Protein AF-A0A933J5B5-F1 (afdb_monomer)

Foldseek 3Di:
DDDPPQDDDLLVVLLVLLVVLLVLLVVLVVCVVVVVPVSSLVSLVVSLVVVVVCCVPPLVVVLCVCCPVVVPCDDDLNVLSVVLVVLVVVLSVLSVVVNCVVPHPPDDPVRDDPCNVVSSVVSSVSSVVSSVSSVVSCCVVGPPQPPPPPDDLLVLLLVLLQLLLVLLVQLLVCLVVFHLLSVLVSLLQNLCQAQFQPRPSQDPLLPPVDRDHPHSRCHSLNSLVVLLVVCCPDPLNVVSVVLSVLLNVLSVLLNVLSSQSSPDPGSVRNNVSSVSSNVSSCCQNPNCGSYSVVSCVSVVVPCPLPPPPVPCPPPDPQEAEWECPPLATVVQEDEGEAFHKYKYFYQDQDWWWWAWLVRPDIQPTAHHGGIDMDTHRDADKTKTATPVQAHPPDGGHIGIYGYDD

Nearest PDB structures (foldseek):
  2qdw-assembly1_A  TM=8.766E-01  e=5.105E-06  Paracoccus denitrificans
  2ids-assembly1_A  TM=8.690E-01  e=6.792E-06  Paracoccus denitrificans
  2idu-assembly1_A  TM=8.730E-01  e=9.477E-06  Paracoccus denitrificans
  6pty-assembly2_B  TM=7.190E-01  e=5.781E-05  Thermus thermophilus
  3qjs-assembly1_B  TM=7.065E-01  e=1.238E-04  Thermus thermophilus HB8

Solvent-accessible surface area (backbone atoms only — not comparable to full-atom values): 21564 Å² total; per-residue (Å²): 131,82,56,87,80,74,45,62,66,67,63,48,50,50,53,51,51,51,54,55,43,52,53,47,50,54,53,21,51,50,26,50,75,70,67,39,49,71,58,15,54,52,44,49,48,51,46,53,55,53,46,52,49,44,40,66,69,48,49,47,51,53,46,39,53,47,38,62,75,54,65,37,73,67,58,72,67,38,46,50,51,52,52,45,52,54,54,48,50,54,50,48,55,53,48,52,50,52,44,46,59,76,76,45,82,82,68,55,77,94,78,56,74,86,60,57,71,56,55,56,50,53,45,55,53,50,51,52,52,46,52,52,50,50,52,48,51,48,34,66,74,63,65,47,70,77,72,75,73,90,66,54,57,62,54,50,28,44,52,38,26,41,51,34,23,54,32,23,48,51,19,40,52,26,49,75,73,72,33,55,69,57,22,20,51,27,26,29,28,37,32,22,23,36,45,3,69,87,29,94,78,38,59,54,68,65,66,87,81,59,70,51,62,85,45,92,48,63,16,30,56,50,30,45,49,49,44,38,63,75,36,49,89,45,99,52,13,69,60,39,42,54,36,47,51,48,32,49,51,44,52,52,50,35,39,54,29,26,54,52,44,44,70,52,93,51,65,89,80,30,57,70,37,42,52,47,26,29,54,43,24,36,32,34,32,71,24,79,60,60,12,51,54,28,46,28,52,70,67,64,61,36,68,60,78,65,80,59,65,65,78,71,67,74,90,50,90,55,64,47,73,32,36,33,42,92,74,32,43,44,63,38,64,47,79,43,49,47,63,26,30,39,38,37,34,27,71,28,85,60,66,42,40,53,29,31,65,89,63,86,47,65,65,55,84,32,46,51,74,34,72,49,76,51,69,41,76,60,60,47,76,50,48,29,17,14,84,82,59,28,39,71,93,66,34,76,17,26,34,35,44,36,29,39,120

Radius of gyration: 27.11 Å; Cα contacts (8 Å, |Δi|>4): 601; chains: 1; bounding box: 73×62×70 Å

Mean predicted aligned error: 16.67 Å

Structure (mmCIF, N/CA/C/O backbone):
data_AF-A0A933J5B5-F1
#
_entry.id   AF-A0A933J5B5-F1
#
loop_
_atom_site.group_PDB
_atom_site.id
_atom_site.type_symbol
_atom_site.label_atom_id
_atom_site.label_alt_id
_atom_site.label_comp_id
_atom_site.label_asym_id
_atom_site.label_entity_id
_atom_site.label_seq_id
_atom_site.pdbx_PDB_ins_code
_atom_site.Cartn_x
_atom_site.Cartn_y
_atom_site.Cartn_z
_atom_site.occupancy
_atom_site.B_iso_or_equiv
_atom_site.auth_seq_id
_atom_site.auth_comp_id
_atom_site.auth_asym_id
_atom_site.auth_atom_id
_atom_site.pdbx_PDB_model_num
ATOM 1 N N . MET A 1 1 ? -11.183 18.363 2.266 1.00 31.78 1 MET A N 1
ATOM 2 C CA . MET A 1 1 ? -11.253 18.858 3.666 1.00 31.78 1 MET A CA 1
ATOM 3 C C . MET A 1 1 ? -9.924 18.532 4.327 1.00 31.78 1 MET A C 1
ATOM 5 O O . MET A 1 1 ? -9.457 17.421 4.129 1.00 31.78 1 MET A O 1
ATOM 9 N N . GLN A 1 2 ? -9.298 19.488 5.018 1.00 29.97 2 GLN A N 1
ATOM 10 C CA . GLN A 1 2 ? -7.993 19.301 5.672 1.00 29.97 2 GLN A CA 1
ATOM 11 C C . GLN A 1 2 ? -8.019 18.150 6.691 1.00 29.97 2 GLN A C 1
ATOM 13 O O . GLN A 1 2 ? -9.029 17.945 7.367 1.00 29.97 2 GLN A O 1
ATOM 18 N N . ALA A 1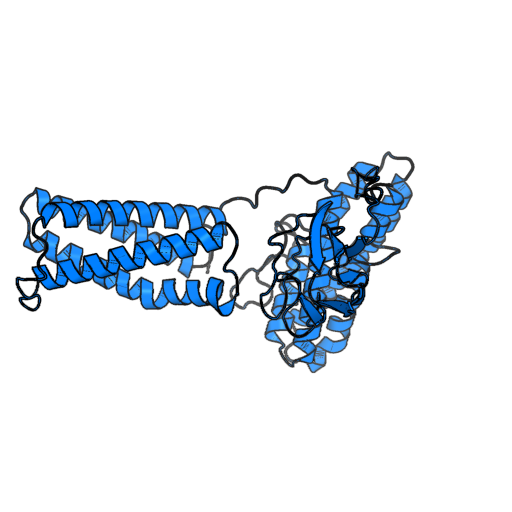 3 ? -6.901 17.427 6.787 1.00 38.59 3 ALA A N 1
ATOM 19 C CA . ALA A 1 3 ? -6.664 16.393 7.787 1.00 38.59 3 ALA A CA 1
ATOM 20 C C . ALA A 1 3 ? -6.707 16.997 9.198 1.00 38.59 3 ALA A C 1
ATOM 22 O O . ALA A 1 3 ? -6.021 17.984 9.462 1.00 38.59 3 ALA A O 1
ATOM 23 N N . LEU A 1 4 ? -7.513 16.431 10.101 1.00 43.47 4 LEU A N 1
ATOM 24 C CA . LEU A 1 4 ? -7.677 16.961 11.460 1.00 43.47 4 LEU A CA 1
ATOM 25 C C . LEU A 1 4 ? -6.603 16.389 12.404 1.00 43.47 4 LEU A C 1
ATOM 27 O O . LEU A 1 4 ? -6.188 17.069 13.339 1.00 43.47 4 LEU A O 1
ATOM 31 N N . LEU A 1 5 ? -6.133 15.161 12.139 1.00 47.06 5 LEU A N 1
ATOM 32 C CA . LEU A 1 5 ? -5.120 14.427 12.913 1.00 47.06 5 LEU A CA 1
ATOM 33 C C . LEU A 1 5 ? -4.168 13.601 12.021 1.00 47.06 5 LEU A C 1
ATOM 35 O O . LEU A 1 5 ? -3.678 12.551 12.438 1.00 47.06 5 LEU A O 1
ATOM 39 N N . GLY A 1 6 ? -3.913 14.064 10.794 1.00 42.84 6 GLY A N 1
ATOM 40 C CA . GLY A 1 6 ? -2.991 13.419 9.850 1.00 42.84 6 GLY A CA 1
ATOM 41 C C . GLY A 1 6 ? -3.627 12.439 8.852 1.00 42.84 6 GLY A C 1
ATOM 42 O O . GLY A 1 6 ? -2.884 11.827 8.094 1.00 42.84 6 GLY A O 1
ATOM 43 N N . THR A 1 7 ? -4.964 12.292 8.800 1.00 43.47 7 THR A N 1
ATOM 44 C CA . THR A 1 7 ? -5.663 11.494 7.764 1.00 43.47 7 THR A CA 1
ATOM 45 C C . THR A 1 7 ? -7.001 12.097 7.307 1.00 43.47 7 THR A C 1
ATOM 47 O O . THR A 1 7 ? -7.341 13.228 7.649 1.00 43.47 7 THR A O 1
ATOM 50 N N . ARG A 1 8 ? -7.760 11.348 6.483 1.00 52.97 8 ARG A N 1
ATOM 51 C CA . ARG A 1 8 ? -9.117 11.683 6.016 1.00 52.97 8 ARG A CA 1
ATOM 52 C C . ARG A 1 8 ? -10.121 11.763 7.178 1.00 52.97 8 ARG A C 1
ATOM 54 O O . ARG A 1 8 ? -10.005 11.082 8.193 1.00 52.97 8 ARG A O 1
ATOM 61 N N . THR A 1 9 ? -11.187 12.534 6.965 1.00 62.94 9 THR A N 1
ATOM 62 C CA . THR A 1 9 ? -12.182 12.931 7.977 1.00 62.94 9 THR A CA 1
ATOM 63 C C . THR A 1 9 ? -12.863 11.776 8.721 1.00 62.94 9 THR A C 1
ATOM 65 O O . THR A 1 9 ? -13.092 11.904 9.914 1.00 62.94 9 THR A O 1
ATOM 68 N N . THR A 1 10 ? -13.192 10.641 8.099 1.00 64.81 10 THR A N 1
ATOM 69 C CA . THR A 1 10 ? -13.976 9.577 8.766 1.00 64.81 10 THR A CA 1
ATOM 70 C C . THR A 1 10 ? -13.183 8.757 9.785 1.00 64.81 10 THR A C 1
ATOM 72 O O . THR A 1 10 ? -13.741 8.399 10.823 1.00 64.81 10 THR A O 1
ATOM 75 N N . GLY A 1 11 ? -11.898 8.488 9.529 1.00 67.06 11 GLY A N 1
ATOM 76 C CA . GLY A 1 11 ? -11.011 7.804 10.478 1.00 67.06 11 GLY A CA 1
ATOM 77 C C . GLY A 1 11 ? -10.756 8.661 11.717 1.00 67.06 11 GLY A C 1
ATOM 78 O O . GLY A 1 11 ? -10.990 8.208 12.839 1.00 67.06 11 GLY A O 1
ATOM 79 N N . ASP A 1 12 ? -10.394 9.927 11.496 1.00 73.19 12 ASP A N 1
ATOM 80 C CA . ASP A 1 12 ? -10.191 10.931 12.545 1.00 73.19 12 ASP A CA 1
ATOM 81 C C . ASP A 1 12 ? -11.469 11.136 13.376 1.00 73.19 12 ASP A C 1
ATOM 83 O O . ASP A 1 12 ? -11.434 11.099 14.606 1.00 73.19 12 ASP A O 1
ATOM 87 N N . LEU A 1 13 ? -12.626 11.297 12.719 1.00 79.50 13 LEU A N 1
ATOM 88 C CA . LEU A 1 13 ? -13.914 11.483 13.394 1.00 79.50 13 LEU A CA 1
ATOM 89 C C . LEU A 1 13 ? -14.323 10.252 14.203 1.00 79.50 13 LEU A C 1
ATOM 91 O O . LEU A 1 13 ? -14.812 10.403 15.324 1.00 79.50 13 LEU A O 1
ATOM 95 N N . ASN A 1 14 ? -14.108 9.043 13.676 1.00 83.81 14 ASN A N 1
ATOM 96 C CA . ASN A 1 14 ? -14.377 7.818 14.423 1.00 83.81 14 ASN A CA 1
ATOM 97 C C . ASN A 1 14 ? -13.466 7.718 15.650 1.00 83.81 14 ASN A C 1
ATOM 99 O O . ASN A 1 14 ? -13.946 7.426 16.741 1.00 83.81 14 ASN A O 1
ATOM 103 N N . LEU A 1 15 ? -12.174 8.020 15.503 1.00 85.94 15 LEU A N 1
ATOM 104 C CA . LEU A 1 15 ? -11.228 8.001 16.615 1.00 85.94 15 LEU A CA 1
ATOM 105 C C . LEU A 1 15 ? -11.628 8.989 17.716 1.00 85.94 15 LEU A C 1
ATOM 107 O O . LEU A 1 15 ? -11.697 8.620 18.889 1.00 85.94 15 LEU A O 1
ATOM 111 N N . ILE A 1 16 ? -11.951 10.227 17.336 1.00 88.38 16 ILE A N 1
ATOM 112 C CA . ILE A 1 16 ? -12.416 11.262 18.263 1.00 88.38 16 ILE A CA 1
ATOM 113 C C . ILE A 1 16 ? -13.701 10.809 18.959 1.00 88.38 16 ILE A C 1
ATOM 115 O O . ILE A 1 16 ? -13.799 10.902 20.184 1.00 88.38 16 ILE A O 1
ATOM 119 N N . ALA A 1 17 ? -14.668 10.275 18.210 1.00 91.12 17 ALA A N 1
ATOM 120 C CA . ALA A 1 17 ? -15.910 9.768 18.777 1.00 91.12 17 ALA A CA 1
ATOM 121 C C . ALA A 1 17 ? -15.652 8.645 19.795 1.00 91.12 17 ALA A C 1
ATOM 123 O O . ALA A 1 17 ? -16.222 8.673 20.885 1.00 91.12 17 ALA A O 1
ATOM 124 N N . GLN A 1 18 ? -14.748 7.707 19.497 1.00 92.88 18 GLN A N 1
ATOM 125 C CA . GLN A 1 18 ? -14.375 6.626 20.414 1.00 92.88 18 GLN A CA 1
ATOM 126 C C . GLN A 1 18 ? -13.715 7.145 21.698 1.00 92.88 18 GLN A C 1
ATOM 128 O O . GLN A 1 18 ? -14.065 6.702 22.794 1.00 92.88 18 GLN A O 1
ATOM 133 N N . VAL A 1 19 ? -12.821 8.133 21.600 1.00 93.31 19 VAL A N 1
ATOM 134 C CA . VAL A 1 19 ? -12.199 8.765 22.776 1.00 93.31 19 VAL A CA 1
ATOM 135 C C . VAL A 1 19 ? -13.243 9.494 23.629 1.00 93.31 19 VAL A C 1
ATOM 137 O O . VAL A 1 19 ? -13.285 9.305 24.848 1.00 93.31 19 VAL A O 1
ATOM 140 N N . LEU A 1 20 ? -14.130 10.281 23.013 1.00 95.69 20 LEU A N 1
ATOM 141 C CA . LEU A 1 20 ? -15.202 10.992 23.721 1.00 95.69 20 LEU A CA 1
ATOM 142 C C . LEU A 1 20 ? -16.175 10.025 24.406 1.00 95.69 20 LEU A C 1
ATOM 144 O O . LEU A 1 20 ? -16.570 10.239 25.556 1.00 95.69 20 LEU A O 1
ATOM 148 N N . MET A 1 21 ? -16.532 8.931 23.734 1.00 96.25 21 MET A N 1
ATOM 149 C CA . MET A 1 21 ? -17.369 7.883 24.309 1.00 96.25 21 MET A CA 1
ATOM 150 C C . MET A 1 21 ? -16.682 7.178 25.479 1.00 96.25 21 MET A C 1
ATOM 152 O O . MET A 1 21 ? -17.331 6.956 26.502 1.00 96.25 21 MET A O 1
ATOM 156 N N . LEU A 1 22 ? -15.378 6.891 25.397 1.00 96.56 22 LEU A N 1
ATOM 157 C CA . LEU A 1 22 ? -14.632 6.316 26.518 1.00 96.56 22 LEU A CA 1
ATOM 158 C C . LEU A 1 22 ? -14.665 7.238 27.745 1.00 96.56 22 LEU A C 1
ATOM 160 O O . LEU A 1 22 ? -14.930 6.778 28.859 1.00 96.56 22 LEU A O 1
ATOM 164 N N . VAL A 1 23 ? -14.473 8.545 27.550 1.00 97.31 23 VAL A N 1
ATOM 165 C CA . VAL A 1 23 ? -14.616 9.541 28.625 1.00 97.31 23 VAL A CA 1
ATOM 166 C C . VAL A 1 23 ? -16.031 9.502 29.213 1.00 97.31 23 VAL A C 1
ATOM 168 O O . VAL A 1 23 ? -16.195 9.448 30.435 1.00 97.31 23 VAL A O 1
ATOM 171 N N . ALA A 1 24 ? -17.066 9.448 28.372 1.00 97.81 24 ALA A N 1
ATOM 172 C CA . ALA A 1 24 ? -18.454 9.348 28.818 1.00 97.81 24 ALA A CA 1
ATOM 173 C C . ALA A 1 24 ? -18.748 8.051 29.604 1.00 97.81 24 ALA A C 1
ATOM 175 O O . ALA A 1 24 ? -19.486 8.093 30.597 1.00 97.81 24 ALA A O 1
ATOM 176 N N . LEU A 1 25 ? -18.140 6.914 29.235 1.00 96.81 25 LEU A N 1
ATOM 177 C CA . LEU A 1 25 ? -18.238 5.661 29.997 1.00 96.81 25 LEU A CA 1
ATOM 178 C C . LEU A 1 25 ? -17.672 5.826 31.411 1.00 96.81 25 LEU A C 1
ATOM 180 O O . LEU A 1 25 ? -18.333 5.437 32.380 1.00 96.81 25 LEU A O 1
ATOM 184 N N . TRP A 1 26 ? -16.502 6.457 31.546 1.00 97.88 26 TRP A N 1
ATOM 185 C CA . TRP A 1 26 ? -15.870 6.730 32.840 1.00 97.88 26 TRP A CA 1
ATOM 186 C C . TRP A 1 26 ? -16.653 7.744 33.689 1.00 97.88 26 TRP A C 1
ATOM 188 O O . TRP A 1 26 ? -16.818 7.532 34.894 1.00 97.88 26 TRP A O 1
ATOM 198 N N . ILE A 1 27 ? -17.246 8.777 33.080 1.00 98.06 27 ILE A N 1
ATOM 199 C CA . ILE A 1 27 ? -18.193 9.680 33.764 1.00 98.06 27 ILE A CA 1
ATOM 200 C C . ILE A 1 27 ? -19.411 8.895 34.271 1.00 98.06 27 ILE A C 1
ATOM 202 O O . ILE A 1 27 ? -19.850 9.054 35.414 1.00 98.06 27 ILE A O 1
ATOM 206 N N . GLY A 1 28 ? -19.953 7.991 33.456 1.00 96.69 28 GLY A N 1
ATOM 207 C CA . GLY A 1 28 ? -21.043 7.129 33.889 1.00 96.69 28 GLY A CA 1
ATOM 208 C C . GLY A 1 28 ? -20.637 6.199 35.035 1.00 96.69 28 GLY A C 1
ATOM 209 O O . GLY A 1 28 ? -21.420 6.015 35.970 1.00 96.69 28 GLY A O 1
ATOM 210 N N . PHE A 1 29 ? -19.422 5.647 35.031 1.00 96.12 29 PHE A N 1
ATOM 211 C CA . PHE A 1 29 ? -18.889 4.884 36.165 1.00 96.12 29 PHE A CA 1
ATOM 212 C C . PHE A 1 29 ? -18.815 5.733 37.444 1.00 96.12 29 PHE A C 1
ATOM 214 O O . PHE A 1 29 ? -19.225 5.275 38.516 1.00 96.12 29 PHE A O 1
ATOM 221 N N . TYR A 1 30 ? -18.394 6.995 37.335 1.00 97.44 30 TYR A N 1
ATOM 222 C CA . TYR A 1 30 ? -18.420 7.946 38.446 1.00 97.44 30 TYR A CA 1
ATOM 223 C C . TYR A 1 30 ? -19.844 8.177 38.989 1.00 97.44 30 TYR A C 1
ATOM 225 O O . TYR A 1 30 ? -20.055 8.136 40.207 1.00 97.44 30 TYR A O 1
ATOM 233 N N . PHE A 1 31 ? -20.857 8.314 38.125 1.00 98.00 31 PHE A N 1
ATOM 234 C CA . PHE A 1 31 ? -22.258 8.387 38.567 1.00 98.00 31 PHE A CA 1
ATOM 235 C C . PHE A 1 31 ? -22.706 7.135 39.329 1.00 98.00 31 PHE A C 1
ATOM 237 O O . PHE A 1 31 ? -23.400 7.249 40.340 1.00 98.00 31 PHE A O 1
ATOM 244 N N . ALA A 1 32 ? -22.277 5.938 38.915 1.00 95.31 32 ALA A N 1
ATOM 245 C CA . ALA A 1 32 ? -22.573 4.715 39.662 1.00 95.31 32 ALA A CA 1
ATOM 246 C C . ALA A 1 32 ? -21.915 4.716 41.053 1.00 95.31 32 ALA A C 1
ATOM 248 O O . ALA A 1 32 ? -22.543 4.317 42.037 1.00 95.31 32 ALA A O 1
ATOM 249 N N . ARG A 1 33 ? -20.667 5.194 41.162 1.00 96.00 33 ARG A N 1
ATOM 250 C CA . ARG A 1 33 ? -19.934 5.290 42.439 1.00 96.00 33 ARG A CA 1
ATOM 251 C C . ARG A 1 33 ? -20.550 6.304 43.399 1.00 96.00 33 ARG A C 1
ATOM 253 O O . ARG A 1 33 ? -20.590 6.039 44.597 1.00 96.00 33 ARG A O 1
ATOM 260 N N . THR A 1 34 ? -21.090 7.400 42.874 1.00 97.12 34 THR A N 1
ATOM 261 C CA . THR A 1 34 ? -21.793 8.440 43.647 1.00 97.12 34 THR A CA 1
ATOM 262 C C . THR A 1 34 ? -23.287 8.154 43.839 1.00 97.12 34 THR A C 1
ATOM 264 O O . THR A 1 34 ? -24.030 9.027 44.275 1.00 97.12 34 THR A O 1
ATOM 267 N N . LYS A 1 35 ? -23.745 6.926 43.544 1.00 95.56 35 LYS A N 1
ATOM 268 C CA . LYS A 1 35 ? -25.143 6.469 43.686 1.00 95.56 35 LYS A CA 1
ATOM 269 C C . LYS A 1 35 ? -26.164 7.230 42.819 1.00 95.56 35 LYS A C 1
ATOM 271 O O . LYS A 1 35 ? -27.367 7.074 43.009 1.00 95.56 35 LYS A O 1
ATOM 276 N N . GLN A 1 36 ? -25.722 7.972 41.805 1.00 97.62 36 GLN A N 1
ATOM 277 C CA . GLN A 1 36 ? -26.577 8.639 40.815 1.00 97.62 36 GLN A CA 1
ATOM 278 C C . GLN A 1 36 ? -27.002 7.660 39.704 1.00 97.62 36 GLN A C 1
ATOM 280 O O . GLN A 1 36 ? -26.698 7.839 38.522 1.00 97.62 36 GLN A O 1
ATOM 285 N N . ILE A 1 37 ? -27.710 6.592 40.086 1.00 94.12 37 ILE A N 1
ATOM 286 C CA . ILE A 1 37 ? -28.036 5.458 39.203 1.00 94.12 37 ILE A CA 1
ATOM 287 C C . ILE A 1 37 ? -28.830 5.854 37.944 1.00 94.12 37 ILE A C 1
ATOM 289 O O . ILE A 1 37 ? -28.488 5.352 36.870 1.00 94.12 37 ILE A O 1
ATOM 293 N N . PRO A 1 38 ? -29.825 6.766 37.992 1.00 96.12 38 PRO A N 1
ATOM 294 C CA . PRO A 1 38 ? -30.528 7.186 36.779 1.00 96.12 38 PRO A CA 1
ATOM 295 C C . PRO A 1 38 ? -29.603 7.838 35.743 1.00 96.12 38 PRO A C 1
ATOM 297 O O . PRO A 1 38 ? -29.706 7.526 34.556 1.00 96.12 38 PRO A O 1
ATOM 300 N N . LYS A 1 39 ? -28.656 8.681 36.187 1.00 97.25 39 LYS A N 1
ATOM 301 C CA . LYS A 1 39 ? -27.676 9.335 35.305 1.00 97.25 39 LYS A CA 1
ATOM 302 C C . LYS A 1 39 ? -26.698 8.330 34.710 1.00 97.25 39 LYS A C 1
ATOM 304 O O . LYS A 1 39 ? -26.492 8.345 33.501 1.00 97.25 39 LYS A O 1
ATOM 309 N N . HIS A 1 40 ? -26.164 7.420 35.531 1.00 95.50 40 HIS A N 1
ATOM 310 C CA . HIS A 1 40 ? -25.341 6.305 35.053 1.00 95.50 40 HIS A CA 1
ATOM 311 C C . HIS A 1 40 ? -26.072 5.525 33.957 1.00 95.50 40 HIS A C 1
ATOM 313 O O . HIS A 1 40 ? -25.571 5.406 32.845 1.00 95.50 40 HIS A O 1
ATOM 319 N N . ARG A 1 41 ? -27.293 5.058 34.242 1.00 94.75 41 ARG A N 1
ATOM 320 C CA . ARG A 1 41 ? -28.077 4.246 33.307 1.00 94.75 41 ARG A CA 1
ATOM 321 C C . ARG A 1 41 ? -28.324 4.972 31.985 1.00 94.75 41 ARG A C 1
ATOM 323 O O . ARG A 1 41 ? -28.181 4.353 30.935 1.00 94.75 41 ARG A O 1
ATOM 330 N N . ASN A 1 42 ? -28.693 6.253 32.023 1.00 96.31 42 ASN A N 1
ATOM 331 C CA . ASN A 1 42 ? -28.907 7.050 30.814 1.00 96.31 42 ASN A CA 1
ATOM 332 C C . ASN A 1 42 ? -27.618 7.204 30.008 1.00 96.31 42 ASN A C 1
ATOM 334 O O . ASN A 1 42 ? -27.615 6.823 28.845 1.00 96.31 42 ASN A O 1
ATOM 338 N N . MET A 1 43 ? -26.524 7.627 30.646 1.00 96.50 43 MET A N 1
ATOM 339 C CA . MET A 1 43 ? -25.226 7.795 29.989 1.00 96.50 43 MET A CA 1
ATOM 340 C C . MET A 1 43 ? -24.742 6.500 29.324 1.00 96.50 43 MET A C 1
ATOM 342 O O . MET A 1 43 ? -24.408 6.503 28.146 1.00 96.50 43 MET A O 1
ATOM 346 N N . GLN A 1 44 ? -24.762 5.373 30.048 1.00 95.88 44 GLN A N 1
ATOM 347 C CA . GLN A 1 44 ? -24.320 4.086 29.497 1.00 95.88 44 GLN A CA 1
ATOM 348 C C . GLN A 1 44 ? -25.205 3.622 28.337 1.00 95.88 44 GLN A C 1
ATOM 350 O O . GLN A 1 44 ? -24.697 3.093 27.358 1.00 95.88 44 GLN A O 1
ATOM 355 N N . THR A 1 45 ? -26.524 3.845 28.425 1.00 96.44 45 THR A N 1
ATOM 356 C CA . THR A 1 45 ? -27.436 3.504 27.321 1.00 96.44 45 THR A CA 1
ATOM 357 C C . THR A 1 45 ? -27.095 4.319 26.077 1.00 96.44 45 THR A C 1
ATOM 359 O O . THR A 1 45 ? -26.974 3.752 24.999 1.00 96.44 45 THR A O 1
ATOM 362 N N . THR A 1 46 ? -26.905 5.631 26.229 1.00 96.44 46 THR A N 1
ATOM 363 C CA . THR A 1 46 ? -26.568 6.520 25.114 1.00 96.44 46 THR A CA 1
ATOM 364 C C . THR A 1 46 ? -25.251 6.125 24.456 1.00 96.44 46 THR A C 1
ATOM 366 O O . THR A 1 46 ? -25.207 6.029 23.237 1.00 96.44 46 THR A O 1
ATOM 369 N N . VAL A 1 47 ? -24.199 5.862 25.240 1.00 97.31 47 VAL A N 1
ATOM 370 C CA . VAL A 1 47 ? -22.876 5.542 24.683 1.00 97.31 47 VAL A CA 1
ATOM 371 C C . VAL A 1 47 ? -22.880 4.223 23.914 1.00 97.31 47 VAL A C 1
ATOM 373 O O . VAL A 1 47 ? -22.387 4.186 22.795 1.00 97.31 47 VAL A O 1
ATOM 376 N N . VAL A 1 48 ? -23.468 3.159 24.467 1.00 96.69 48 VAL A N 1
ATOM 377 C CA . VAL A 1 48 ? -23.517 1.859 23.774 1.00 96.69 48 VAL A CA 1
ATOM 378 C C . VAL A 1 48 ? -24.331 1.969 22.480 1.00 96.69 48 VAL A C 1
ATOM 380 O O . VAL A 1 48 ? -23.882 1.522 21.436 1.00 96.69 48 VAL A O 1
ATOM 383 N N . LEU A 1 49 ? -25.484 2.651 22.495 1.00 95.56 49 LEU A N 1
ATOM 384 C CA . LEU A 1 49 ? -26.279 2.835 21.274 1.00 95.56 49 LEU A CA 1
ATOM 385 C C . LEU A 1 49 ? -25.575 3.712 20.225 1.00 95.56 49 LEU A C 1
ATOM 387 O O . LEU A 1 49 ? -25.666 3.426 19.033 1.00 95.56 49 LEU A O 1
ATOM 391 N N . ALA A 1 50 ? -24.862 4.757 20.652 1.00 95.44 50 ALA A N 1
ATOM 392 C CA . ALA A 1 50 ? -24.041 5.566 19.754 1.00 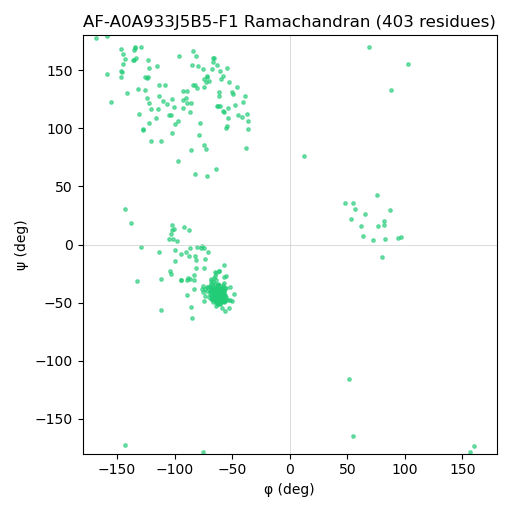95.44 50 ALA A CA 1
ATOM 393 C C . ALA A 1 50 ? -22.902 4.737 19.142 1.00 95.44 50 ALA A C 1
ATOM 395 O O . ALA A 1 50 ? -22.621 4.855 17.950 1.00 95.44 50 ALA A O 1
ATOM 396 N N . ASN A 1 51 ? -22.289 3.851 19.926 1.00 95.44 51 ASN A N 1
ATOM 397 C CA . ASN A 1 51 ? -21.263 2.957 19.419 1.00 95.44 51 ASN A CA 1
ATOM 398 C C . ASN A 1 51 ? -21.815 1.931 18.431 1.00 95.44 51 ASN A C 1
ATOM 400 O O . ASN A 1 51 ? -21.188 1.701 17.404 1.00 95.44 51 ASN A O 1
ATOM 404 N N . LEU A 1 52 ? -23.003 1.374 18.676 1.00 94.50 52 LEU A N 1
ATOM 405 C CA . LEU A 1 52 ? -23.658 0.468 17.734 1.00 94.50 52 LEU A CA 1
ATOM 406 C C . LEU A 1 52 ? -23.861 1.125 16.358 1.00 94.50 52 LEU A C 1
ATOM 408 O O . LEU A 1 52 ? -23.635 0.488 15.330 1.00 94.50 52 LEU A O 1
ATOM 412 N N . PHE A 1 53 ? -24.227 2.411 16.335 1.00 92.75 53 PHE A N 1
ATOM 413 C CA . PHE A 1 53 ? -24.309 3.193 15.101 1.00 92.75 53 PHE A CA 1
ATOM 414 C C . PHE A 1 53 ? -22.941 3.312 14.409 1.00 92.75 53 PHE A C 1
ATOM 416 O O . PHE A 1 53 ? -22.824 3.021 13.218 1.00 92.75 53 PHE A O 1
ATOM 423 N N . LEU A 1 54 ? -21.889 3.685 15.143 1.00 90.75 54 LEU A N 1
ATOM 424 C CA . LEU A 1 54 ? -20.540 3.793 14.573 1.00 90.75 54 LEU A CA 1
ATOM 425 C C . LEU A 1 54 ? -20.009 2.446 14.073 1.00 90.75 54 LEU A C 1
ATOM 427 O O . LEU A 1 54 ? -19.387 2.395 13.012 1.00 90.75 54 LEU A O 1
ATOM 431 N N . ILE A 1 55 ? -20.297 1.353 14.783 1.00 89.50 55 ILE A N 1
ATOM 432 C CA . ILE A 1 55 ? -19.964 0.003 14.333 1.00 89.50 55 ILE A CA 1
ATOM 433 C C . ILE A 1 55 ? -20.631 -0.261 12.983 1.00 89.50 55 ILE A C 1
ATOM 435 O O . ILE A 1 55 ? -19.940 -0.588 12.024 1.00 89.50 55 ILE A O 1
ATOM 439 N N . ALA A 1 56 ? -21.950 -0.076 12.892 1.00 87.12 56 ALA A N 1
ATOM 440 C CA . ALA A 1 56 ? -22.718 -0.428 11.704 1.00 87.12 56 ALA A CA 1
ATOM 441 C C . ALA A 1 56 ? -22.313 0.370 10.455 1.00 87.12 56 ALA A C 1
ATOM 443 O O . ALA A 1 56 ? -22.207 -0.205 9.376 1.00 87.12 56 ALA A O 1
ATOM 444 N N . PHE A 1 57 ? -22.083 1.678 10.594 1.00 83.56 57 PHE A N 1
ATOM 445 C CA . PHE A 1 57 ? -21.923 2.564 9.435 1.00 83.56 57 PHE A CA 1
ATOM 446 C C . PHE A 1 57 ? -20.480 2.974 9.146 1.00 83.56 57 PHE A C 1
ATOM 448 O O . PHE A 1 57 ? -20.166 3.320 8.008 1.00 83.56 57 PHE A O 1
ATOM 455 N N . VAL A 1 58 ? -19.594 2.923 10.142 1.00 82.19 58 VAL A N 1
ATOM 456 C CA . VAL A 1 58 ? -18.201 3.360 9.989 1.00 82.19 58 VAL A CA 1
ATOM 457 C C . VAL A 1 58 ? -17.250 2.173 10.078 1.00 82.19 58 VAL A C 1
ATOM 459 O O . VAL A 1 58 ? -16.492 1.922 9.141 1.00 82.19 58 VAL A O 1
ATOM 462 N N . MET A 1 59 ? -17.298 1.410 11.172 1.00 83.62 59 MET A N 1
ATOM 463 C CA . MET A 1 59 ? -16.313 0.350 11.409 1.00 83.62 59 MET A CA 1
ATOM 464 C C . MET A 1 59 ? -16.526 -0.867 10.514 1.00 83.62 59 MET A C 1
ATOM 466 O O . MET A 1 59 ? -15.556 -1.361 9.951 1.00 83.62 59 MET A O 1
ATOM 470 N N . VAL A 1 60 ? -17.765 -1.343 10.348 1.00 81.25 60 VAL A N 1
ATOM 471 C CA . VAL A 1 60 ? -18.069 -2.484 9.468 1.00 81.25 60 VAL A CA 1
ATOM 472 C C . VAL A 1 60 ? -17.733 -2.145 8.022 1.00 81.25 60 VAL A C 1
ATOM 474 O O . VAL A 1 60 ? -17.095 -2.952 7.357 1.00 81.25 60 VAL A O 1
ATOM 477 N N . THR A 1 61 ? -18.075 -0.943 7.554 1.00 73.00 61 THR A N 1
ATOM 478 C CA . THR A 1 61 ? -17.723 -0.476 6.205 1.00 73.00 61 THR A CA 1
ATOM 479 C C . THR A 1 61 ? -16.207 -0.458 6.006 1.00 73.00 61 THR A C 1
ATOM 481 O O . THR A 1 61 ? -15.704 -1.013 5.036 1.00 73.00 61 THR A O 1
ATOM 484 N N . SER A 1 62 ? -15.460 0.111 6.958 1.00 69.88 62 SER A N 1
ATOM 485 C CA . SER A 1 62 ? -13.993 0.146 6.906 1.00 69.88 62 SER A CA 1
ATOM 486 C C . SER A 1 62 ? -13.369 -1.254 6.956 1.00 69.88 62 SER A C 1
ATOM 488 O O . SER A 1 62 ? -12.458 -1.546 6.181 1.00 69.88 62 SER A O 1
ATOM 490 N N . PHE A 1 63 ? -13.875 -2.135 7.823 1.00 75.25 63 PHE A N 1
ATOM 491 C CA . PHE A 1 63 ? -13.415 -3.518 7.943 1.00 75.25 63 PHE A CA 1
ATOM 492 C C . PHE A 1 63 ? -13.715 -4.328 6.681 1.00 75.25 63 PHE A C 1
ATOM 494 O O . PHE A 1 63 ? -12.849 -5.058 6.207 1.00 75.25 63 PHE A O 1
ATOM 501 N N . TYR A 1 64 ? -14.915 -4.180 6.116 1.00 69.38 64 TYR A N 1
ATOM 502 C CA . TYR A 1 64 ? -15.302 -4.835 4.873 1.00 69.38 64 TYR A CA 1
ATOM 503 C C . TYR A 1 64 ? -14.379 -4.406 3.737 1.00 69.38 64 TYR A C 1
ATOM 505 O O . TYR A 1 64 ? -13.794 -5.268 3.092 1.00 69.38 64 TYR A O 1
ATOM 513 N N . SER A 1 65 ? -14.181 -3.099 3.536 1.00 58.66 65 SER A N 1
ATOM 514 C CA . SER A 1 65 ? -13.309 -2.594 2.472 1.00 58.66 65 SER A CA 1
ATOM 515 C C . SER A 1 65 ? -11.869 -3.085 2.610 1.00 58.66 65 SER A C 1
ATOM 517 O O . SER A 1 65 ? -11.242 -3.414 1.611 1.00 58.66 65 SER A O 1
ATOM 519 N N . PHE A 1 66 ? -11.342 -3.156 3.834 1.00 60.19 66 PHE A N 1
ATOM 520 C CA . PHE A 1 66 ? -9.939 -3.495 4.068 1.00 60.19 66 PHE A CA 1
ATOM 521 C C . PHE A 1 66 ? -9.680 -5.010 4.125 1.00 60.19 66 PHE A C 1
ATOM 523 O O . PHE A 1 66 ? -8.848 -5.521 3.381 1.00 60.19 66 PHE A O 1
ATOM 530 N N . VAL A 1 67 ? -10.400 -5.743 4.979 1.00 61.41 67 VAL A N 1
ATOM 531 C CA . VAL A 1 67 ? -10.124 -7.162 5.273 1.00 61.41 67 VAL A CA 1
ATOM 532 C C . VAL A 1 67 ? -10.867 -8.101 4.325 1.00 61.41 67 VAL A C 1
ATOM 534 O O . VAL A 1 67 ? -10.286 -9.079 3.867 1.00 61.41 67 VAL A O 1
ATOM 537 N N . ILE A 1 68 ? -12.146 -7.827 4.036 1.00 61.94 68 ILE A N 1
ATOM 538 C CA . ILE A 1 68 ? -12.987 -8.732 3.233 1.00 61.94 68 ILE A CA 1
ATOM 539 C C . ILE A 1 68 ? -12.783 -8.466 1.743 1.00 61.94 68 ILE A C 1
ATOM 541 O O . ILE A 1 68 ? -12.305 -9.334 1.023 1.00 61.94 68 ILE A O 1
ATOM 545 N N . ALA A 1 69 ? -13.128 -7.264 1.285 1.00 44.50 69 ALA A N 1
ATOM 546 C CA . ALA A 1 69 ? -13.018 -6.870 -0.114 1.00 44.50 69 ALA A CA 1
ATOM 547 C C . ALA A 1 69 ? -11.557 -6.695 -0.546 1.00 44.50 69 ALA A C 1
ATOM 549 O O . ALA A 1 69 ? -11.208 -7.052 -1.662 1.00 44.50 69 ALA A O 1
ATOM 550 N N . GLY A 1 70 ? -10.704 -6.183 0.346 1.00 42.22 70 GLY A N 1
ATOM 551 C CA . GLY A 1 70 ? -9.269 -6.044 0.098 1.00 42.22 70 GLY A CA 1
ATOM 552 C C . GLY A 1 70 ? -8.456 -7.327 0.298 1.00 42.22 70 GLY A C 1
ATOM 553 O O . GLY A 1 70 ? -7.245 -7.287 0.120 1.00 42.22 70 GLY A O 1
ATOM 554 N N . GLY A 1 71 ? -9.070 -8.442 0.718 1.00 41.94 71 GLY A N 1
ATOM 555 C CA . GLY A 1 71 ? -8.404 -9.748 0.857 1.00 41.94 71 GLY A CA 1
ATOM 556 C C . GLY A 1 71 ? -7.273 -9.825 1.897 1.00 41.94 71 GLY A C 1
ATOM 557 O O . GLY A 1 71 ? -6.588 -10.843 1.991 1.00 41.94 71 GLY A O 1
ATOM 558 N N . THR A 1 72 ? -7.053 -8.778 2.699 1.00 51.62 72 THR A N 1
ATOM 559 C CA . THR A 1 72 ? -5.937 -8.707 3.655 1.00 51.62 72 THR A CA 1
ATOM 560 C C . THR A 1 72 ? -6.291 -9.362 4.990 1.00 51.62 72 THR A C 1
ATOM 562 O O . THR A 1 72 ? -6.638 -8.706 5.970 1.00 51.62 72 THR A O 1
ATOM 565 N N . THR A 1 73 ? -6.194 -10.691 5.054 1.00 51.78 73 THR A N 1
ATOM 566 C CA . THR A 1 73 ? -6.385 -11.447 6.309 1.00 51.78 73 THR A CA 1
ATOM 567 C C . THR A 1 73 ? -5.079 -11.747 7.050 1.00 51.78 73 THR A C 1
ATOM 569 O O . THR A 1 73 ? -5.118 -12.248 8.173 1.00 51.78 73 THR A O 1
ATOM 572 N N . SER A 1 74 ? -3.921 -11.460 6.449 1.00 44.28 74 SER A N 1
ATOM 573 C CA . SER A 1 74 ? -2.588 -11.697 7.017 1.00 44.28 74 SER A CA 1
ATOM 574 C C . SER A 1 74 ? -1.825 -10.386 7.267 1.00 44.28 74 SER A C 1
ATOM 576 O O . SER A 1 74 ? -2.071 -9.360 6.635 1.00 44.28 74 SER A O 1
ATOM 578 N N . GLY A 1 75 ? -0.896 -10.408 8.230 1.00 55.09 75 GLY A N 1
ATOM 579 C CA . GLY A 1 75 ? -0.069 -9.257 8.614 1.00 55.09 75 GLY A CA 1
ATOM 580 C C . GLY A 1 75 ? -0.516 -8.556 9.901 1.00 55.09 75 GLY A C 1
ATOM 581 O O . GLY A 1 75 ? -1.672 -8.623 10.310 1.00 55.09 75 GLY A O 1
ATOM 582 N N . THR A 1 76 ? 0.420 -7.871 10.569 1.00 67.56 76 THR A N 1
ATOM 583 C CA . THR A 1 76 ? 0.225 -7.323 11.924 1.00 67.56 76 THR A CA 1
ATOM 584 C C . THR A 1 76 ? -0.996 -6.412 12.032 1.00 67.56 76 THR A C 1
ATOM 586 O O . THR A 1 76 ? -1.784 -6.567 12.957 1.00 67.56 76 THR A O 1
ATOM 589 N N . VAL A 1 77 ? -1.200 -5.492 11.083 1.00 64.50 77 VAL A N 1
ATOM 590 C CA . VAL A 1 77 ? -2.340 -4.559 11.119 1.00 64.50 77 VAL A CA 1
ATOM 591 C C . VAL A 1 77 ? -3.668 -5.294 10.922 1.00 64.50 77 VAL A C 1
ATOM 593 O O . VAL A 1 77 ? -4.587 -5.074 11.705 1.00 64.50 77 VAL A O 1
ATOM 596 N N . ALA A 1 78 ? -3.758 -6.211 9.953 1.00 66.62 78 ALA A N 1
ATOM 597 C CA . ALA A 1 78 ? -4.954 -7.024 9.729 1.00 66.62 78 ALA A CA 1
ATOM 598 C C . ALA A 1 78 ? -5.285 -7.897 10.952 1.00 66.62 78 ALA A C 1
ATOM 600 O O . ALA A 1 78 ? -6.421 -7.898 11.423 1.00 66.62 78 ALA A O 1
ATOM 601 N N . THR A 1 79 ? -4.283 -8.556 11.544 1.00 77.88 79 THR A N 1
ATOM 602 C CA . THR A 1 79 ? -4.444 -9.345 12.775 1.00 77.88 79 THR A CA 1
ATOM 603 C C . THR A 1 79 ? -4.921 -8.487 13.944 1.00 77.88 79 THR A C 1
ATOM 605 O O . THR A 1 79 ? -5.844 -8.879 14.661 1.00 77.88 79 THR A O 1
ATOM 608 N N . LEU A 1 80 ? -4.344 -7.296 14.131 1.00 82.56 80 LEU A N 1
ATOM 609 C CA . LEU A 1 80 ? -4.780 -6.363 15.172 1.00 82.56 80 LEU A CA 1
ATOM 610 C C . LEU A 1 80 ? -6.208 -5.859 14.918 1.00 82.56 80 LEU A C 1
ATOM 612 O O . LEU A 1 80 ? -6.983 -5.761 15.867 1.00 82.56 80 LEU A O 1
ATOM 616 N N . MET A 1 81 ? -6.588 -5.594 13.664 1.00 82.06 81 MET A N 1
ATOM 617 C CA . MET A 1 81 ? -7.950 -5.193 13.290 1.00 82.06 81 MET A CA 1
ATOM 618 C C . MET A 1 81 ? -8.970 -6.310 13.532 1.00 82.06 81 MET A C 1
ATOM 620 O O . MET A 1 81 ? -10.035 -6.041 14.085 1.00 82.06 81 MET A O 1
ATOM 624 N N . MET A 1 82 ? -8.644 -7.563 13.198 1.00 86.56 82 MET A N 1
ATOM 625 C CA . MET A 1 82 ? -9.490 -8.720 13.515 1.00 86.56 82 MET A CA 1
ATOM 626 C C . MET A 1 82 ? -9.643 -8.904 15.028 1.00 86.56 82 MET A C 1
ATOM 628 O O . MET A 1 82 ? -10.759 -9.074 15.520 1.00 86.56 82 MET A O 1
ATOM 632 N N . ALA A 1 83 ? -8.542 -8.812 15.781 1.00 89.62 83 ALA A N 1
ATOM 633 C CA . ALA A 1 83 ? -8.573 -8.895 17.239 1.00 89.62 83 ALA A CA 1
ATOM 634 C C . ALA A 1 83 ? -9.423 -7.770 17.852 1.00 89.62 83 ALA A C 1
ATOM 636 O O . ALA A 1 83 ? -10.261 -8.026 18.716 1.00 89.62 83 ALA A O 1
ATOM 637 N N . HIS A 1 84 ? -9.258 -6.535 17.372 1.00 91.88 84 HIS A N 1
ATOM 638 C CA . HIS A 1 84 ? -10.060 -5.388 17.788 1.00 91.88 84 HIS A CA 1
ATOM 639 C C . HIS A 1 84 ? -11.548 -5.600 17.492 1.00 91.88 84 HIS A C 1
ATOM 641 O O . HIS A 1 84 ? -12.372 -5.421 18.387 1.00 91.88 84 HIS A O 1
ATOM 647 N N . GLY A 1 85 ? -11.893 -6.039 16.277 1.00 91.00 85 GLY A N 1
ATOM 648 C CA . GLY A 1 85 ? -13.273 -6.312 15.874 1.00 91.00 85 GLY A CA 1
ATOM 649 C C . GLY A 1 85 ? -13.937 -7.398 16.723 1.00 91.00 85 GLY A C 1
ATOM 650 O O . GLY A 1 85 ? -15.063 -7.216 17.183 1.00 91.00 85 GLY A O 1
ATOM 651 N N . LEU A 1 86 ? -13.229 -8.497 17.009 1.00 92.81 86 LEU A N 1
ATOM 652 C CA . LEU A 1 86 ? -13.748 -9.594 17.830 1.00 92.81 86 LEU A CA 1
ATOM 653 C C . LEU A 1 86 ? -13.960 -9.170 19.292 1.00 92.81 86 LEU A C 1
ATOM 655 O O . LEU A 1 86 ? -15.021 -9.419 19.867 1.00 92.81 86 LEU A O 1
ATOM 659 N N . LEU A 1 87 ? -12.973 -8.497 19.891 1.00 95.19 87 LEU A N 1
ATOM 660 C CA . LEU A 1 87 ? -13.088 -7.973 21.255 1.00 95.19 87 LEU A CA 1
ATOM 661 C C . LEU A 1 87 ? -14.203 -6.921 21.353 1.00 95.19 87 LEU A C 1
ATOM 663 O O . LEU A 1 87 ? -14.981 -6.942 22.309 1.00 95.19 87 LEU A O 1
ATOM 667 N N . GLY A 1 88 ? -14.312 -6.049 20.346 1.00 95.00 88 GLY A N 1
ATOM 668 C CA . GLY A 1 88 ? -15.375 -5.056 20.197 1.00 95.00 88 GLY A CA 1
ATOM 669 C C . GLY A 1 88 ? -16.760 -5.689 20.146 1.00 95.00 88 GLY A C 1
ATOM 670 O O . GLY A 1 88 ? -17.638 -5.301 20.914 1.00 95.00 88 GLY A O 1
ATOM 671 N N . LEU A 1 89 ? -16.941 -6.724 19.323 1.00 94.62 89 LEU A N 1
ATOM 672 C CA . LEU A 1 89 ? -18.202 -7.455 19.214 1.00 94.62 89 LEU A CA 1
ATOM 673 C C . LEU A 1 89 ? -18.623 -8.070 20.556 1.00 94.62 89 LEU A C 1
ATOM 675 O O . LEU A 1 89 ? -19.776 -7.934 20.970 1.00 94.62 89 LEU A O 1
ATOM 679 N N . VAL A 1 90 ? -17.689 -8.710 21.267 1.00 96.12 90 VAL A N 1
ATOM 680 C CA . VAL A 1 90 ? -17.958 -9.277 22.598 1.00 96.12 90 VAL A CA 1
ATOM 681 C C . VAL A 1 90 ? -18.363 -8.180 23.585 1.00 96.12 90 VAL A C 1
ATOM 683 O O . VAL A 1 90 ? -19.350 -8.337 24.308 1.00 96.12 90 VAL A O 1
ATOM 686 N N . ALA A 1 91 ? -17.635 -7.062 23.612 1.00 96.62 91 ALA A N 1
ATOM 687 C CA . ALA A 1 91 ? -17.937 -5.940 24.495 1.00 96.62 91 ALA A CA 1
ATOM 688 C C . ALA A 1 91 ? -19.322 -5.334 24.206 1.00 96.62 91 ALA A C 1
ATOM 690 O O . ALA A 1 91 ? -20.082 -5.070 25.140 1.00 96.62 91 ALA A O 1
ATOM 691 N N . GLU A 1 92 ? -19.676 -5.169 22.932 1.00 96.94 92 GLU A N 1
ATOM 692 C CA . GLU A 1 92 ? -20.955 -4.604 22.499 1.00 96.94 92 GLU A CA 1
ATOM 693 C C . GLU A 1 92 ? -22.131 -5.522 22.870 1.00 96.94 92 GLU A C 1
ATOM 695 O O . GLU A 1 92 ? -23.102 -5.071 23.482 1.00 96.94 92 GLU A O 1
ATOM 700 N N . ILE A 1 93 ? -22.016 -6.835 22.627 1.00 96.69 93 ILE A N 1
ATOM 701 C CA . ILE A 1 93 ? -23.037 -7.824 23.019 1.00 96.69 93 ILE A CA 1
ATOM 702 C C . ILE A 1 93 ? -23.274 -7.794 24.534 1.00 96.69 93 ILE A C 1
ATOM 704 O O . ILE A 1 93 ? -24.421 -7.774 24.995 1.00 96.69 93 ILE A O 1
ATOM 708 N N . VAL A 1 94 ? -22.200 -7.763 25.330 1.00 96.75 94 VAL A N 1
ATOM 709 C CA . VAL A 1 94 ? -22.309 -7.685 26.793 1.00 96.75 94 VAL A CA 1
ATOM 710 C C . VAL A 1 94 ? -22.911 -6.342 27.226 1.00 96.75 94 VAL A C 1
ATOM 712 O O . VAL A 1 94 ? -23.740 -6.315 28.139 1.00 96.75 94 VAL A O 1
ATOM 715 N N . GLY A 1 95 ? -22.562 -5.235 26.566 1.00 96.44 95 GLY A N 1
ATOM 716 C CA . GLY A 1 95 ? -23.141 -3.911 26.809 1.00 96.44 95 GLY A CA 1
ATOM 717 C C . GLY A 1 95 ? -24.651 -3.874 26.570 1.00 96.44 95 GLY A C 1
ATOM 718 O O . GLY A 1 95 ? -25.410 -3.473 27.459 1.00 96.44 95 GLY A O 1
ATOM 719 N N . ILE A 1 96 ? -25.102 -4.382 25.422 1.00 96.44 96 ILE A N 1
ATOM 720 C CA . ILE A 1 96 ? -26.523 -4.504 25.071 1.00 96.44 96 ILE A CA 1
ATOM 721 C C . ILE A 1 96 ? -27.252 -5.391 26.085 1.00 96.44 96 ILE A C 1
ATOM 723 O O . ILE A 1 96 ? -28.310 -5.010 26.593 1.00 96.44 96 ILE A O 1
ATOM 727 N N . TYR A 1 97 ? -26.668 -6.535 26.458 1.00 96.12 97 TYR A N 1
ATOM 728 C CA . TYR A 1 97 ? -27.212 -7.404 27.504 1.00 96.12 97 TYR A CA 1
ATOM 729 C C . TYR A 1 97 ? -27.430 -6.651 28.826 1.00 96.12 97 TYR A C 1
ATOM 731 O O . TYR A 1 97 ? -28.499 -6.757 29.437 1.00 96.12 97 TYR A O 1
ATOM 739 N N . LEU A 1 98 ? -26.445 -5.865 29.279 1.00 94.94 98 LEU A N 1
ATOM 740 C CA . LEU A 1 98 ? -26.559 -5.092 30.518 1.00 94.94 98 LEU A CA 1
ATOM 741 C C . LEU A 1 98 ? -27.629 -4.000 30.407 1.00 94.94 98 LEU A C 1
ATOM 743 O O . LEU A 1 98 ? -28.379 -3.798 31.364 1.00 94.94 98 LEU A O 1
ATOM 747 N N . ILE A 1 99 ? -27.753 -3.333 29.257 1.00 94.81 99 ILE A N 1
ATOM 748 C CA . ILE A 1 99 ? -28.812 -2.344 29.011 1.00 94.81 99 ILE A CA 1
ATOM 749 C C . ILE A 1 99 ? -30.183 -3.002 29.078 1.00 94.81 99 ILE A C 1
ATOM 751 O O . ILE A 1 99 ? -31.032 -2.536 29.839 1.00 94.81 99 ILE A O 1
ATOM 755 N N . LEU A 1 100 ? -30.391 -4.106 28.357 1.00 94.44 100 LEU A N 1
ATOM 756 C CA . LEU A 1 100 ? -31.647 -4.854 28.382 1.00 94.44 100 LEU A CA 1
ATOM 757 C C . LEU A 1 100 ? -31.989 -5.299 29.804 1.00 94.44 100 LEU A C 1
ATOM 759 O O . LEU A 1 100 ? -33.128 -5.126 30.238 1.00 94.44 100 LEU A O 1
ATOM 763 N N . ARG A 1 101 ? -30.998 -5.777 30.566 1.00 92.12 101 ARG A N 1
ATOM 764 C CA . ARG A 1 101 ? -31.173 -6.152 31.974 1.00 92.12 101 ARG A CA 1
ATOM 765 C C . ARG A 1 101 ? -31.563 -4.970 32.868 1.00 92.12 101 ARG A C 1
ATOM 767 O O . ARG A 1 101 ? -32.324 -5.154 33.812 1.00 92.12 101 ARG A O 1
ATOM 774 N N . MET A 1 102 ? -31.008 -3.783 32.630 1.00 90.44 102 MET A N 1
ATOM 775 C CA . MET A 1 102 ? -31.264 -2.584 33.441 1.00 90.44 102 MET A CA 1
ATOM 776 C C . MET A 1 102 ? -32.546 -1.838 33.052 1.00 90.44 102 MET A C 1
ATOM 778 O O . MET A 1 102 ? -33.087 -1.087 33.868 1.00 90.44 102 MET A O 1
ATOM 782 N N . ARG A 1 103 ? -32.985 -1.968 31.796 1.00 92.62 103 ARG A N 1
ATOM 783 C CA . ARG A 1 103 ? -34.099 -1.205 31.210 1.00 92.62 103 ARG A CA 1
ATOM 784 C C . ARG A 1 103 ? -35.388 -2.004 31.105 1.00 92.62 103 ARG A C 1
ATOM 786 O O . ARG A 1 103 ? -36.453 -1.401 31.077 1.00 92.62 103 ARG A O 1
ATOM 793 N N . THR A 1 104 ? -35.298 -3.326 31.027 1.00 92.12 104 THR A N 1
ATOM 794 C CA . THR A 1 104 ? -36.438 -4.192 30.719 1.00 92.12 104 THR A CA 1
ATOM 795 C C . THR A 1 104 ? -36.497 -5.386 31.666 1.00 92.12 104 THR A C 1
ATOM 797 O O . THR A 1 104 ? -35.553 -5.671 32.403 1.00 92.12 104 THR A O 1
ATOM 800 N N . GLN A 1 105 ? -37.605 -6.123 31.615 1.00 91.69 105 GLN A N 1
ATOM 801 C CA . GLN A 1 105 ? -37.747 -7.418 32.286 1.00 91.69 105 GLN A CA 1
ATOM 802 C C . GLN A 1 105 ? -37.612 -8.600 31.313 1.00 91.69 105 GLN A C 1
ATOM 804 O O . GLN A 1 105 ? -37.896 -9.734 31.688 1.00 91.69 105 GLN A O 1
ATOM 809 N N . LEU A 1 106 ? -37.144 -8.349 30.083 1.00 92.56 106 LEU A N 1
ATOM 810 C CA . LEU A 1 106 ? -37.113 -9.340 29.003 1.00 92.56 106 LEU A CA 1
ATOM 811 C C . LEU A 1 106 ? -36.195 -10.528 29.296 1.00 92.56 106 LEU A C 1
ATOM 813 O O . LEU A 1 106 ? -36.398 -11.596 28.736 1.00 92.56 106 LEU A O 1
ATOM 817 N N . ILE A 1 107 ? -35.191 -10.363 30.164 1.00 91.94 107 ILE A N 1
ATOM 818 C CA . ILE A 1 107 ? -34.200 -11.405 30.452 1.00 91.94 107 ILE A CA 1
ATOM 819 C C . ILE A 1 107 ? -34.716 -12.343 31.558 1.00 91.94 107 ILE A C 1
ATOM 821 O O . ILE A 1 107 ? -34.807 -11.921 32.727 1.00 91.94 107 ILE A O 1
ATOM 825 N N . PRO A 1 108 ? -34.985 -13.629 31.244 1.00 93.38 108 PRO A N 1
ATOM 826 C CA . PRO A 1 108 ? -35.426 -14.615 32.225 1.00 93.38 108 PRO A CA 1
ATOM 827 C C . PRO A 1 108 ? -34.398 -14.818 33.350 1.00 93.38 108 PRO A C 1
ATOM 829 O O . PRO A 1 108 ? -33.194 -14.737 33.090 1.00 93.38 108 PRO A O 1
ATOM 832 N N . PRO A 1 109 ? -34.822 -15.157 34.586 1.00 90.94 109 PRO A N 1
ATOM 833 C CA . PRO A 1 109 ? -33.919 -15.326 35.729 1.00 90.94 109 PRO A CA 1
ATOM 834 C C . PRO A 1 109 ? -32.738 -16.276 35.484 1.00 90.94 109 PRO A C 1
ATOM 836 O O . PRO A 1 109 ? -31.627 -15.978 35.916 1.00 90.94 109 PRO A O 1
ATOM 839 N N . ARG A 1 110 ? -32.947 -17.364 34.726 1.00 92.56 110 ARG A N 1
ATOM 840 C CA . ARG A 1 110 ? -31.905 -18.351 34.385 1.00 92.56 110 ARG A CA 1
ATOM 841 C C . ARG A 1 110 ? -30.728 -17.788 33.576 1.00 92.56 110 ARG A C 1
ATOM 843 O O . ARG A 1 110 ? -29.642 -18.345 33.639 1.00 92.56 110 ARG A O 1
ATOM 850 N N . PHE A 1 111 ? -30.921 -16.677 32.861 1.00 91.56 111 PHE A N 1
ATOM 851 C CA . PHE A 1 111 ? -29.890 -16.027 32.039 1.00 91.56 111 PHE A CA 1
ATOM 852 C C . PHE A 1 111 ? -29.303 -14.765 32.699 1.00 91.56 111 PHE A C 1
ATOM 854 O O . PHE A 1 111 ? -28.568 -13.991 32.078 1.00 91.56 111 PHE A O 1
ATOM 861 N N . ARG A 1 112 ? -29.634 -14.502 33.970 1.00 92.44 112 ARG A N 1
ATOM 862 C CA . ARG A 1 112 ? -29.116 -13.336 34.698 1.00 92.44 112 ARG A CA 1
ATOM 863 C C . ARG A 1 112 ? -27.765 -13.660 35.322 1.00 92.44 112 ARG A C 1
ATOM 865 O O . ARG A 1 112 ? -27.660 -14.540 36.172 1.00 92.44 112 ARG A O 1
ATOM 872 N N . VAL A 1 113 ? -26.738 -12.888 34.967 1.00 92.31 113 VAL A N 1
ATOM 873 C CA . VAL A 1 113 ? -25.424 -12.997 35.609 1.00 92.31 113 VAL A CA 1
ATOM 874 C C . VAL A 1 113 ? -25.539 -12.676 37.099 1.00 92.31 113 VAL A C 1
ATOM 876 O O . VAL A 1 113 ? -26.127 -11.659 37.490 1.00 92.31 113 VAL A O 1
ATOM 879 N N . ARG A 1 114 ? -24.972 -13.545 37.940 1.00 89.38 114 ARG A N 1
ATOM 880 C CA . ARG A 1 114 ? -25.039 -13.416 39.404 1.00 89.38 114 ARG A CA 1
ATOM 881 C C . ARG A 1 114 ? -24.242 -12.208 39.898 1.00 89.38 114 ARG A C 1
ATOM 883 O O . ARG A 1 114 ? -24.761 -11.393 40.655 1.00 89.38 114 ARG A O 1
ATOM 890 N N . ASN A 1 115 ? -23.011 -12.039 39.411 1.00 93.00 115 ASN A N 1
ATOM 891 C CA . ASN A 1 115 ? -22.112 -10.980 39.869 1.00 93.00 115 ASN A CA 1
ATOM 892 C C . ASN A 1 115 ? -22.141 -9.745 38.952 1.00 93.00 115 ASN A C 1
ATOM 894 O O . ASN A 1 115 ? -21.206 -9.469 38.203 1.00 93.00 115 ASN A O 1
ATOM 898 N N . PHE A 1 116 ? -23.240 -8.992 39.011 1.00 90.62 116 PHE A N 1
ATOM 899 C CA . PHE A 1 116 ? -23.481 -7.842 38.129 1.00 90.62 116 PHE A CA 1
ATOM 900 C C . PHE A 1 116 ? -22.382 -6.769 38.197 1.00 90.62 116 PHE A C 1
ATOM 902 O O . PHE A 1 116 ? -21.970 -6.231 37.173 1.00 90.62 116 PHE A O 1
ATOM 909 N N . LYS A 1 117 ? -21.867 -6.483 39.400 1.00 91.00 117 LYS A N 1
ATOM 910 C CA . LYS A 1 117 ? -20.819 -5.471 39.601 1.00 91.00 117 LYS A CA 1
ATOM 911 C C . LYS A 1 117 ? -19.502 -5.867 38.940 1.00 91.00 117 LYS A C 1
ATOM 913 O O . LYS A 1 117 ? -18.822 -4.995 38.410 1.00 91.00 117 LYS A O 1
ATOM 918 N N . LEU A 1 118 ? -19.149 -7.154 38.989 1.00 94.50 118 LEU A N 1
ATOM 919 C CA . LEU A 1 118 ? -17.944 -7.656 38.337 1.00 94.50 118 LEU A CA 1
ATOM 920 C C . LEU A 1 118 ? -18.058 -7.491 36.824 1.00 94.50 118 LEU A C 1
ATOM 922 O O . LEU A 1 118 ? -17.188 -6.870 36.235 1.00 94.50 118 LEU A O 1
ATOM 926 N N . VAL A 1 119 ? -19.171 -7.934 36.230 1.00 95.94 119 VAL A N 1
ATOM 927 C CA . VAL A 1 119 ? -19.390 -7.828 34.778 1.00 95.94 119 VAL A CA 1
ATOM 928 C C . VAL A 1 119 ? -19.319 -6.374 34.305 1.00 95.94 119 VAL A C 1
ATOM 930 O O . VAL A 1 119 ? -18.642 -6.093 33.324 1.00 95.94 119 VAL A O 1
ATOM 933 N N . MET A 1 120 ? -19.929 -5.431 35.033 1.00 94.19 120 MET A N 1
ATOM 934 C CA . MET A 1 120 ? -19.839 -4.007 34.678 1.00 94.19 120 MET A CA 1
ATOM 935 C C . MET A 1 120 ? -18.404 -3.460 34.743 1.00 94.19 120 MET A C 1
ATOM 937 O O . MET A 1 120 ? -18.012 -2.672 33.888 1.00 94.19 120 MET A O 1
ATOM 941 N N . ARG A 1 121 ? -17.610 -3.873 35.742 1.00 95.19 121 ARG A N 1
ATOM 942 C CA . ARG A 1 121 ? -16.202 -3.456 35.872 1.00 95.19 121 ARG A CA 1
ATOM 943 C C . ARG A 1 121 ? -15.329 -4.071 34.783 1.00 95.19 121 ARG A C 1
ATOM 945 O O . ARG A 1 121 ? -14.552 -3.360 34.162 1.00 95.19 121 ARG A O 1
ATOM 952 N N . SER A 1 122 ? -15.493 -5.365 34.527 1.00 96.00 122 SER A N 1
ATOM 953 C CA . SER A 1 122 ? -14.796 -6.055 33.444 1.00 96.00 122 SER A CA 1
ATOM 954 C C . SER A 1 122 ? -15.112 -5.417 32.095 1.00 96.00 122 SER A C 1
ATOM 956 O O . SER A 1 122 ? -14.209 -5.253 31.284 1.00 96.00 122 SER A O 1
ATOM 958 N N . LEU A 1 123 ? -16.362 -4.992 31.878 1.00 96.00 123 LEU A N 1
ATOM 959 C CA . LEU A 1 123 ? -16.760 -4.355 30.631 1.00 96.00 123 LEU A CA 1
ATOM 960 C C . LEU A 1 123 ? -16.084 -2.993 30.421 1.00 96.00 123 LEU A C 1
ATOM 962 O O . LEU A 1 123 ? -15.536 -2.773 29.348 1.00 96.00 123 LEU A O 1
ATOM 966 N N . ILE A 1 124 ? -16.061 -2.097 31.418 1.00 95.88 124 ILE A N 1
ATOM 967 C CA . ILE A 1 124 ? -15.374 -0.798 31.256 1.00 95.88 124 ILE A CA 1
ATOM 968 C C . ILE A 1 124 ? -13.856 -0.966 31.075 1.00 95.88 124 ILE A C 1
ATOM 970 O O . ILE A 1 124 ? -13.243 -0.231 30.298 1.00 95.88 124 ILE A O 1
ATOM 974 N N . THR A 1 125 ? -13.245 -1.963 31.728 1.00 96.19 125 THR A N 1
ATOM 975 C CA . THR A 1 125 ? -11.836 -2.316 31.496 1.00 96.19 125 THR A CA 1
ATOM 976 C C . THR A 1 125 ? -11.618 -2.803 30.065 1.00 96.19 125 THR A C 1
ATOM 978 O O . THR A 1 125 ? -10.727 -2.296 29.390 1.00 96.19 125 THR A O 1
ATOM 981 N N . LEU A 1 126 ? -12.450 -3.730 29.578 1.00 96.38 126 LEU A N 1
ATOM 982 C CA . LEU A 1 126 ? -12.373 -4.249 28.212 1.00 96.38 126 LEU A CA 1
ATOM 983 C C . LEU A 1 126 ? -12.520 -3.126 27.176 1.00 96.38 126 LEU A C 1
ATOM 985 O O . LEU A 1 126 ? -11.692 -3.014 26.280 1.00 96.38 126 LEU A O 1
ATOM 989 N N . TRP A 1 127 ? -13.505 -2.246 27.348 1.00 96.56 127 TRP A N 1
ATOM 990 C CA . TRP A 1 127 ? -13.695 -1.066 26.501 1.00 96.56 127 TRP A CA 1
ATOM 991 C C . TRP A 1 127 ? -12.467 -0.156 26.460 1.00 96.56 127 TRP A C 1
ATOM 993 O O . TRP A 1 127 ? -12.053 0.280 25.390 1.00 96.56 127 TRP A O 1
ATOM 1003 N N . THR A 1 128 ? -11.849 0.092 27.616 1.00 96.25 128 THR A N 1
ATOM 1004 C CA . THR A 1 128 ? -10.624 0.900 27.698 1.00 96.25 128 THR A CA 1
ATOM 1005 C C . THR A 1 128 ? -9.488 0.258 26.894 1.00 96.25 128 THR A C 1
ATOM 1007 O O . THR A 1 128 ? -8.824 0.942 26.119 1.00 96.25 128 THR A O 1
ATOM 1010 N N . LEU A 1 129 ? -9.294 -1.060 27.021 1.00 96.44 129 LEU A N 1
ATOM 1011 C CA . LEU A 1 129 ? -8.269 -1.796 26.270 1.00 96.44 129 LEU A CA 1
ATOM 1012 C C . LEU A 1 129 ? -8.537 -1.796 24.760 1.00 96.44 129 LEU A C 1
ATOM 1014 O O . LEU A 1 129 ? -7.604 -1.629 23.980 1.00 96.44 129 LEU A O 1
ATOM 1018 N N . ILE A 1 130 ? -9.798 -1.938 24.344 1.00 96.06 130 ILE A N 1
ATOM 1019 C CA . ILE A 1 130 ? -10.199 -1.912 22.931 1.00 96.06 130 ILE A CA 1
ATOM 1020 C C . ILE A 1 130 ? -9.906 -0.545 22.305 1.00 96.06 130 ILE A C 1
ATOM 1022 O O . ILE A 1 130 ? -9.371 -0.495 21.199 1.00 96.06 130 ILE A O 1
ATOM 1026 N N . VAL A 1 131 ? -10.192 0.557 23.006 1.00 94.31 131 VAL A N 1
ATOM 1027 C CA . VAL A 1 131 ? -9.883 1.913 22.516 1.00 94.31 131 VAL A CA 1
ATOM 1028 C C . VAL A 1 131 ? -8.373 2.145 22.431 1.00 94.31 131 VAL A C 1
ATOM 1030 O O . VAL A 1 131 ? -7.910 2.700 21.439 1.00 94.31 131 VAL A O 1
ATOM 1033 N N . ILE A 1 132 ? -7.587 1.672 23.405 1.00 93.25 132 ILE A N 1
ATOM 1034 C CA . ILE A 1 132 ? -6.113 1.727 23.339 1.00 93.25 132 ILE A CA 1
ATOM 1035 C C . ILE A 1 132 ? -5.591 0.927 22.141 1.00 93.25 132 ILE A C 1
ATOM 1037 O O . ILE A 1 132 ? -4.741 1.413 21.399 1.00 93.25 132 ILE A O 1
ATOM 1041 N N . LEU A 1 133 ? -6.124 -0.276 21.916 1.00 91.38 133 LEU A N 1
ATOM 1042 C CA . LEU A 1 133 ? -5.796 -1.081 20.742 1.00 91.38 133 LEU A CA 1
ATOM 1043 C C . LEU A 1 133 ? -6.161 -0.343 19.443 1.00 91.38 133 LEU A C 1
ATOM 1045 O O . LEU A 1 133 ? -5.354 -0.314 18.520 1.00 91.38 133 LEU A O 1
ATOM 1049 N N . GLY A 1 134 ? -7.330 0.303 19.390 1.00 88.25 134 GLY A N 1
ATOM 1050 C CA . GLY A 1 134 ? -7.759 1.130 18.258 1.00 88.25 134 GLY A CA 1
ATOM 1051 C C . GLY A 1 134 ? -6.826 2.318 17.993 1.00 88.25 134 GLY A C 1
ATOM 1052 O O . GLY A 1 134 ? -6.452 2.552 16.847 1.00 88.25 134 GLY A O 1
ATOM 1053 N N . LEU A 1 135 ? -6.379 3.016 19.043 1.00 87.44 135 LEU A N 1
ATOM 1054 C CA . LEU A 1 135 ? -5.361 4.073 18.958 1.00 87.44 135 LEU A CA 1
ATOM 1055 C C . LEU A 1 135 ? -4.025 3.532 18.430 1.00 87.44 135 LEU A C 1
ATOM 1057 O O . LEU A 1 135 ? -3.392 4.175 17.597 1.00 87.44 135 LEU A O 1
ATOM 1061 N N . GLY A 1 136 ? -3.613 2.341 18.873 1.00 81.81 136 GLY A N 1
ATOM 1062 C CA . GLY A 1 136 ? -2.416 1.664 18.375 1.00 81.81 136 GLY A CA 1
ATOM 1063 C C . GLY A 1 136 ? -2.519 1.314 16.890 1.00 81.81 136 GLY A C 1
ATOM 1064 O O . GLY A 1 136 ? -1.599 1.604 16.130 1.00 81.81 136 GLY A O 1
ATOM 1065 N N . ILE A 1 137 ? -3.652 0.756 16.454 1.00 80.12 137 ILE A N 1
ATOM 1066 C CA . ILE A 1 137 ? -3.920 0.473 15.035 1.00 80.12 137 ILE A CA 1
ATOM 1067 C C . ILE A 1 137 ? -3.872 1.767 14.221 1.00 80.12 137 ILE A C 1
ATOM 1069 O O . ILE A 1 137 ? -3.197 1.806 13.197 1.00 80.12 137 ILE A O 1
ATOM 1073 N N . TYR A 1 138 ? -4.539 2.827 14.689 1.00 76.06 138 TYR A N 1
ATOM 1074 C CA . TYR A 1 138 ? -4.527 4.129 14.024 1.00 76.06 138 TYR A CA 1
ATOM 1075 C C . TYR A 1 138 ? -3.099 4.671 13.893 1.00 76.06 138 TYR A C 1
ATOM 1077 O O . TYR A 1 138 ? -2.686 5.062 12.804 1.00 76.06 138 TYR A O 1
ATOM 1085 N N . TYR A 1 139 ? -2.310 4.608 14.969 1.00 73.06 139 TYR A N 1
ATOM 1086 C CA . TYR A 1 139 ? -0.904 4.985 14.932 1.00 73.06 139 TYR A CA 1
ATOM 1087 C C . TYR A 1 139 ? -0.144 4.186 13.869 1.00 73.06 139 TYR A C 1
ATOM 1089 O O . TYR A 1 139 ? 0.382 4.783 12.941 1.00 73.06 139 TYR A O 1
ATOM 1097 N N . PHE A 1 140 ? -0.145 2.851 13.919 1.00 64.31 140 PHE A N 1
ATOM 1098 C CA . PHE A 1 140 ? 0.615 2.032 12.963 1.00 64.31 140 PHE A CA 1
ATOM 1099 C C . PHE A 1 140 ? 0.135 2.140 11.514 1.00 64.31 140 PHE A C 1
ATOM 1101 O O . PHE A 1 140 ? 0.923 1.930 10.595 1.00 64.31 140 PHE A O 1
ATOM 1108 N N . ARG A 1 141 ? -1.144 2.450 11.298 1.00 66.06 141 ARG A N 1
ATOM 1109 C CA . ARG A 1 141 ? -1.724 2.551 9.957 1.00 66.06 141 ARG A CA 1
ATOM 1110 C C . ARG A 1 141 ? -1.484 3.907 9.299 1.00 66.06 141 ARG A C 1
ATOM 1112 O O . ARG A 1 141 ? -1.439 3.955 8.067 1.00 66.06 141 ARG A O 1
ATOM 1119 N N . TYR A 1 142 ? -1.392 4.968 10.098 1.00 61.47 142 TYR A N 1
ATOM 1120 C CA . TYR A 1 142 ? -1.505 6.336 9.601 1.00 61.47 142 TYR A CA 1
ATOM 1121 C C . TYR A 1 142 ? -0.430 7.304 10.094 1.00 61.47 142 TYR A C 1
ATOM 1123 O O . TYR A 1 142 ? -0.096 8.232 9.368 1.00 61.47 142 TYR A O 1
ATOM 1131 N N . LEU A 1 143 ? 0.094 7.125 11.310 1.00 58.91 143 LEU A N 1
ATOM 1132 C CA . LEU A 1 143 ? 1.033 8.075 11.925 1.00 58.91 143 LEU A CA 1
ATOM 1133 C C . LEU A 1 143 ? 2.445 7.530 12.083 1.00 58.91 143 LEU A C 1
ATOM 1135 O O . LEU A 1 143 ? 3.396 8.306 12.112 1.00 58.91 143 LEU A O 1
ATOM 1139 N N . ALA A 1 144 ? 2.586 6.216 12.250 1.00 52.16 144 ALA A N 1
ATOM 1140 C CA . ALA A 1 144 ? 3.877 5.572 12.306 1.00 52.16 144 ALA A CA 1
ATOM 1141 C C . ALA A 1 144 ? 4.553 5.852 10.963 1.00 52.16 144 ALA A C 1
ATOM 1143 O O . ALA A 1 144 ? 4.020 5.430 9.930 1.00 52.16 144 ALA A O 1
ATOM 1144 N N . PRO A 1 145 ? 5.713 6.539 10.959 1.00 41.44 145 PRO A N 1
ATOM 1145 C CA . PRO A 1 145 ? 6.560 6.559 9.781 1.00 41.44 145 PRO A CA 1
ATOM 1146 C C . PRO A 1 145 ? 6.703 5.106 9.358 1.00 41.44 145 PRO A C 1
ATOM 1148 O O . PRO A 1 145 ? 6.973 4.265 10.225 1.00 41.44 145 PRO A O 1
ATOM 1151 N N . ARG A 1 146 ? 6.463 4.783 8.080 1.00 45.84 146 ARG A N 1
ATOM 1152 C CA . ARG A 1 146 ? 6.744 3.435 7.579 1.00 45.84 146 ARG A CA 1
ATOM 1153 C C . ARG A 1 146 ? 8.201 3.190 7.924 1.00 45.84 146 ARG A C 1
ATOM 1155 O O . ARG A 1 146 ? 9.073 3.813 7.324 1.00 45.84 146 ARG A O 1
ATOM 1162 N N . ALA A 1 147 ? 8.440 2.412 8.984 1.00 36.81 147 ALA A N 1
ATOM 1163 C CA . ALA A 1 147 ? 9.767 2.251 9.543 1.00 36.81 147 ALA A CA 1
ATOM 1164 C C . ALA A 1 147 ? 10.635 1.831 8.372 1.00 36.81 147 ALA A C 1
ATOM 1166 O O . ALA A 1 147 ? 10.318 0.841 7.707 1.00 36.81 147 ALA A O 1
ATOM 1167 N N . GLY A 1 148 ? 11.623 2.664 8.050 1.00 37.88 148 GLY A N 1
ATOM 1168 C CA . GLY A 1 148 ? 12.464 2.454 6.896 1.00 37.88 148 GLY A CA 1
ATOM 1169 C C . GLY A 1 148 ? 13.066 1.062 7.011 1.00 37.88 148 GLY A C 1
ATOM 1170 O O . GLY A 1 148 ? 13.996 0.868 7.783 1.00 37.88 148 GLY A O 1
ATOM 1171 N N . ALA A 1 149 ? 12.501 0.082 6.296 1.00 35.66 149 ALA A N 1
ATOM 1172 C CA . ALA A 1 149 ? 13.152 -1.178 5.991 1.00 35.66 149 ALA A CA 1
ATOM 1173 C C . ALA A 1 149 ? 14.610 -0.857 5.641 1.00 35.66 149 ALA A C 1
ATOM 1175 O O . ALA A 1 149 ? 14.865 -0.157 4.658 1.00 35.66 149 ALA A O 1
ATOM 1176 N N . GLY A 1 150 ? 15.534 -1.243 6.522 1.00 36.44 150 GLY A N 1
ATOM 1177 C CA . GLY A 1 150 ? 16.952 -0.956 6.372 1.00 36.44 150 GLY A CA 1
ATOM 1178 C C . GLY A 1 150 ? 17.414 -1.446 5.007 1.00 36.44 150 GLY A C 1
ATOM 1179 O O . GLY A 1 150 ? 17.455 -2.646 4.758 1.00 36.44 150 GLY A O 1
ATOM 1180 N N . GLY A 1 151 ? 17.694 -0.507 4.113 1.00 52.00 151 GLY A N 1
ATOM 1181 C CA . GLY A 1 151 ? 18.043 -0.754 2.723 1.00 52.00 151 GLY A CA 1
ATOM 1182 C C . GLY A 1 151 ? 18.777 0.462 2.180 1.00 52.00 151 GLY A C 1
ATOM 1183 O O . GLY A 1 151 ? 18.533 1.584 2.622 1.00 52.00 151 GLY A O 1
ATOM 1184 N N . THR A 1 152 ? 19.717 0.238 1.267 1.00 72.69 152 THR A N 1
ATOM 1185 C CA . THR A 1 152 ? 20.507 1.310 0.649 1.00 72.69 152 THR A CA 1
ATOM 1186 C C . THR A 1 152 ? 19.624 2.229 -0.204 1.00 72.69 152 THR A C 1
ATOM 1188 O O . THR A 1 152 ? 18.545 1.828 -0.646 1.00 72.69 152 THR A O 1
ATOM 1191 N N . THR A 1 153 ? 20.097 3.443 -0.499 1.00 81.38 153 THR A N 1
ATOM 1192 C CA . THR A 1 153 ? 19.440 4.400 -1.411 1.00 81.38 153 THR A CA 1
ATOM 1193 C C . THR A 1 153 ? 19.037 3.750 -2.740 1.00 81.38 153 THR A C 1
ATOM 1195 O O . THR A 1 153 ? 17.928 3.930 -3.236 1.00 81.38 153 THR A O 1
ATOM 1198 N N . LEU A 1 154 ? 19.924 2.922 -3.300 1.00 76.50 154 LEU A N 1
ATOM 1199 C CA . LEU A 1 154 ? 19.681 2.189 -4.541 1.00 76.50 154 LEU A CA 1
ATOM 1200 C C . LEU A 1 154 ? 18.601 1.103 -4.393 1.00 76.50 154 LEU A C 1
ATOM 1202 O O . LEU A 1 154 ? 17.856 0.851 -5.337 1.00 76.50 154 LEU A O 1
ATOM 1206 N N . ALA A 1 155 ? 18.501 0.449 -3.233 1.00 67.56 155 ALA A N 1
ATOM 1207 C CA . ALA A 1 155 ? 17.437 -0.521 -2.973 1.00 67.56 155 ALA A CA 1
ATOM 1208 C C . ALA A 1 155 ? 16.064 0.164 -2.909 1.00 67.56 155 ALA A C 1
ATOM 1210 O O . ALA A 1 155 ? 15.099 -0.353 -3.468 1.00 67.56 155 ALA A O 1
ATOM 1211 N N . ARG A 1 156 ? 16.001 1.358 -2.308 1.00 75.75 156 ARG A N 1
ATOM 1212 C CA . ARG A 1 156 ? 14.797 2.200 -2.298 1.00 75.75 156 ARG A CA 1
ATOM 1213 C C . ARG A 1 156 ? 14.393 2.644 -3.695 1.00 75.75 156 ARG A C 1
ATOM 1215 O O . ARG A 1 156 ? 13.258 2.424 -4.097 1.00 75.75 156 ARG A O 1
ATOM 1222 N N . LEU A 1 157 ? 15.352 3.143 -4.474 1.00 84.12 157 LEU A N 1
ATOM 1223 C CA . LEU A 1 157 ? 15.131 3.503 -5.872 1.00 84.12 157 LEU A CA 1
ATOM 1224 C C . LEU A 1 157 ? 14.581 2.331 -6.700 1.00 84.12 157 LEU A C 1
ATOM 1226 O O . LEU A 1 157 ? 13.665 2.518 -7.492 1.00 84.12 157 LEU A O 1
ATOM 1230 N N . ARG A 1 158 ? 15.131 1.121 -6.523 1.00 76.44 158 ARG A N 1
ATOM 1231 C CA . ARG A 1 158 ? 14.637 -0.096 -7.192 1.00 76.44 158 ARG A CA 1
ATOM 1232 C C . ARG A 1 158 ? 13.208 -0.437 -6.786 1.00 76.44 158 ARG A C 1
ATOM 1234 O O . ARG A 1 158 ? 12.414 -0.794 -7.649 1.00 76.44 158 ARG A O 1
ATOM 1241 N N . GLN A 1 159 ? 12.899 -0.350 -5.495 1.00 72.69 159 GLN A N 1
ATOM 1242 C CA . GLN A 1 159 ? 11.556 -0.612 -4.990 1.00 72.69 159 GLN A CA 1
ATOM 1243 C C . GLN A 1 159 ? 10.545 0.370 -5.593 1.00 72.69 159 GLN A C 1
ATOM 1245 O O . GLN A 1 159 ? 9.511 -0.068 -6.095 1.00 72.69 159 GLN A O 1
ATOM 1250 N N . ASP A 1 160 ? 10.864 1.665 -5.606 1.00 80.69 160 ASP A N 1
ATOM 1251 C CA . ASP A 1 160 ? 9.978 2.674 -6.185 1.00 80.69 160 ASP A CA 1
ATOM 1252 C C . ASP A 1 160 ? 9.817 2.492 -7.695 1.00 80.69 160 ASP A C 1
ATOM 1254 O O . ASP A 1 160 ? 8.701 2.521 -8.201 1.00 80.69 160 ASP A O 1
ATOM 1258 N N . ALA A 1 161 ? 10.909 2.223 -8.415 1.00 81.94 161 ALA A N 1
ATOM 1259 C CA . ALA A 1 161 ? 10.871 1.955 -9.850 1.00 81.94 161 ALA A CA 1
ATOM 1260 C C . ALA A 1 161 ? 10.005 0.731 -10.204 1.00 81.94 161 ALA A C 1
ATOM 1262 O O . ALA A 1 161 ? 9.273 0.765 -11.191 1.00 81.94 161 ALA A O 1
ATOM 1263 N N . GLY A 1 162 ? 10.046 -0.326 -9.386 1.00 72.12 162 GLY A N 1
ATOM 1264 C CA . GLY A 1 162 ? 9.172 -1.490 -9.540 1.00 72.12 162 GLY A CA 1
ATOM 1265 C C . GLY A 1 162 ? 7.700 -1.186 -9.241 1.00 72.12 162 GLY A C 1
ATOM 1266 O O . GLY A 1 162 ? 6.825 -1.643 -9.972 1.00 72.12 162 GLY A O 1
ATOM 1267 N N . GLY A 1 163 ? 7.416 -0.382 -8.210 1.00 72.81 163 GLY A N 1
ATOM 1268 C CA . GLY A 1 163 ? 6.049 0.056 -7.897 1.00 72.81 163 GLY A CA 1
ATOM 1269 C C . GLY A 1 163 ? 5.439 0.941 -8.989 1.00 72.81 163 GLY A C 1
ATOM 1270 O O . GLY A 1 163 ? 4.273 0.770 -9.340 1.00 72.81 163 GLY A O 1
ATOM 1271 N N . ILE A 1 164 ? 6.252 1.813 -9.593 1.00 86.31 164 ILE A N 1
ATOM 1272 C CA . ILE A 1 164 ? 5.859 2.639 -10.742 1.00 86.31 164 ILE A CA 1
ATOM 1273 C C . ILE A 1 164 ? 5.454 1.757 -11.934 1.00 86.31 164 ILE A C 1
ATOM 1275 O O . ILE A 1 164 ? 4.400 1.991 -12.524 1.00 86.31 164 ILE A O 1
ATOM 1279 N N . ALA A 1 165 ? 6.242 0.722 -12.256 1.00 77.62 165 ALA A N 1
ATOM 1280 C CA . ALA A 1 165 ? 5.909 -0.241 -13.312 1.00 77.62 165 ALA A CA 1
ATOM 1281 C C . ALA A 1 165 ? 4.582 -0.966 -13.033 1.00 77.62 165 ALA A C 1
ATOM 1283 O O . ALA A 1 165 ? 3.701 -0.972 -13.887 1.00 77.62 165 ALA A O 1
ATOM 1284 N N . LEU A 1 166 ? 4.394 -1.472 -11.810 1.00 70.75 166 LEU A N 1
ATOM 1285 C CA . LEU A 1 166 ? 3.168 -2.168 -11.410 1.00 70.75 166 LEU A CA 1
ATOM 1286 C C . LEU A 1 166 ? 1.918 -1.283 -11.545 1.00 70.75 166 LEU A C 1
ATOM 1288 O O . LEU A 1 166 ? 0.901 -1.698 -12.097 1.00 70.75 166 LEU A O 1
ATOM 1292 N N . HIS A 1 167 ? 1.970 -0.040 -11.060 1.00 75.38 167 HIS A N 1
ATOM 1293 C CA . HIS A 1 167 ? 0.826 0.863 -11.187 1.00 75.38 167 HIS A CA 1
ATOM 1294 C C . HIS A 1 167 ? 0.565 1.290 -12.634 1.00 75.38 167 HIS A C 1
ATOM 1296 O O . HIS A 1 167 ? -0.590 1.522 -12.990 1.00 75.38 167 HIS A O 1
ATOM 1302 N N . ALA A 1 168 ? 1.593 1.355 -13.479 1.00 84.50 168 ALA A N 1
ATOM 1303 C CA . ALA A 1 168 ? 1.424 1.594 -14.907 1.00 84.50 168 ALA A CA 1
ATOM 1304 C C . ALA A 1 168 ? 0.739 0.412 -15.626 1.00 84.50 168 ALA A C 1
ATOM 1306 O O . ALA A 1 168 ? -0.108 0.637 -16.493 1.00 84.50 168 ALA A O 1
ATOM 1307 N N . GLU A 1 169 ? 1.035 -0.831 -15.236 1.00 76.19 169 GLU A N 1
ATOM 1308 C CA . GLU A 1 169 ? 0.345 -2.029 -15.739 1.00 76.19 169 GLU A CA 1
ATOM 1309 C C . GLU A 1 169 ? -1.136 -2.030 -15.343 1.00 76.19 169 GLU A C 1
ATOM 1311 O O . GLU A 1 169 ? -2.013 -2.180 -16.197 1.00 76.19 169 GLU A O 1
ATOM 1316 N N . GLU A 1 170 ? -1.437 -1.761 -14.070 1.00 68.44 170 GLU A N 1
ATOM 1317 C CA . GLU A 1 170 ? -2.821 -1.665 -13.587 1.00 68.44 170 GLU A CA 1
ATOM 1318 C C . GLU A 1 170 ? -3.593 -0.512 -14.236 1.00 68.44 170 GLU A C 1
ATOM 1320 O O . GLU A 1 170 ? -4.772 -0.652 -14.575 1.00 68.44 170 GLU A O 1
ATOM 1325 N N . MET A 1 171 ? -2.928 0.619 -14.484 1.00 83.88 171 MET A N 1
ATOM 1326 C CA . MET A 1 171 ? -3.489 1.729 -15.254 1.00 83.88 171 MET A CA 1
ATOM 1327 C C . MET A 1 171 ? -3.890 1.283 -16.662 1.00 83.88 171 MET A C 1
ATOM 1329 O O . MET A 1 171 ? -4.997 1.584 -17.122 1.00 83.88 171 MET A O 1
ATOM 1333 N N . GLN A 1 172 ? -3.011 0.545 -17.344 1.00 81.62 172 GLN A N 1
ATOM 1334 C CA . GLN A 1 172 ? -3.274 0.022 -18.679 1.00 81.62 172 GLN A CA 1
ATOM 1335 C C . GLN A 1 172 ? -4.425 -0.986 -18.674 1.00 81.62 172 GLN A C 1
ATOM 1337 O O . GLN A 1 172 ? -5.333 -0.886 -19.505 1.00 81.62 172 GLN A O 1
ATOM 1342 N N . ALA A 1 173 ? -4.439 -1.906 -17.712 1.00 65.19 173 ALA A N 1
ATOM 1343 C CA . ALA A 1 173 ? -5.504 -2.886 -17.555 1.00 65.19 173 ALA A CA 1
ATOM 1344 C C . ALA A 1 173 ? -6.855 -2.213 -17.241 1.00 65.19 173 ALA A C 1
ATOM 1346 O O . ALA A 1 173 ? -7.888 -2.572 -17.811 1.00 65.19 173 ALA A O 1
ATOM 1347 N N . ALA A 1 174 ? -6.868 -1.182 -16.392 1.00 66.88 174 ALA A N 1
ATOM 1348 C CA . ALA A 1 174 ? -8.061 -0.395 -16.092 1.00 66.88 174 ALA A CA 1
ATOM 1349 C C . ALA A 1 174 ? -8.609 0.328 -17.331 1.00 66.88 174 ALA A C 1
ATOM 1351 O O . ALA A 1 174 ? -9.819 0.286 -17.582 1.00 66.88 174 ALA A O 1
ATOM 1352 N N . ALA A 1 175 ? -7.732 0.931 -18.139 1.00 79.25 175 ALA A N 1
ATOM 1353 C CA . ALA A 1 175 ? -8.121 1.578 -19.388 1.00 79.25 175 ALA A CA 1
ATOM 1354 C C . ALA A 1 175 ? -8.724 0.575 -20.389 1.00 79.25 175 ALA A C 1
ATOM 1356 O O . ALA A 1 175 ? -9.773 0.850 -20.974 1.00 79.25 175 ALA A O 1
ATOM 1357 N N . GLN A 1 176 ? -8.125 -0.614 -20.532 1.00 80.12 176 GLN A N 1
ATOM 1358 C CA . GLN A 1 176 ? -8.647 -1.692 -21.387 1.00 80.12 176 GLN A CA 1
ATOM 1359 C C . GLN A 1 176 ? -10.026 -2.193 -20.934 1.00 80.12 176 GLN A C 1
ATOM 1361 O O . GLN A 1 176 ? -10.871 -2.513 -21.768 1.00 80.12 176 GLN A O 1
ATOM 1366 N N . ARG A 1 177 ? -10.281 -2.214 -19.619 1.00 75.38 177 ARG A N 1
ATOM 1367 C CA . ARG A 1 177 ? -11.583 -2.575 -19.031 1.00 75.38 177 ARG A CA 1
ATOM 1368 C C . ARG A 1 177 ? -12.642 -1.473 -19.132 1.00 75.38 177 ARG A C 1
ATOM 1370 O O . ARG A 1 177 ? -13.762 -1.679 -18.671 1.00 75.38 177 ARG A O 1
ATOM 1377 N N . GLY A 1 178 ? -12.326 -0.310 -19.699 1.00 79.38 178 GLY A N 1
ATOM 1378 C CA . GLY A 1 178 ? -13.296 0.776 -19.807 1.00 79.38 178 GLY A CA 1
ATOM 1379 C C . GLY A 1 178 ? -13.439 1.622 -18.535 1.00 79.38 178 GLY A C 1
ATOM 1380 O O . GLY A 1 178 ? -14.457 2.290 -18.372 1.00 79.38 178 GLY A O 1
ATOM 1381 N N . ASN A 1 179 ? -12.456 1.614 -17.626 1.00 80.81 179 ASN A N 1
ATOM 1382 C CA . ASN A 1 179 ? -12.549 2.281 -16.325 1.00 80.81 179 ASN A CA 1
ATOM 1383 C C . ASN A 1 179 ? -11.594 3.484 -16.212 1.00 80.81 179 ASN A C 1
ATOM 1385 O O . ASN A 1 179 ? -10.460 3.356 -15.748 1.00 80.81 179 ASN A O 1
ATOM 1389 N N . LEU A 1 180 ? -12.079 4.663 -16.625 1.00 85.12 180 LEU A N 1
ATOM 1390 C CA . LEU A 1 180 ? -11.311 5.916 -16.605 1.00 85.12 180 LEU A CA 1
ATOM 1391 C C . LEU A 1 180 ? -10.889 6.326 -15.194 1.00 85.12 180 LEU A C 1
ATOM 1393 O O . LEU A 1 180 ? -9.734 6.674 -14.988 1.00 85.12 180 LEU A O 1
ATOM 1397 N N . GLU A 1 181 ? -11.802 6.258 -14.229 1.00 81.75 181 GLU A N 1
ATOM 1398 C CA . GLU A 1 181 ? -11.537 6.697 -12.854 1.00 81.75 181 GLU A CA 1
ATOM 1399 C C . GLU A 1 181 ? -10.438 5.857 -12.197 1.00 81.75 181 GLU A C 1
ATOM 1401 O O . GLU A 1 181 ? -9.563 6.380 -11.519 1.00 81.75 181 GLU A O 1
ATOM 1406 N N . THR A 1 182 ? -10.407 4.549 -12.465 1.00 76.00 182 THR A N 1
ATOM 1407 C CA . THR A 1 182 ? -9.324 3.692 -11.958 1.00 76.00 182 THR A CA 1
ATOM 1408 C C . THR A 1 182 ? -8.003 3.962 -12.680 1.00 76.00 182 THR A C 1
ATOM 1410 O O . THR A 1 182 ? -6.956 3.974 -12.038 1.00 76.00 182 THR A O 1
ATOM 1413 N N . ALA A 1 183 ? -8.025 4.247 -13.988 1.00 80.62 183 ALA A N 1
ATOM 1414 C CA . ALA A 1 183 ? -6.820 4.666 -14.706 1.00 80.62 183 ALA A CA 1
ATOM 1415 C C . ALA A 1 183 ? -6.263 6.001 -14.169 1.00 80.62 183 ALA A C 1
ATOM 1417 O O . ALA A 1 183 ? -5.051 6.137 -14.017 1.00 80.62 183 ALA A O 1
ATOM 1418 N N . LYS A 1 184 ? -7.130 6.962 -13.825 1.00 90.06 184 LYS A N 1
ATOM 1419 C CA . LYS A 1 184 ? -6.742 8.235 -13.195 1.00 90.06 184 LYS A CA 1
ATOM 1420 C C . LYS A 1 184 ? -6.124 8.040 -11.817 1.00 90.06 184 LYS A C 1
ATOM 1422 O O . LYS A 1 184 ? -5.049 8.578 -11.575 1.00 90.06 184 LYS A O 1
ATOM 1427 N N . ARG A 1 185 ? -6.722 7.190 -10.98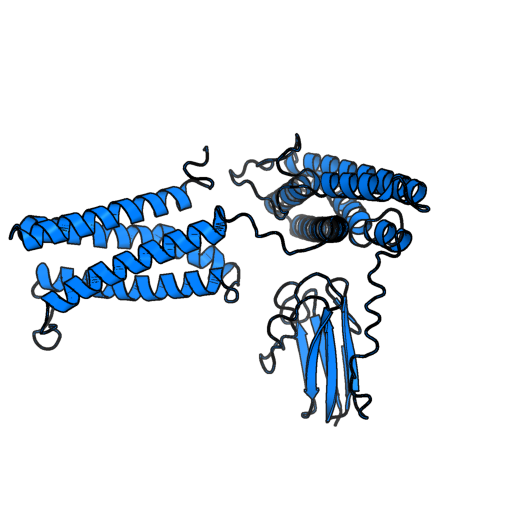3 1.00 80.12 185 ARG A N 1
ATOM 1428 C CA . ARG A 1 185 ? -6.163 6.840 -9.674 1.00 80.12 185 ARG A CA 1
ATOM 1429 C C . ARG A 1 185 ? -4.748 6.276 -9.784 1.00 80.12 185 ARG A C 1
ATOM 1431 O O . ARG A 1 185 ? -3.821 6.730 -9.122 1.00 80.12 185 ARG A O 1
ATOM 1438 N N . HIS A 1 186 ? -4.540 5.319 -10.687 1.00 82.25 186 HIS A N 1
ATOM 1439 C CA . HIS A 1 186 ? -3.197 4.788 -10.920 1.00 82.25 186 HIS A CA 1
ATOM 1440 C C . HIS A 1 186 ? -2.243 5.829 -11.525 1.00 82.25 186 HIS A C 1
ATOM 1442 O O . HIS A 1 186 ? -1.041 5.768 -11.273 1.00 82.25 186 HIS A O 1
ATOM 1448 N N . ALA A 1 187 ? -2.746 6.807 -12.285 1.00 95.81 187 ALA A N 1
ATOM 1449 C CA . ALA A 1 187 ? -1.933 7.915 -12.783 1.00 95.81 187 ALA A CA 1
ATOM 1450 C C . ALA A 1 187 ? -1.465 8.833 -11.647 1.00 95.81 187 ALA A C 1
ATOM 1452 O O . ALA A 1 187 ? -0.304 9.243 -11.650 1.00 95.81 187 ALA A O 1
ATOM 1453 N N . GLU A 1 188 ? -2.315 9.087 -10.650 1.00 91.81 188 GLU A N 1
ATOM 1454 C CA . GLU A 1 188 ? -1.919 9.751 -9.408 1.00 91.81 188 GLU A CA 1
ATOM 1455 C C . GLU A 1 188 ? -0.852 8.950 -8.652 1.00 91.81 188 GLU A C 1
ATOM 1457 O O . GLU A 1 188 ? 0.200 9.506 -8.337 1.00 91.81 188 GLU A O 1
ATOM 1462 N N . HIS A 1 189 ? -1.073 7.649 -8.428 1.00 85.62 189 HIS A N 1
ATOM 1463 C CA . HIS A 1 189 ? -0.114 6.780 -7.732 1.00 85.62 189 HIS A CA 1
ATOM 1464 C C . HIS A 1 189 ? 1.284 6.867 -8.351 1.00 85.62 189 HIS A C 1
ATOM 1466 O O . HIS A 1 189 ? 2.278 7.049 -7.648 1.00 85.62 189 HIS A O 1
ATOM 1472 N N . VAL A 1 190 ? 1.350 6.765 -9.683 1.00 96.31 190 VAL A N 1
ATOM 1473 C CA . VAL A 1 190 ? 2.596 6.861 -10.447 1.00 96.31 190 VAL A CA 1
ATOM 1474 C C . VAL A 1 190 ? 3.258 8.227 -10.251 1.00 96.31 190 VAL A C 1
ATOM 1476 O O . VAL A 1 190 ? 4.466 8.287 -10.027 1.00 96.31 190 VAL A O 1
ATOM 1479 N N . ILE A 1 191 ? 2.500 9.329 -10.305 1.00 98.00 191 ILE A N 1
ATOM 1480 C CA . ILE A 1 191 ? 3.060 10.672 -10.099 1.00 98.00 191 ILE A CA 1
ATOM 1481 C C . ILE A 1 191 ? 3.595 10.816 -8.678 1.00 98.00 191 ILE A C 1
ATOM 1483 O O . ILE A 1 191 ? 4.767 11.162 -8.520 1.00 98.00 191 ILE A O 1
ATOM 1487 N N . ASN A 1 192 ? 2.777 10.520 -7.667 1.00 89.06 192 ASN A N 1
ATOM 1488 C CA . ASN A 1 192 ? 3.134 10.676 -6.258 1.00 89.06 192 ASN A CA 1
ATOM 1489 C C . ASN A 1 192 ? 4.384 9.855 -5.905 1.00 89.06 192 ASN A C 1
ATOM 1491 O O . ASN A 1 192 ? 5.319 10.393 -5.306 1.00 89.06 192 ASN A O 1
ATOM 1495 N N . GLN A 1 193 ? 4.479 8.619 -6.404 1.00 91.06 193 GLN A N 1
ATOM 1496 C CA . GLN A 1 193 ? 5.644 7.758 -6.199 1.00 91.06 193 GLN A CA 1
ATOM 1497 C C . GLN A 1 193 ? 6.909 8.258 -6.919 1.00 91.06 193 GLN A C 1
ATOM 1499 O O . GLN A 1 193 ? 8.023 8.066 -6.427 1.00 91.06 193 GLN A O 1
ATOM 1504 N N . ILE A 1 194 ? 6.779 8.921 -8.072 1.00 97.38 194 ILE A N 1
ATOM 1505 C CA . ILE A 1 194 ? 7.923 9.499 -8.792 1.00 97.38 194 ILE A CA 1
ATOM 1506 C C . ILE A 1 194 ? 8.433 10.767 -8.099 1.00 97.38 194 ILE A C 1
ATOM 1508 O O . ILE A 1 194 ? 9.646 10.926 -7.915 1.00 97.38 194 ILE A O 1
ATOM 1512 N N . VAL A 1 195 ? 7.528 11.689 -7.756 1.00 96.12 195 VAL A N 1
ATOM 1513 C CA . VAL A 1 195 ? 7.888 13.055 -7.340 1.00 96.12 195 VAL A CA 1
ATOM 1514 C C . VAL A 1 195 ? 8.123 13.186 -5.834 1.00 96.12 195 VAL A C 1
ATOM 1516 O O . VAL A 1 195 ? 8.962 13.996 -5.427 1.00 96.12 195 VAL A O 1
ATOM 1519 N N . GLY A 1 196 ? 7.435 12.374 -5.025 1.00 88.31 196 GLY A N 1
ATOM 1520 C CA . GLY A 1 196 ? 7.456 12.426 -3.562 1.00 88.31 196 GLY A CA 1
ATOM 1521 C C . GLY A 1 196 ? 6.775 13.668 -2.980 1.00 88.31 196 GLY A C 1
ATOM 1522 O O . GLY A 1 196 ? 6.505 14.635 -3.685 1.00 88.31 196 GLY A O 1
ATOM 1523 N N . GLU A 1 197 ? 6.564 13.684 -1.664 1.00 85.88 197 GLU A N 1
ATOM 1524 C CA . GLU A 1 197 ? 5.786 14.696 -0.924 1.00 85.88 197 GLU A CA 1
ATOM 1525 C C . GLU A 1 197 ? 6.249 16.144 -1.134 1.00 85.88 197 GLU A C 1
ATOM 1527 O O . GLU A 1 197 ? 5.480 17.093 -0.989 1.00 85.88 197 GLU A O 1
ATOM 1532 N N . LYS A 1 198 ? 7.535 16.328 -1.446 1.00 85.81 198 LYS A N 1
ATOM 1533 C CA . LYS A 1 198 ? 8.143 17.647 -1.683 1.00 85.81 198 LYS A CA 1
ATOM 1534 C C . LYS A 1 198 ? 8.070 18.088 -3.147 1.00 85.81 198 LYS A C 1
ATOM 1536 O O . LYS A 1 198 ? 8.499 19.197 -3.466 1.00 85.81 198 LYS A O 1
ATOM 1541 N N . GLY A 1 199 ? 7.602 17.219 -4.038 1.00 88.25 199 GLY A N 1
ATOM 1542 C CA . GLY A 1 199 ? 7.446 17.494 -5.458 1.00 88.25 199 GLY A CA 1
ATOM 1543 C C . GLY A 1 199 ? 6.284 18.447 -5.729 1.00 88.25 199 GLY A C 1
ATOM 1544 O O . GLY A 1 199 ? 5.255 18.401 -5.066 1.00 88.25 199 GLY A O 1
ATOM 1545 N N . ALA A 1 200 ? 6.431 19.306 -6.739 1.00 89.62 200 ALA A N 1
ATOM 1546 C CA . ALA A 1 200 ? 5.398 20.282 -7.105 1.00 89.62 200 ALA A CA 1
ATOM 1547 C C . ALA A 1 200 ? 4.095 19.638 -7.617 1.00 89.62 200 ALA A C 1
ATOM 1549 O O . ALA A 1 200 ? 3.041 20.261 -7.551 1.00 89.62 200 ALA A O 1
ATOM 1550 N N . ASP A 1 201 ? 4.189 18.409 -8.127 1.00 91.94 201 ASP A N 1
ATOM 1551 C CA . ASP A 1 201 ? 3.068 17.635 -8.661 1.00 91.94 201 ASP A CA 1
ATOM 1552 C C . ASP A 1 201 ? 2.548 16.584 -7.662 1.00 91.94 201 ASP A C 1
ATOM 1554 O O . ASP A 1 201 ? 1.800 15.704 -8.060 1.00 91.94 201 ASP A O 1
ATOM 1558 N N . TYR A 1 202 ? 2.943 16.642 -6.384 1.00 90.62 202 TYR A N 1
ATOM 1559 C CA . TYR A 1 202 ? 2.431 15.731 -5.359 1.00 90.62 202 TYR A CA 1
ATOM 1560 C C . TYR A 1 202 ? 1.060 16.175 -4.852 1.00 90.62 202 TYR A C 1
ATOM 1562 O O . TYR A 1 202 ? 0.870 17.349 -4.513 1.00 90.62 202 TYR A O 1
ATOM 1570 N N . GLY A 1 203 ? 0.115 15.246 -4.732 1.00 85.38 203 GLY A N 1
ATOM 1571 C CA . GLY A 1 203 ? -1.193 15.560 -4.174 1.00 85.38 203 GLY A CA 1
ATOM 1572 C C . GLY A 1 203 ? -2.291 14.572 -4.539 1.00 85.38 203 GLY A C 1
ATOM 1573 O O . GLY A 1 203 ? -2.043 13.537 -5.143 1.00 85.38 203 GLY A O 1
ATOM 1574 N N . ASP A 1 204 ? -3.507 14.947 -4.146 1.00 83.62 204 ASP A N 1
ATOM 1575 C CA . ASP A 1 204 ? -4.766 14.413 -4.673 1.00 83.62 204 ASP A CA 1
ATOM 1576 C C . ASP A 1 204 ? -5.019 15.107 -6.024 1.00 83.62 204 ASP A C 1
ATOM 1578 O O . ASP A 1 204 ? -5.443 16.270 -6.093 1.00 83.62 204 ASP A O 1
ATOM 1582 N N . LEU A 1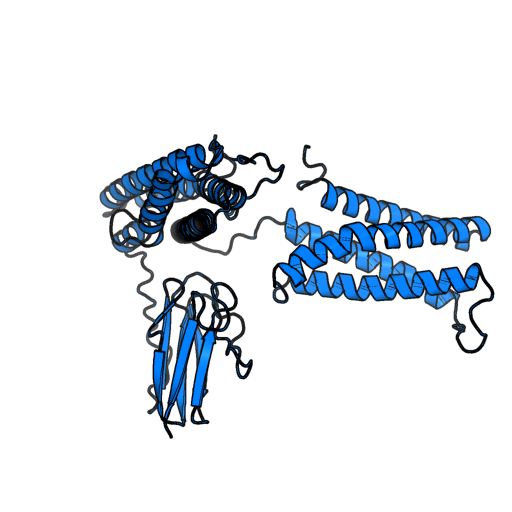 205 ? -4.589 14.442 -7.091 1.00 88.75 205 LEU A N 1
ATOM 1583 C CA . LEU A 1 205 ? -4.523 14.946 -8.454 1.00 88.75 205 LEU A CA 1
ATOM 1584 C C . LEU A 1 205 ? -5.759 14.575 -9.269 1.00 88.75 205 LEU A C 1
ATOM 1586 O O . LEU A 1 205 ? -6.131 15.344 -10.165 1.00 88.75 205 LEU A O 1
ATOM 1590 N N . ASP A 1 206 ? -6.388 13.434 -8.982 1.00 80.06 206 ASP A N 1
ATOM 1591 C CA . ASP A 1 206 ? -7.651 13.054 -9.621 1.00 80.06 206 ASP A CA 1
ATOM 1592 C C . ASP A 1 206 ? -8.877 13.732 -8.976 1.00 80.06 206 ASP A C 1
ATOM 1594 O O . ASP A 1 206 ? -9.928 13.843 -9.618 1.00 80.06 206 ASP A O 1
ATOM 1598 N N . LYS A 1 207 ? -8.694 14.342 -7.793 1.00 83.81 207 LYS A N 1
ATOM 1599 C CA . LYS A 1 207 ? -9.679 15.143 -7.051 1.00 83.81 207 LYS A CA 1
ATOM 1600 C C . LYS A 1 207 ? -10.873 14.334 -6.565 1.00 83.81 207 LYS A C 1
ATOM 1602 O O . LYS A 1 207 ? -11.948 14.908 -6.345 1.00 83.81 207 LYS A O 1
ATOM 1607 N N . ASP A 1 208 ? -10.706 13.036 -6.363 1.00 70.00 208 ASP A N 1
ATOM 1608 C CA . ASP A 1 208 ? -11.714 12.194 -5.723 1.00 70.00 208 ASP A CA 1
ATOM 1609 C C . ASP A 1 208 ? -11.781 12.417 -4.187 1.00 70.00 208 ASP A C 1
ATOM 1611 O O . ASP A 1 208 ? -12.676 11.910 -3.499 1.00 70.00 208 ASP A O 1
ATOM 1615 N N . GLY A 1 209 ? -10.890 13.267 -3.656 1.00 64.12 209 GLY A N 1
ATOM 1616 C CA . GLY A 1 209 ? -10.790 13.643 -2.248 1.00 64.12 209 GLY A CA 1
ATOM 1617 C C . GLY A 1 209 ? -9.750 12.829 -1.480 1.00 64.12 209 GLY A C 1
ATOM 1618 O O . GLY A 1 209 ? -9.686 12.933 -0.243 1.00 64.12 209 GLY A O 1
ATOM 1619 N N . PHE A 1 210 ? -8.985 11.993 -2.180 1.00 60.03 210 PHE A N 1
ATOM 1620 C CA . PHE A 1 210 ? -8.167 10.935 -1.640 1.00 60.03 210 PHE A CA 1
ATOM 1621 C C . PHE A 1 210 ? -6.723 11.034 -2.145 1.00 60.03 210 PHE A C 1
ATOM 1623 O O . PHE A 1 210 ? -6.388 10.506 -3.180 1.00 60.03 210 PHE A O 1
ATOM 1630 N N . LEU A 1 211 ? -5.820 11.599 -1.331 1.00 69.94 211 LEU A N 1
ATOM 1631 C CA . LEU A 1 211 ? -4.376 11.478 -1.587 1.00 69.94 211 LEU A CA 1
ATOM 1632 C C . LEU A 1 211 ? -3.954 10.003 -1.503 1.00 69.94 211 LEU A C 1
ATOM 1634 O O . LEU A 1 211 ? -4.093 9.389 -0.432 1.00 69.94 211 LEU A O 1
ATOM 1638 N N . GLU A 1 212 ? -3.425 9.464 -2.595 1.00 64.69 212 GLU A N 1
ATOM 1639 C CA . GLU A 1 212 ? -2.929 8.097 -2.699 1.00 64.69 212 GLU A CA 1
ATOM 1640 C C . GLU A 1 212 ? -1.450 8.074 -3.131 1.00 64.69 212 GLU A C 1
ATOM 1642 O O . GLU A 1 212 ? -1.093 8.292 -4.289 1.00 64.69 212 GLU A O 1
ATOM 1647 N N . ASP A 1 213 ? -0.567 7.792 -2.163 1.00 74.81 213 ASP A N 1
ATOM 1648 C CA . ASP A 1 213 ? 0.866 7.569 -2.390 1.00 74.81 213 ASP A CA 1
ATOM 1649 C C . ASP A 1 213 ? 1.264 6.124 -2.007 1.00 74.81 213 ASP A C 1
ATOM 1651 O O . ASP A 1 213 ? 1.277 5.763 -0.814 1.00 74.81 213 ASP A O 1
ATOM 1655 N N . PRO A 1 214 ? 1.577 5.263 -2.995 1.00 66.25 214 PRO A N 1
ATOM 1656 C CA . PRO A 1 214 ? 2.106 3.925 -2.737 1.00 66.25 214 PRO A CA 1
ATOM 1657 C C . PRO A 1 214 ? 3.579 3.948 -2.286 1.00 66.25 214 PRO A C 1
ATOM 1659 O O . PRO A 1 214 ? 4.029 2.997 -1.642 1.00 66.25 214 PRO A O 1
ATOM 1662 N N . GLY A 1 215 ? 4.317 5.028 -2.567 1.00 64.56 215 GLY A N 1
ATOM 1663 C CA . GLY A 1 215 ? 5.705 5.245 -2.161 1.00 64.56 215 GLY A CA 1
ATOM 1664 C C . GLY A 1 215 ? 5.851 5.618 -0.684 1.00 64.56 215 GLY A C 1
ATOM 1665 O O . GLY A 1 215 ? 4.882 5.651 0.073 1.00 64.56 215 GLY A O 1
ATOM 1666 N N . ASP A 1 216 ? 7.083 5.858 -0.232 1.00 69.19 216 ASP A N 1
ATOM 1667 C CA . ASP A 1 216 ? 7.373 6.271 1.152 1.00 69.19 216 ASP A CA 1
ATOM 1668 C C . ASP A 1 216 ? 7.417 7.794 1.365 1.00 69.19 216 ASP A C 1
ATOM 1670 O O . ASP A 1 216 ? 7.920 8.259 2.389 1.00 69.19 216 ASP A O 1
ATOM 1674 N N . GLY A 1 217 ? 6.898 8.560 0.400 1.00 78.00 217 GLY A N 1
ATOM 1675 C CA . GLY A 1 217 ? 6.898 10.020 0.395 1.00 78.00 217 GLY A CA 1
ATOM 1676 C C . GLY A 1 217 ? 8.214 10.660 -0.057 1.00 78.00 217 GLY A C 1
ATOM 1677 O O . GLY A 1 217 ? 8.246 11.863 -0.322 1.00 78.00 217 GLY A O 1
ATOM 1678 N N . THR A 1 218 ? 9.309 9.903 -0.207 1.00 82.69 218 THR A N 1
ATOM 1679 C CA . THR A 1 218 ? 10.590 10.470 -0.668 1.00 82.69 218 THR A CA 1
ATOM 1680 C C . THR A 1 218 ? 10.582 10.754 -2.165 1.00 82.69 218 THR A C 1
ATOM 1682 O O . THR A 1 218 ? 11.085 11.795 -2.584 1.00 82.69 218 THR A O 1
ATOM 1685 N N . GLY A 1 219 ? 10.002 9.863 -2.966 1.00 88.44 219 GLY A N 1
ATOM 1686 C CA . GLY A 1 219 ? 9.935 9.969 -4.421 1.00 88.44 219 GLY A CA 1
ATOM 1687 C C . GLY A 1 219 ? 11.150 9.370 -5.137 1.00 88.44 219 GLY A C 1
ATOM 1688 O O . GLY A 1 219 ? 12.305 9.679 -4.817 1.00 88.44 219 GLY A O 1
ATOM 1689 N N . ALA A 1 220 ? 10.889 8.571 -6.173 1.00 94.38 220 ALA A N 1
ATOM 1690 C CA . ALA A 1 220 ? 11.909 7.878 -6.959 1.00 94.38 220 ALA A CA 1
ATOM 1691 C C . ALA A 1 220 ? 12.965 8.831 -7.547 1.00 94.38 220 ALA A C 1
ATOM 1693 O O . ALA A 1 220 ? 14.157 8.519 -7.557 1.00 94.38 220 ALA A O 1
ATOM 1694 N N . ILE A 1 221 ? 12.560 10.029 -7.986 1.00 97.00 221 ILE A N 1
ATOM 1695 C CA . ILE A 1 221 ? 13.482 11.040 -8.525 1.00 97.00 221 ILE A CA 1
ATOM 1696 C C . ILE A 1 221 ? 14.499 11.504 -7.473 1.00 97.00 221 ILE A C 1
ATOM 1698 O O . ILE A 1 221 ? 15.654 11.785 -7.809 1.00 97.00 221 ILE A O 1
ATOM 1702 N N . ASN A 1 222 ? 14.095 11.585 -6.206 1.00 94.88 222 ASN A N 1
ATOM 1703 C CA . ASN A 1 222 ? 14.978 12.020 -5.132 1.00 94.88 222 ASN A CA 1
ATOM 1704 C C . ASN A 1 222 ? 15.957 10.909 -4.747 1.00 94.88 222 ASN A C 1
ATOM 1706 O O . ASN A 1 222 ? 17.140 11.192 -4.557 1.00 94.88 222 ASN A O 1
ATOM 1710 N N . TYR A 1 223 ? 15.517 9.648 -4.734 1.00 91.56 223 TYR A N 1
ATOM 1711 C CA . TYR A 1 223 ? 16.437 8.520 -4.580 1.00 91.56 223 TYR A CA 1
ATOM 1712 C C . TYR A 1 223 ? 17.419 8.401 -5.746 1.00 91.56 223 TYR A C 1
ATOM 1714 O O . TYR A 1 223 ? 18.604 8.164 -5.529 1.00 91.56 223 TYR A O 1
ATOM 1722 N N . LEU A 1 224 ? 16.968 8.642 -6.977 1.00 96.69 224 LEU A N 1
ATOM 1723 C CA . LEU A 1 224 ? 17.827 8.660 -8.161 1.00 96.69 224 LEU A CA 1
ATOM 1724 C C . LEU A 1 224 ? 18.910 9.740 -8.062 1.00 96.69 224 LEU A C 1
ATOM 1726 O O . LEU A 1 224 ? 20.072 9.490 -8.382 1.00 96.69 224 LEU A O 1
ATOM 1730 N N . GLN A 1 225 ? 18.536 10.925 -7.578 1.00 95.94 225 GLN A N 1
ATOM 1731 C CA . GLN A 1 225 ? 19.470 12.015 -7.326 1.00 95.94 225 GLN A CA 1
ATOM 1732 C C . GLN A 1 225 ? 20.487 11.651 -6.237 1.00 95.94 225 GLN A C 1
ATOM 1734 O O . GLN A 1 225 ? 21.680 11.861 -6.432 1.00 95.94 225 GLN A O 1
ATOM 1739 N N . GLN A 1 226 ? 20.033 11.060 -5.130 1.00 93.38 226 GLN A N 1
ATOM 1740 C CA . GLN A 1 226 ? 20.914 10.618 -4.048 1.00 93.38 226 GLN A CA 1
ATOM 1741 C C . GLN A 1 226 ? 21.902 9.545 -4.523 1.00 93.38 226 GLN A C 1
ATOM 1743 O O . GLN A 1 226 ? 23.086 9.662 -4.232 1.00 93.38 226 GLN A O 1
ATOM 1748 N N . VAL A 1 227 ? 21.460 8.558 -5.317 1.00 90.25 227 VAL A N 1
ATOM 1749 C CA . VAL A 1 227 ? 22.360 7.566 -5.934 1.00 90.25 227 VAL A CA 1
ATOM 1750 C C . VAL A 1 227 ? 23.390 8.260 -6.823 1.00 90.25 227 VAL A C 1
ATOM 1752 O O . VAL A 1 227 ? 24.578 7.971 -6.733 1.00 90.25 227 VAL A O 1
ATOM 1755 N N . ARG A 1 228 ? 22.978 9.211 -7.668 1.00 94.19 228 ARG A N 1
ATOM 1756 C CA . ARG A 1 228 ? 23.927 9.945 -8.515 1.00 94.19 228 ARG A CA 1
ATOM 1757 C C . ARG A 1 228 ? 25.012 10.637 -7.685 1.00 94.19 228 ARG A C 1
ATOM 1759 O O . ARG A 1 228 ? 26.183 10.564 -8.047 1.00 94.19 228 ARG A O 1
ATOM 1766 N N . ASP A 1 229 ? 24.619 11.285 -6.595 1.00 93.25 229 ASP A N 1
ATOM 1767 C CA . ASP A 1 229 ? 25.530 12.05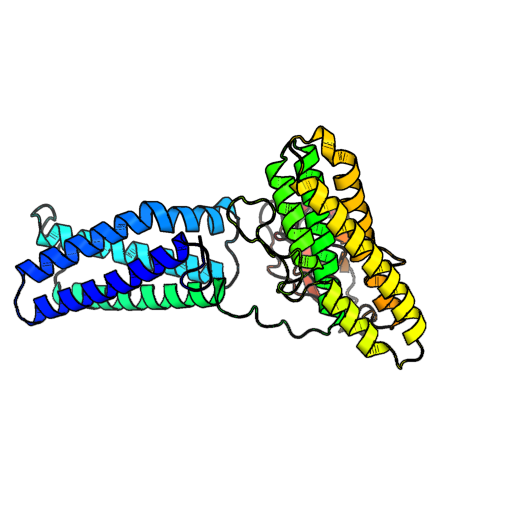9 -5.752 1.00 93.25 229 ASP A CA 1
ATOM 1768 C C . ASP A 1 229 ? 26.445 11.144 -4.918 1.00 93.25 229 ASP A C 1
ATOM 1770 O O . ASP A 1 229 ? 27.639 11.415 -4.798 1.00 93.25 229 ASP A O 1
ATOM 1774 N N . GLU A 1 230 ? 25.914 10.020 -4.422 1.00 89.88 230 GLU A N 1
ATOM 1775 C CA . GLU A 1 230 ? 26.641 8.991 -3.661 1.00 89.88 230 GLU A CA 1
ATOM 1776 C C . GLU A 1 230 ? 27.808 8.393 -4.467 1.00 89.88 230 GLU A C 1
ATOM 1778 O O . GLU A 1 230 ? 28.887 8.167 -3.918 1.00 89.88 230 GLU A O 1
ATOM 1783 N N . TYR A 1 231 ? 27.635 8.196 -5.780 1.00 88.69 231 TYR A N 1
ATOM 1784 C CA . TYR A 1 231 ? 28.638 7.548 -6.641 1.00 88.69 231 TYR A CA 1
ATOM 1785 C C . TYR A 1 231 ? 29.410 8.506 -7.557 1.00 88.69 231 TYR A C 1
ATOM 1787 O O . TYR A 1 231 ? 30.242 8.052 -8.347 1.00 88.69 231 TYR A O 1
ATOM 1795 N N . ALA A 1 232 ? 29.198 9.822 -7.450 1.00 89.00 232 ALA A N 1
ATOM 1796 C CA . ALA A 1 232 ? 29.795 10.812 -8.350 1.00 89.00 232 ALA A CA 1
ATOM 1797 C C . ALA A 1 232 ? 31.337 10.771 -8.385 1.00 89.00 232 ALA A C 1
ATOM 1799 O O . ALA A 1 232 ? 31.934 10.990 -9.437 1.00 89.00 232 ALA A O 1
ATOM 1800 N N . GLY A 1 233 ? 31.980 10.469 -7.250 1.00 86.44 233 GLY A N 1
ATOM 1801 C CA . GLY A 1 233 ? 33.442 10.397 -7.127 1.00 86.44 233 GLY A CA 1
ATOM 1802 C C . GLY A 1 233 ? 34.068 9.041 -7.482 1.00 86.44 233 GLY A C 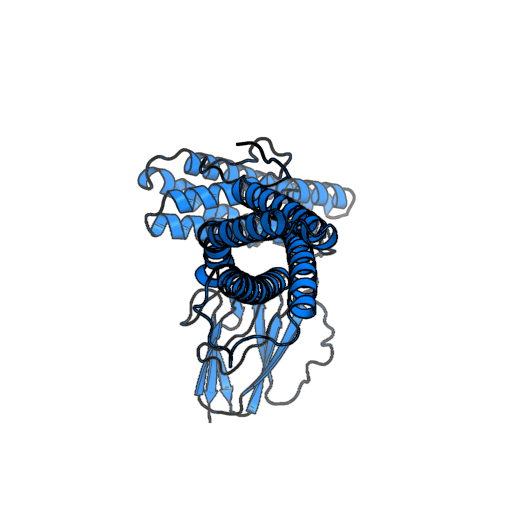1
ATOM 1803 O O . GLY A 1 233 ? 35.288 8.909 -7.423 1.00 86.44 233 GLY A O 1
ATOM 1804 N N . GLY A 1 234 ? 33.263 8.023 -7.804 1.00 85.56 234 GLY A N 1
ATOM 1805 C CA . GLY A 1 234 ? 33.744 6.674 -8.112 1.00 85.56 234 GLY A CA 1
ATOM 1806 C C . GLY A 1 234 ? 34.184 6.497 -9.569 1.00 85.56 234 GLY A C 1
ATOM 1807 O O . GLY A 1 234 ? 33.826 7.284 -10.444 1.00 85.56 234 GLY A O 1
ATOM 1808 N N . SER A 1 235 ? 34.892 5.399 -9.861 1.00 85.25 235 SER A N 1
ATOM 1809 C CA . SER A 1 235 ? 35.339 5.051 -11.224 1.00 85.25 235 SER A CA 1
ATOM 1810 C C . SER A 1 235 ? 34.193 4.949 -12.238 1.00 85.25 235 SER A C 1
ATOM 1812 O O . SER A 1 235 ? 34.391 5.213 -13.419 1.00 85.25 235 SER A O 1
ATOM 1814 N N . ASN A 1 236 ? 32.987 4.611 -11.768 1.00 88.00 236 ASN A N 1
ATOM 1815 C CA . ASN A 1 236 ? 31.787 4.465 -12.595 1.00 88.00 236 ASN A CA 1
ATOM 1816 C C . ASN A 1 236 ? 30.855 5.691 -12.504 1.00 88.00 236 ASN A C 1
ATOM 1818 O O . ASN A 1 236 ? 29.771 5.679 -13.087 1.00 88.00 236 ASN A O 1
ATOM 1822 N N . GLY A 1 237 ? 31.254 6.758 -11.798 1.00 89.69 237 GLY A N 1
ATOM 1823 C CA . GLY A 1 237 ? 30.399 7.911 -11.493 1.00 89.69 237 GLY A CA 1
ATOM 1824 C C . GLY A 1 237 ? 29.850 8.619 -12.733 1.00 89.69 237 GLY A C 1
ATOM 1825 O O . GLY A 1 237 ? 28.664 8.934 -12.790 1.00 89.69 237 GLY A O 1
ATOM 1826 N N . ALA A 1 238 ? 30.671 8.787 -13.776 1.00 93.94 238 ALA A N 1
ATOM 1827 C CA . ALA A 1 238 ? 30.236 9.393 -15.039 1.00 93.94 238 ALA A CA 1
ATOM 1828 C C . ALA A 1 238 ? 29.176 8.545 -15.768 1.00 93.94 238 ALA A C 1
ATOM 1830 O O . ALA A 1 238 ? 28.202 9.081 -16.298 1.00 93.94 238 ALA A O 1
ATOM 1831 N N . GLN A 1 239 ? 29.333 7.218 -15.760 1.00 93.38 239 GLN A N 1
ATOM 1832 C CA . GLN A 1 239 ? 28.378 6.296 -16.378 1.00 93.38 239 GLN A CA 1
ATOM 1833 C C . GLN A 1 239 ? 27.057 6.262 -15.599 1.00 93.38 239 GLN A C 1
ATOM 1835 O O . GLN A 1 239 ? 25.985 6.327 -16.197 1.00 93.38 239 GLN A O 1
ATOM 1840 N N . VAL A 1 240 ? 27.127 6.235 -14.265 1.00 93.44 240 VAL A N 1
ATOM 1841 C CA . VAL A 1 240 ? 25.951 6.314 -13.385 1.00 93.44 240 VAL A CA 1
ATOM 1842 C C . VAL A 1 240 ? 25.211 7.630 -13.585 1.00 93.44 240 VAL A C 1
ATOM 1844 O O . VAL A 1 240 ? 23.991 7.619 -13.714 1.00 93.44 240 VAL A O 1
ATOM 1847 N N . ALA A 1 241 ? 25.924 8.755 -13.677 1.00 95.62 241 ALA A N 1
ATOM 1848 C CA . ALA A 1 241 ? 25.318 10.058 -13.924 1.00 95.62 241 ALA A CA 1
ATOM 1849 C C . ALA A 1 241 ? 24.603 10.126 -15.283 1.00 95.62 241 ALA A C 1
ATOM 1851 O O . ALA A 1 241 ? 23.503 10.676 -15.358 1.00 95.62 241 ALA A O 1
ATOM 1852 N N . ALA A 1 242 ? 25.185 9.537 -16.333 1.00 97.19 242 ALA A N 1
ATOM 1853 C CA . ALA A 1 242 ? 24.563 9.470 -17.653 1.00 97.19 242 ALA A CA 1
ATOM 1854 C C . ALA A 1 242 ? 23.267 8.640 -17.636 1.00 97.19 242 ALA A C 1
ATOM 1856 O O . ALA A 1 242 ? 22.225 9.118 -18.089 1.00 97.19 242 ALA A O 1
ATOM 1857 N N . ILE A 1 243 ? 23.304 7.437 -17.052 1.00 95.94 243 ILE A N 1
ATOM 1858 C CA . ILE A 1 243 ? 22.125 6.563 -16.952 1.00 95.94 243 ILE A CA 1
ATOM 1859 C C . ILE A 1 243 ? 21.057 7.209 -16.063 1.00 95.94 243 ILE A C 1
ATOM 1861 O O . ILE A 1 243 ? 19.889 7.244 -16.437 1.00 95.94 243 ILE A O 1
ATOM 1865 N N . ALA A 1 244 ? 21.442 7.780 -14.918 1.00 97.00 244 ALA A N 1
ATOM 1866 C CA . ALA A 1 244 ? 20.516 8.477 -14.031 1.00 97.00 244 ALA A CA 1
ATOM 1867 C C . ALA A 1 244 ? 19.859 9.687 -14.714 1.00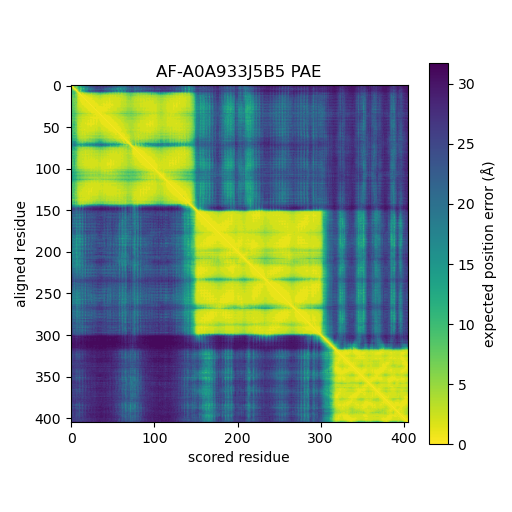 97.00 244 ALA A C 1
ATOM 1869 O O . ALA A 1 244 ? 18.683 9.953 -14.483 1.00 97.00 244 ALA A O 1
ATOM 1870 N N . GLY A 1 245 ? 20.578 10.394 -15.591 1.00 97.56 245 GLY A N 1
ATOM 1871 C CA . GLY A 1 245 ? 20.004 11.450 -16.426 1.00 97.56 245 GLY A CA 1
ATOM 1872 C C . GLY A 1 245 ? 18.893 10.934 -17.345 1.00 97.56 245 GLY A C 1
ATOM 1873 O O . GLY A 1 245 ? 17.814 11.522 -17.386 1.00 97.56 245 GLY A O 1
ATOM 1874 N N . GLN A 1 246 ? 19.123 9.801 -18.013 1.00 98.06 246 GLN A N 1
ATOM 1875 C CA . GLN A 1 246 ? 18.136 9.167 -18.895 1.00 98.06 246 GLN A CA 1
ATOM 1876 C C . GLN A 1 246 ? 16.921 8.645 -18.120 1.00 98.06 246 GLN A C 1
ATOM 1878 O O . GLN A 1 246 ? 15.788 8.931 -18.497 1.00 98.06 246 GLN A O 1
ATOM 1883 N N . VAL A 1 247 ? 17.142 7.947 -17.000 1.00 97.94 247 VAL A N 1
ATOM 1884 C CA . VAL A 1 247 ? 16.058 7.457 -16.129 1.00 97.94 247 VAL A CA 1
ATOM 1885 C C . VAL A 1 247 ? 15.221 8.626 -15.607 1.00 97.94 247 VAL A C 1
ATOM 1887 O O . VAL A 1 247 ? 13.994 8.560 -15.613 1.00 97.94 247 VAL A O 1
ATOM 1890 N N . ARG A 1 248 ? 15.861 9.736 -15.212 1.00 98.38 248 ARG A N 1
ATOM 1891 C CA . ARG A 1 248 ? 15.153 10.946 -14.777 1.00 98.38 248 ARG A CA 1
ATOM 1892 C C . ARG A 1 248 ? 14.288 11.518 -15.897 1.00 98.38 248 ARG A C 1
ATOM 1894 O O . ARG A 1 248 ? 13.153 11.905 -15.642 1.00 98.38 248 ARG A O 1
ATOM 1901 N N . GLU A 1 249 ? 14.805 11.589 -17.121 1.00 98.19 249 GLU A N 1
ATOM 1902 C CA . GLU A 1 249 ? 14.033 12.068 -18.271 1.00 98.19 249 GLU A CA 1
ATOM 1903 C C . GLU A 1 249 ? 12.810 11.178 -18.537 1.00 98.19 249 GLU A C 1
ATOM 1905 O O . GLU A 1 249 ? 11.712 11.694 -18.745 1.00 98.19 249 GLU A O 1
ATOM 1910 N N . GLN A 1 250 ? 12.971 9.853 -18.465 1.00 98.38 250 GLN A N 1
ATOM 1911 C CA . GLN A 1 250 ? 11.862 8.904 -18.596 1.00 98.38 250 GLN A CA 1
ATOM 1912 C C . GLN A 1 250 ? 10.819 9.107 -17.485 1.00 98.38 250 GLN A C 1
ATOM 1914 O O . GLN A 1 250 ? 9.634 9.219 -17.787 1.00 98.38 250 GLN A O 1
ATOM 1919 N N . MET A 1 251 ? 11.239 9.246 -16.220 1.00 98.44 251 MET A N 1
ATOM 1920 C CA . MET A 1 251 ? 10.334 9.524 -15.092 1.00 98.44 251 MET A CA 1
ATOM 1921 C C . MET A 1 251 ? 9.528 10.814 -15.304 1.00 98.44 251 MET A C 1
ATOM 1923 O O . MET A 1 251 ? 8.334 10.857 -15.022 1.00 98.44 251 MET A O 1
ATOM 1927 N N . LEU A 1 252 ? 10.152 11.868 -15.838 1.00 98.25 252 LEU A N 1
ATOM 1928 C CA . LEU A 1 252 ? 9.458 13.126 -16.128 1.00 98.25 252 LEU A CA 1
ATOM 1929 C C . LEU A 1 252 ? 8.453 12.993 -17.282 1.00 98.25 252 LEU A C 1
ATOM 1931 O O . LEU A 1 252 ? 7.386 13.606 -17.225 1.00 98.25 252 LEU A O 1
ATOM 1935 N N . LYS A 1 253 ? 8.753 12.178 -18.301 1.00 98.50 253 LYS A N 1
ATOM 1936 C CA . LYS A 1 253 ? 7.795 11.847 -19.371 1.00 98.50 253 LYS A CA 1
ATOM 1937 C C . LYS A 1 253 ? 6.604 11.061 -18.830 1.00 98.50 253 LYS A C 1
ATOM 1939 O O . LYS A 1 253 ? 5.470 11.408 -19.145 1.00 98.50 253 LYS A O 1
ATOM 1944 N N . VAL A 1 254 ? 6.847 10.089 -17.946 1.00 98.50 254 VAL A N 1
ATOM 1945 C CA . VAL A 1 254 ? 5.784 9.357 -17.239 1.00 98.50 254 VAL A CA 1
ATOM 1946 C C . VAL A 1 254 ? 4.887 10.322 -16.461 1.00 98.50 254 VAL A C 1
ATOM 1948 O O . VAL A 1 254 ? 3.674 10.288 -16.633 1.00 98.50 254 VAL A O 1
ATOM 1951 N N . VAL A 1 255 ? 5.459 11.246 -15.678 1.00 98.50 255 VAL A N 1
ATOM 1952 C CA . VAL A 1 255 ? 4.677 12.266 -14.952 1.00 98.50 255 VAL A CA 1
ATOM 1953 C C . VAL A 1 255 ? 3.840 13.121 -15.910 1.00 98.50 255 VAL A C 1
ATOM 1955 O O . VAL A 1 255 ? 2.658 13.349 -15.659 1.00 98.50 255 VAL A O 1
ATOM 1958 N N . ALA A 1 256 ? 4.412 13.578 -17.026 1.00 98.25 256 ALA A N 1
ATOM 1959 C CA . ALA A 1 256 ? 3.692 14.395 -18.004 1.00 98.25 256 ALA A CA 1
ATOM 1960 C C . ALA A 1 256 ? 2.526 13.639 -18.673 1.00 98.25 256 ALA A C 1
ATOM 1962 O O . ALA A 1 256 ? 1.422 14.183 -18.803 1.00 98.25 256 ALA A O 1
ATOM 1963 N N . ALA A 1 257 ? 2.746 12.381 -19.058 1.00 98.25 257 ALA A N 1
ATOM 1964 C CA . ALA A 1 257 ? 1.719 11.527 -19.642 1.00 98.25 257 ALA A CA 1
ATOM 1965 C C . ALA A 1 257 ? 0.610 11.214 -18.622 1.00 98.25 257 ALA A C 1
ATOM 1967 O O . ALA A 1 257 ? -0.567 11.422 -18.920 1.00 98.25 257 ALA A O 1
ATOM 1968 N N . SER A 1 258 ? 0.965 10.859 -17.384 1.00 98.25 258 SER A N 1
ATOM 1969 C CA . SER A 1 258 ? 0.011 10.647 -16.286 1.00 98.25 258 SER A CA 1
ATOM 1970 C C . SER A 1 258 ? -0.832 11.891 -15.988 1.00 98.25 258 SER A C 1
ATOM 1972 O O . SER A 1 258 ? -2.048 11.792 -15.831 1.00 98.25 258 SER A O 1
ATOM 1974 N N . LYS A 1 259 ? -0.245 13.096 -16.009 1.00 97.69 259 LYS A N 1
ATOM 1975 C CA . LYS A 1 259 ? -1.001 14.357 -15.862 1.00 97.69 259 LYS A CA 1
ATOM 1976 C C . LYS A 1 259 ? -2.018 14.569 -16.982 1.00 97.69 259 LYS A C 1
ATOM 1978 O O . LYS A 1 259 ? -3.093 15.111 -16.737 1.00 97.69 259 LYS A O 1
ATOM 1983 N N . THR A 1 260 ? -1.704 14.127 -18.196 1.00 96.81 260 THR A N 1
ATOM 1984 C CA . THR A 1 260 ? -2.647 14.172 -19.323 1.00 96.81 260 THR A CA 1
ATOM 1985 C C . THR A 1 260 ? -3.811 13.200 -19.104 1.00 96.81 260 THR A C 1
ATOM 1987 O O . THR A 1 260 ? -4.960 13.562 -19.347 1.00 96.81 260 THR A O 1
ATOM 1990 N N . ILE A 1 261 ? -3.537 12.003 -18.572 1.00 97.00 261 ILE A N 1
ATOM 1991 C CA . ILE A 1 261 ? -4.563 11.007 -18.218 1.00 97.00 261 ILE A CA 1
ATOM 1992 C C . ILE A 1 261 ? -5.517 11.559 -17.151 1.00 97.00 261 ILE A C 1
ATOM 1994 O O . ILE A 1 261 ? -6.735 11.473 -17.305 1.00 97.00 261 ILE A O 1
ATOM 1998 N N . LEU A 1 262 ? -4.976 12.199 -16.111 1.00 96.12 262 LEU A N 1
ATOM 1999 C CA . LEU A 1 262 ? -5.755 12.830 -15.039 1.00 96.12 262 LEU A CA 1
ATOM 2000 C C . LEU A 1 262 ? -6.733 13.896 -15.555 1.00 96.12 262 LEU A C 1
ATOM 2002 O O . LEU A 1 262 ? -7.857 14.011 -15.065 1.00 96.12 262 LEU A O 1
ATOM 2006 N N . GLN A 1 263 ? -6.331 14.652 -16.578 1.00 94.50 263 GLN A N 1
ATOM 2007 C CA . GLN A 1 263 ? -7.145 15.718 -17.170 1.00 94.50 263 GLN A CA 1
ATOM 2008 C C . GLN A 1 263 ? -8.180 15.217 -18.185 1.00 94.50 263 GLN A C 1
ATOM 2010 O O . GLN A 1 263 ? -9.038 15.991 -18.615 1.00 94.50 263 GLN A O 1
ATOM 2015 N N . ALA A 1 264 ? -8.122 13.947 -18.587 1.00 93.62 264 ALA A N 1
ATOM 2016 C CA . ALA A 1 264 ? -8.993 13.426 -19.627 1.00 93.62 264 ALA A CA 1
ATOM 2017 C C . ALA A 1 264 ? -10.447 13.267 -19.161 1.00 93.62 264 ALA A C 1
ATOM 2019 O O . ALA A 1 264 ? -10.733 12.890 -18.023 1.00 93.62 264 ALA A O 1
ATOM 2020 N N . SER A 1 265 ? -11.383 13.518 -20.073 1.00 91.62 265 SER A N 1
ATOM 2021 C CA . SER A 1 265 ? -12.822 13.320 -19.860 1.00 91.62 265 SER A CA 1
ATOM 2022 C C . SER A 1 265 ? -13.360 12.017 -20.465 1.00 91.62 265 SER A C 1
ATOM 2024 O O . SER A 1 265 ? -14.472 11.618 -20.133 1.00 91.62 265 SER A O 1
ATOM 2026 N N . ASP A 1 266 ? -12.592 11.355 -21.337 1.00 90.25 266 ASP A N 1
ATOM 2027 C CA . ASP A 1 266 ? -12.953 10.096 -22.003 1.00 90.25 266 ASP A CA 1
ATOM 2028 C C . ASP A 1 266 ? -11.708 9.216 -22.218 1.00 90.25 266 ASP A C 1
ATOM 2030 O O . ASP A 1 266 ? -10.608 9.711 -22.473 1.00 90.25 266 ASP A O 1
ATOM 2034 N N . LEU A 1 267 ? -11.901 7.896 -22.185 1.00 84.56 267 LEU A N 1
ATOM 2035 C CA . LEU A 1 267 ? -10.867 6.883 -22.409 1.00 84.56 267 LEU A CA 1
ATOM 2036 C C . LEU A 1 267 ? -10.282 6.916 -23.819 1.00 84.56 267 LEU A C 1
ATOM 2038 O O . LEU A 1 267 ? -9.108 6.603 -24.016 1.00 84.56 267 LEU A O 1
ATOM 2042 N N . ARG A 1 268 ? -11.076 7.323 -24.816 1.00 84.50 268 ARG A N 1
ATOM 2043 C CA . ARG A 1 268 ? -10.596 7.430 -26.203 1.00 84.50 268 ARG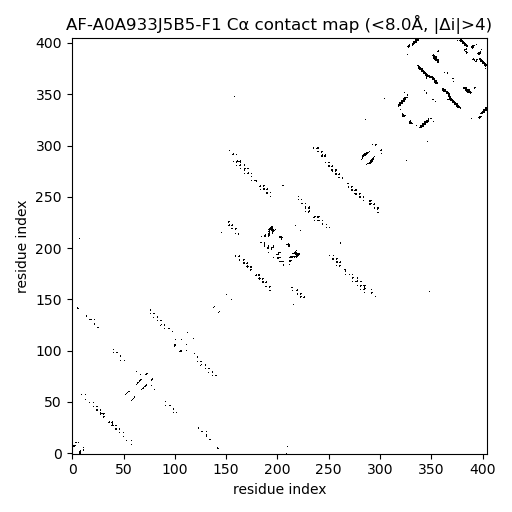 A CA 1
ATOM 2044 C C . ARG A 1 268 ? -9.457 8.437 -26.358 1.00 84.50 268 ARG A C 1
ATOM 2046 O O . ARG A 1 268 ? -8.685 8.324 -27.304 1.00 84.50 268 ARG A O 1
ATOM 2053 N N . ALA A 1 269 ? -9.343 9.393 -25.436 1.00 85.06 269 ALA A N 1
ATOM 2054 C CA . ALA A 1 269 ? -8.335 10.443 -25.473 1.00 85.06 269 ALA A CA 1
ATOM 2055 C C . ALA A 1 269 ? -7.005 10.063 -24.796 1.00 85.06 269 ALA A C 1
ATOM 2057 O O . ALA A 1 269 ? -6.050 10.820 -24.938 1.00 85.06 269 ALA A O 1
ATOM 2058 N N . ILE A 1 270 ? -6.928 8.931 -24.078 1.00 92.25 270 ILE A N 1
ATOM 2059 C CA . ILE A 1 270 ? -5.758 8.593 -23.240 1.00 92.25 270 ILE A CA 1
ATOM 2060 C C . ILE A 1 270 ? -4.947 7.388 -23.712 1.00 92.25 270 ILE A C 1
ATOM 2062 O O . ILE A 1 270 ? -3.907 7.100 -23.129 1.00 92.25 270 ILE A O 1
ATOM 2066 N N . GLY A 1 271 ? -5.405 6.664 -24.737 1.00 92.69 271 GLY A N 1
ATOM 2067 C CA . GLY A 1 271 ? -4.746 5.440 -25.210 1.00 92.69 271 GLY A CA 1
ATOM 2068 C C . GLY A 1 271 ? -3.233 5.594 -25.450 1.00 92.69 271 GLY A C 1
ATOM 2069 O O . GLY A 1 271 ? -2.471 4.777 -24.931 1.00 92.69 271 GLY A O 1
ATOM 2070 N N . PRO A 1 272 ? -2.773 6.642 -26.165 1.00 95.62 272 PRO A N 1
ATOM 2071 C CA . PRO A 1 272 ? -1.346 6.889 -26.364 1.00 95.62 272 PRO A CA 1
ATOM 2072 C C . PRO A 1 272 ? -0.582 7.146 -25.060 1.00 95.62 272 PRO A C 1
ATOM 2074 O O . PRO A 1 272 ? 0.494 6.591 -24.870 1.00 95.62 272 PRO A O 1
ATOM 2077 N N . GLN A 1 273 ? -1.145 7.939 -24.146 1.00 98.06 273 GLN A N 1
ATOM 2078 C CA . GLN A 1 273 ? -0.508 8.292 -22.875 1.00 98.06 273 GLN A CA 1
ATOM 2079 C C . GLN A 1 273 ? -0.429 7.094 -21.933 1.00 98.06 273 GLN A C 1
ATOM 2081 O O . GLN A 1 273 ? 0.593 6.893 -21.292 1.00 98.06 273 GLN A O 1
ATOM 2086 N N . VAL A 1 274 ? -1.471 6.264 -21.880 1.00 96.69 274 VAL A N 1
ATOM 2087 C CA . VAL A 1 274 ? -1.466 5.016 -21.104 1.00 96.69 274 VAL A CA 1
ATOM 2088 C C . VAL A 1 274 ? -0.380 4.070 -21.624 1.00 96.69 274 VAL A C 1
ATOM 2090 O O . VAL A 1 274 ? 0.375 3.510 -20.834 1.00 96.69 274 VAL A O 1
ATOM 2093 N N . ALA A 1 275 ? -0.256 3.923 -22.947 1.00 95.69 275 ALA A N 1
ATOM 2094 C CA . ALA A 1 275 ? 0.790 3.099 -23.551 1.00 95.69 275 ALA A CA 1
ATOM 2095 C C . ALA A 1 275 ? 2.201 3.663 -23.301 1.00 95.69 275 ALA A C 1
ATOM 2097 O O . ALA A 1 275 ? 3.136 2.899 -23.053 1.00 95.69 275 ALA A O 1
ATOM 2098 N N . GLU A 1 276 ? 2.357 4.989 -23.337 1.00 97.75 276 GLU A N 1
ATOM 2099 C CA . GLU A 1 276 ? 3.613 5.670 -23.012 1.00 97.75 276 GLU A CA 1
ATOM 2100 C C . GLU A 1 276 ? 4.003 5.454 -21.543 1.00 97.75 276 GLU A C 1
ATOM 2102 O O . GLU A 1 276 ? 5.136 5.053 -21.271 1.00 97.75 276 GLU A O 1
ATOM 2107 N N . VAL A 1 277 ? 3.065 5.639 -20.606 1.00 98.06 277 VAL A N 1
ATOM 2108 C CA . VAL A 1 277 ? 3.282 5.397 -19.172 1.00 98.06 277 VAL A CA 1
ATOM 2109 C C . VAL A 1 277 ? 3.666 3.943 -18.916 1.00 98.06 277 VAL A C 1
ATOM 2111 O O . VAL A 1 277 ? 4.642 3.715 -18.206 1.00 98.06 277 VAL A O 1
ATOM 2114 N N . ALA A 1 278 ? 2.974 2.974 -19.521 1.00 91.31 278 ALA A N 1
ATOM 2115 C CA . ALA A 1 278 ? 3.308 1.555 -19.394 1.00 91.31 278 ALA A CA 1
ATOM 2116 C C . ALA A 1 278 ? 4.720 1.252 -19.920 1.00 91.31 278 ALA A C 1
ATOM 2118 O O . ALA A 1 278 ? 5.544 0.690 -19.204 1.00 91.31 278 ALA A O 1
ATOM 2119 N N . THR A 1 279 ? 5.036 1.703 -21.137 1.00 95.81 279 THR A N 1
ATOM 2120 C CA . THR A 1 279 ? 6.328 1.421 -21.786 1.00 95.81 279 THR A CA 1
ATOM 2121 C C . THR A 1 279 ? 7.500 2.030 -21.019 1.00 95.81 279 THR A C 1
ATOM 2123 O O . THR A 1 279 ? 8.509 1.367 -20.783 1.00 95.81 279 THR A O 1
ATOM 2126 N N . LEU A 1 280 ? 7.387 3.301 -20.626 1.00 97.88 280 LEU A N 1
ATOM 2127 C CA . LEU A 1 280 ? 8.461 3.992 -19.917 1.00 97.88 280 LEU A CA 1
ATOM 2128 C C . LEU A 1 280 ? 8.615 3.478 -18.485 1.00 97.88 280 LEU A C 1
ATOM 2130 O O . LEU A 1 280 ? 9.741 3.305 -18.033 1.00 97.88 280 LEU A O 1
ATOM 2134 N N . SER A 1 281 ? 7.517 3.203 -17.781 1.00 93.31 281 SER A N 1
ATOM 2135 C CA . SER A 1 281 ? 7.575 2.653 -16.421 1.00 93.31 281 SER A CA 1
ATOM 2136 C C . SER A 1 281 ? 8.195 1.256 -16.403 1.00 93.31 281 SER A C 1
ATOM 2138 O O . SER A 1 281 ? 9.046 0.983 -15.555 1.00 93.31 281 SER A O 1
ATOM 2140 N N . GLU A 1 282 ? 7.865 0.414 -17.387 1.00 83.38 282 GLU A N 1
ATOM 2141 C CA . GLU A 1 282 ? 8.503 -0.892 -17.578 1.00 83.38 282 GLU A CA 1
ATOM 2142 C C . GLU A 1 282 ? 10.005 -0.743 -17.858 1.00 83.38 282 GLU A C 1
ATOM 2144 O O . GLU A 1 282 ? 10.833 -1.406 -17.231 1.00 83.38 282 GLU A O 1
ATOM 2149 N N . GLN A 1 283 ? 10.391 0.200 -18.724 1.00 90.06 283 GLN A N 1
ATOM 2150 C CA . GLN A 1 283 ? 11.801 0.490 -18.989 1.00 90.06 283 GLN A CA 1
ATOM 2151 C C . GLN A 1 283 ? 12.543 0.954 -17.724 1.00 90.06 283 GLN A C 1
ATOM 2153 O O . GLN A 1 283 ? 13.647 0.477 -17.456 1.00 90.06 283 GLN A O 1
ATOM 2158 N N . ILE A 1 284 ? 11.948 1.848 -16.930 1.00 92.31 284 ILE A N 1
ATOM 2159 C CA . ILE A 1 284 ? 12.534 2.381 -15.692 1.00 92.31 284 ILE A CA 1
ATOM 2160 C C . ILE A 1 284 ? 12.746 1.261 -14.663 1.00 92.31 284 ILE A C 1
ATOM 2162 O O . ILE A 1 284 ? 13.839 1.154 -14.091 1.00 92.31 284 ILE A O 1
ATOM 2166 N N . GLY A 1 285 ? 11.709 0.450 -14.424 1.00 76.62 285 GLY A N 1
ATOM 2167 C CA . GLY A 1 285 ? 11.666 -0.559 -13.363 1.00 76.62 285 GLY A CA 1
ATOM 2168 C C . GLY A 1 285 ? 12.334 -1.886 -13.713 1.00 76.62 285 GLY A C 1
ATOM 2169 O O . GLY A 1 285 ? 12.996 -2.471 -12.856 1.00 76.62 285 GLY A O 1
ATOM 2170 N N . ARG A 1 286 ? 12.193 -2.346 -14.962 1.00 73.25 286 ARG A N 1
ATOM 2171 C CA . ARG A 1 286 ? 12.553 -3.709 -15.400 1.00 73.25 286 ARG A CA 1
ATOM 2172 C C . ARG A 1 286 ? 13.449 -3.749 -16.652 1.00 73.25 286 ARG A C 1
ATOM 2174 O O . ARG A 1 286 ? 13.896 -4.818 -17.066 1.00 73.25 286 ARG A O 1
ATOM 2181 N N . GLY A 1 287 ? 13.784 -2.599 -17.243 1.00 67.88 287 GLY A N 1
ATOM 2182 C CA . GLY A 1 287 ? 14.637 -2.515 -18.434 1.00 67.88 287 GLY A CA 1
ATOM 2183 C C . GLY A 1 287 ? 16.093 -2.949 -18.205 1.00 67.88 287 GLY A C 1
ATOM 2184 O O . GLY A 1 287 ? 16.621 -2.887 -17.092 1.00 67.88 287 GLY A O 1
ATOM 2185 N N . ARG A 1 288 ? 16.788 -3.344 -19.283 1.00 69.94 288 ARG A N 1
ATOM 2186 C CA . ARG A 1 288 ? 18.219 -3.739 -19.251 1.00 69.94 288 ARG A CA 1
ATOM 2187 C C . ARG A 1 288 ? 19.195 -2.581 -19.450 1.00 69.94 288 ARG A C 1
ATOM 2189 O O . ARG A 1 288 ? 20.316 -2.637 -18.959 1.00 69.94 288 ARG A O 1
ATOM 2196 N N . GLU A 1 289 ? 18.768 -1.553 -20.171 1.00 78.75 289 GLU A N 1
ATOM 2197 C CA . GLU A 1 289 ? 19.536 -0.339 -20.441 1.00 78.75 289 GLU A CA 1
ATOM 2198 C C . GLU A 1 289 ? 18.745 0.874 -19.967 1.00 78.75 289 GLU A C 1
ATOM 2200 O O . GLU A 1 289 ? 17.529 0.804 -19.845 1.00 78.75 289 GLU A O 1
ATOM 2205 N N . GLN A 1 290 ? 19.415 2.000 -19.717 1.00 91.75 290 GLN A N 1
ATOM 2206 C CA . GLN A 1 290 ? 18.744 3.257 -19.344 1.00 91.75 290 GLN A CA 1
ATOM 2207 C C . GLN A 1 290 ? 17.687 3.101 -18.226 1.00 91.75 290 GLN A C 1
ATOM 2209 O O . GLN A 1 290 ? 16.638 3.736 -18.272 1.00 91.75 290 GLN A O 1
ATOM 2214 N N . SER A 1 291 ? 17.947 2.217 -17.262 1.00 89.06 291 SER A N 1
ATOM 2215 C CA . SER A 1 291 ? 16.989 1.757 -16.255 1.00 89.06 291 SER A CA 1
ATOM 2216 C C . SER A 1 291 ? 17.619 1.743 -14.864 1.00 89.06 291 SER A C 1
ATOM 2218 O O . SER A 1 291 ? 18.846 1.812 -14.714 1.00 89.06 291 SER A O 1
ATOM 2220 N N . VAL A 1 292 ? 16.799 1.596 -13.824 1.00 84.88 292 VAL A N 1
ATOM 2221 C CA . VAL A 1 292 ? 17.313 1.435 -12.458 1.00 84.88 292 VAL A CA 1
ATOM 2222 C C . VAL A 1 292 ? 18.125 0.133 -12.290 1.00 84.88 292 VAL A C 1
ATOM 2224 O O . VAL A 1 292 ? 19.219 0.196 -11.715 1.00 84.88 292 VAL A O 1
ATOM 2227 N N . PRO A 1 293 ? 17.702 -1.032 -12.828 1.00 80.38 293 PRO A N 1
ATOM 2228 C CA . PRO A 1 293 ? 18.545 -2.233 -12.862 1.00 80.38 293 PRO A CA 1
ATOM 2229 C C . PRO A 1 293 ? 19.893 -2.042 -13.580 1.00 80.38 293 PRO A C 1
ATOM 2231 O O . PRO A 1 293 ? 20.903 -2.625 -13.170 1.00 80.38 293 PRO A O 1
ATOM 2234 N N . HIS A 1 294 ? 19.953 -1.194 -14.611 1.00 84.38 294 HIS A N 1
ATOM 2235 C CA . HIS A 1 294 ? 21.200 -0.896 -15.316 1.00 84.38 294 HIS A CA 1
ATOM 2236 C C . HIS A 1 294 ? 22.181 -0.098 -14.444 1.00 84.38 294 HIS A C 1
ATOM 2238 O O . HIS A 1 294 ? 23.356 -0.459 -14.377 1.00 84.38 294 HIS A O 1
ATOM 2244 N N . ILE A 1 295 ? 21.706 0.923 -13.712 1.00 82.56 295 ILE A N 1
ATOM 2245 C CA . ILE A 1 295 ? 22.528 1.684 -12.744 1.00 82.56 295 ILE A CA 1
ATOM 2246 C C . ILE A 1 295 ? 23.184 0.731 -11.746 1.00 82.56 295 ILE A C 1
ATOM 2248 O O . ILE A 1 295 ? 24.388 0.774 -11.500 1.00 82.56 295 ILE A O 1
ATOM 2252 N N . ALA A 1 296 ? 22.382 -0.175 -11.205 1.00 77.56 296 ALA A N 1
ATOM 2253 C CA . ALA A 1 296 ? 22.840 -1.209 -10.304 1.00 77.56 296 ALA A CA 1
ATOM 2254 C C . ALA A 1 296 ? 23.917 -2.123 -10.904 1.00 77.56 296 ALA A C 1
ATOM 2256 O O . ALA A 1 296 ? 24.925 -2.401 -10.253 1.00 77.56 296 ALA A O 1
ATOM 2257 N N . SER A 1 297 ? 23.702 -2.578 -12.137 1.00 76.56 297 SER A N 1
ATOM 2258 C CA . SER A 1 297 ? 24.643 -3.439 -12.854 1.00 76.56 297 SER A CA 1
ATOM 2259 C C . SER A 1 297 ? 25.988 -2.735 -13.065 1.00 76.56 297 SER A C 1
ATOM 2261 O O . SER A 1 297 ? 27.033 -3.323 -12.795 1.00 76.56 297 SER A O 1
ATOM 2263 N N . VAL A 1 298 ? 25.968 -1.453 -13.451 1.00 81.44 298 VAL A N 1
ATOM 2264 C CA . VAL A 1 298 ? 27.169 -0.610 -13.604 1.00 81.44 298 VAL A CA 1
ATOM 2265 C C . VAL A 1 298 ? 27.911 -0.431 -12.290 1.00 81.44 298 VAL A C 1
ATOM 2267 O O . VAL A 1 298 ? 29.137 -0.491 -12.246 1.00 81.44 298 VAL A O 1
ATOM 2270 N N . LEU A 1 299 ? 27.182 -0.235 -11.199 1.00 80.00 299 LEU A N 1
ATOM 2271 C CA . LEU A 1 299 ? 27.780 -0.103 -9.878 1.00 80.00 299 LEU A CA 1
ATOM 2272 C C . LEU A 1 299 ? 28.343 -1.423 -9.342 1.00 80.00 299 LEU A C 1
ATOM 2274 O O . LEU A 1 299 ? 28.954 -1.421 -8.280 1.00 80.00 299 LEU A O 1
ATOM 2278 N N . GLN A 1 300 ? 28.119 -2.548 -10.036 1.00 73.81 300 GLN A N 1
ATOM 2279 C CA . GLN A 1 300 ? 28.353 -3.893 -9.498 1.00 73.81 300 GLN A CA 1
ATOM 2280 C C . GLN A 1 300 ? 27.623 -4.089 -8.151 1.00 73.81 300 GLN A C 1
ATOM 2282 O O . GLN A 1 300 ? 27.974 -4.951 -7.354 1.00 73.81 300 GLN A O 1
ATOM 2287 N N . LEU A 1 301 ? 26.587 -3.264 -7.936 1.00 59.16 301 LEU A N 1
ATOM 2288 C CA . LEU A 1 301 ? 25.611 -3.287 -6.849 1.00 59.16 301 LEU A CA 1
ATOM 2289 C C . LEU A 1 301 ? 24.293 -3.894 -7.322 1.00 59.16 301 LEU A C 1
ATOM 2291 O O . LEU A 1 301 ? 23.257 -3.837 -6.642 1.00 59.16 301 LEU A O 1
ATOM 2295 N N . ASN A 1 302 ? 24.327 -4.594 -8.455 1.00 43.66 302 ASN A N 1
ATOM 2296 C CA . ASN A 1 302 ? 23.760 -5.920 -8.386 1.00 43.66 302 ASN A CA 1
ATOM 2297 C C . ASN A 1 302 ? 24.229 -6.480 -7.042 1.00 43.66 302 ASN A C 1
ATOM 2299 O O . ASN A 1 302 ? 25.441 -6.532 -6.821 1.00 43.66 302 ASN A O 1
ATOM 2303 N N . PRO A 1 303 ? 23.337 -6.907 -6.126 1.00 38.47 303 PRO A N 1
ATOM 2304 C CA . PRO A 1 303 ? 23.784 -8.067 -5.390 1.00 38.47 303 PRO A CA 1
ATOM 2305 C C . PRO A 1 303 ? 24.279 -8.965 -6.525 1.00 38.47 303 PRO A C 1
ATOM 2307 O O . PRO A 1 303 ? 23.517 -9.213 -7.467 1.00 38.47 303 PRO A O 1
ATOM 2310 N N . ALA A 1 304 ? 25.561 -9.359 -6.543 1.00 33.00 304 ALA A N 1
ATOM 2311 C CA . ALA A 1 304 ? 25.854 -10.668 -7.108 1.00 33.00 304 ALA A CA 1
ATOM 2312 C C . ALA A 1 304 ? 24.655 -11.478 -6.645 1.00 33.00 304 ALA A C 1
ATOM 2314 O O . ALA A 1 304 ? 24.429 -11.437 -5.436 1.00 33.00 304 ALA A O 1
ATOM 2315 N N . ALA A 1 305 ? 23.756 -11.920 -7.543 1.00 37.09 305 ALA A N 1
ATOM 2316 C CA . ALA A 1 305 ? 22.582 -12.679 -7.119 1.00 37.09 305 ALA A CA 1
ATOM 2317 C C . ALA A 1 305 ? 23.176 -13.659 -6.143 1.00 37.09 305 ALA A C 1
ATOM 2319 O O . ALA A 1 305 ? 24.099 -14.315 -6.631 1.00 37.09 305 ALA A O 1
ATOM 2320 N N . PRO A 1 306 ? 22.880 -13.551 -4.825 1.00 30.84 306 PRO A N 1
ATOM 2321 C CA . PRO A 1 306 ? 23.897 -13.682 -3.794 1.00 30.84 306 PRO A CA 1
ATOM 2322 C C . PRO A 1 306 ? 24.818 -14.787 -4.239 1.00 30.84 306 PRO A C 1
ATOM 2324 O O . PRO A 1 306 ? 24.335 -15.879 -4.562 1.00 30.84 306 PRO A O 1
ATOM 2327 N N . THR A 1 307 ? 26.126 -14.551 -4.268 1.00 33.06 307 THR A N 1
ATOM 2328 C CA . THR A 1 307 ? 26.992 -15.686 -3.994 1.00 33.06 307 THR A CA 1
ATOM 2329 C C . THR A 1 307 ? 26.668 -16.073 -2.543 1.00 33.06 307 THR A C 1
ATOM 2331 O O . THR A 1 307 ? 27.493 -15.953 -1.653 1.00 33.06 307 THR A O 1
ATOM 2334 N N . VAL A 1 308 ? 25.435 -16.532 -2.272 1.00 32.59 308 VAL A N 1
ATOM 2335 C CA . VAL A 1 308 ? 25.178 -17.844 -1.748 1.00 32.59 308 VAL A CA 1
ATOM 2336 C C . VAL A 1 308 ? 26.196 -18.715 -2.486 1.00 32.59 308 VAL A C 1
ATOM 2338 O O . VAL A 1 308 ? 25.925 -19.345 -3.503 1.00 32.59 308 VAL A O 1
ATOM 2341 N N . THR A 1 309 ? 27.429 -18.730 -1.967 1.00 34.12 309 THR A N 1
ATOM 2342 C CA . THR A 1 309 ? 28.025 -20.002 -1.598 1.00 34.12 309 THR A CA 1
ATOM 2343 C C . THR A 1 309 ? 26.854 -20.782 -1.076 1.00 34.12 309 THR A C 1
ATOM 2345 O O . THR A 1 309 ? 26.361 -20.403 -0.013 1.00 34.12 309 THR A O 1
ATOM 2348 N N . ALA A 1 310 ? 26.306 -21.654 -1.936 1.00 37.78 310 ALA A N 1
ATOM 2349 C CA . ALA A 1 310 ? 25.123 -22.441 -1.667 1.00 37.78 310 ALA A CA 1
ATOM 2350 C C . ALA A 1 310 ? 25.219 -22.800 -0.195 1.00 37.78 310 ALA A C 1
ATOM 2352 O O . ALA A 1 310 ? 26.143 -23.515 0.194 1.00 37.78 310 ALA A O 1
ATOM 2353 N N . GLU A 1 311 ? 24.399 -22.163 0.638 1.00 40.38 311 GLU A N 1
ATOM 2354 C CA . GLU A 1 311 ? 24.389 -22.461 2.051 1.00 40.38 311 GLU A CA 1
ATOM 2355 C C . GLU A 1 311 ? 23.672 -23.794 2.056 1.00 40.38 311 GLU A C 1
ATOM 2357 O O . GLU A 1 311 ? 22.452 -23.837 1.973 1.00 40.38 311 GLU A O 1
ATOM 2362 N N . ASN A 1 312 ? 24.488 -24.834 1.856 1.00 43.94 312 ASN A N 1
ATOM 2363 C CA . ASN A 1 312 ? 24.147 -26.187 1.466 1.00 43.94 312 ASN A CA 1
ATOM 2364 C C . ASN A 1 312 ? 22.697 -26.324 0.990 1.00 43.94 312 ASN A C 1
ATOM 2366 O O . ASN A 1 312 ? 21.870 -26.856 1.726 1.00 43.94 312 ASN A O 1
ATOM 2370 N N . VAL A 1 313 ? 22.383 -25.886 -0.242 1.00 42.41 313 VAL A N 1
ATOM 2371 C CA . VAL A 1 313 ? 21.263 -26.530 -0.940 1.00 42.41 313 VAL A CA 1
ATOM 2372 C C . VAL A 1 313 ? 21.688 -27.988 -0.983 1.00 42.41 313 VAL A C 1
ATOM 2374 O O . VAL A 1 313 ? 22.745 -28.264 -1.563 1.00 42.41 313 VAL A O 1
ATOM 2377 N N . PRO A 1 314 ? 20.982 -28.910 -0.310 1.00 41.62 314 PRO A N 1
ATOM 2378 C CA . PRO A 1 314 ? 21.367 -30.298 -0.361 1.00 41.62 314 PRO A CA 1
ATOM 2379 C C . PRO A 1 314 ? 21.368 -30.672 -1.839 1.00 41.62 314 PRO A C 1
ATOM 2381 O O . PRO A 1 314 ? 20.322 -30.669 -2.484 1.00 41.62 314 PRO A O 1
ATOM 2384 N N . SER A 1 315 ? 22.542 -30.981 -2.388 1.00 42.28 315 SER A N 1
ATOM 2385 C CA . SER A 1 315 ? 22.658 -31.734 -3.637 1.00 42.28 315 SER A CA 1
ATOM 2386 C C . SER A 1 315 ? 22.255 -33.176 -3.322 1.00 42.28 315 SER A C 1
ATOM 2388 O O . SER A 1 315 ? 23.050 -34.112 -3.366 1.00 42.28 315 SER A O 1
ATOM 2390 N N . ALA A 1 316 ? 21.023 -33.328 -2.842 1.00 54.25 316 ALA A N 1
ATOM 2391 C CA . ALA A 1 316 ? 20.366 -34.598 -2.688 1.00 54.25 316 ALA A CA 1
ATOM 2392 C C . ALA A 1 316 ? 19.796 -34.961 -4.066 1.00 54.25 316 ALA A C 1
ATOM 2394 O O . ALA A 1 316 ? 19.249 -34.083 -4.749 1.00 54.25 316 ALA A O 1
ATOM 2395 N N . PRO A 1 317 ? 19.916 -36.225 -4.500 1.00 58.31 317 PRO A N 1
ATOM 2396 C CA . PRO A 1 317 ? 19.207 -36.686 -5.686 1.00 58.31 317 PRO A CA 1
ATOM 2397 C C . PRO A 1 317 ? 17.707 -36.361 -5.549 1.00 58.31 317 PRO A C 1
ATOM 2399 O O . PRO A 1 317 ? 17.147 -36.506 -4.466 1.00 58.31 317 PRO A O 1
ATOM 2402 N N . ASN A 1 318 ? 17.077 -35.929 -6.649 1.00 80.81 318 ASN A N 1
ATOM 2403 C CA . ASN A 1 318 ? 15.662 -35.523 -6.748 1.00 80.81 318 ASN A CA 1
ATOM 2404 C C . ASN A 1 318 ? 15.305 -34.142 -6.157 1.00 80.81 318 ASN A C 1
ATOM 2406 O O . ASN A 1 318 ? 14.256 -33.998 -5.531 1.00 80.81 318 ASN A O 1
ATOM 2410 N N . THR A 1 319 ? 16.126 -33.113 -6.394 1.00 88.25 319 THR A N 1
ATOM 2411 C CA . THR A 1 319 ? 15.775 -31.712 -6.078 1.00 88.25 319 THR A CA 1
ATOM 2412 C C . THR A 1 319 ? 15.632 -30.867 -7.350 1.00 88.25 319 THR A C 1
ATOM 2414 O O . THR A 1 319 ? 16.465 -30.969 -8.248 1.00 88.25 319 THR A O 1
ATOM 2417 N N . VAL A 1 320 ? 14.600 -30.020 -7.425 1.00 91.81 320 VAL A N 1
ATOM 2418 C CA . VAL A 1 320 ? 14.360 -29.041 -8.505 1.00 91.81 320 VAL A CA 1
ATOM 2419 C C . VAL A 1 320 ? 14.199 -27.647 -7.904 1.00 91.81 320 VAL A C 1
ATOM 2421 O O . VAL A 1 320 ? 13.614 -27.505 -6.837 1.00 91.81 320 VAL A O 1
ATOM 2424 N N . THR A 1 321 ? 14.687 -26.613 -8.586 1.00 95.00 321 THR A N 1
ATOM 2425 C CA . THR A 1 321 ? 14.587 -25.220 -8.123 1.00 95.00 321 THR A CA 1
ATOM 2426 C C . THR A 1 321 ? 13.588 -24.430 -8.966 1.00 95.00 321 THR A C 1
ATOM 2428 O O . THR A 1 321 ? 13.611 -24.526 -10.192 1.00 95.00 321 THR A O 1
ATOM 2431 N N . VAL A 1 322 ? 12.755 -23.624 -8.306 1.00 94.81 322 VAL A N 1
ATOM 2432 C CA . VAL A 1 322 ? 11.886 -22.607 -8.914 1.00 94.81 322 VAL A CA 1
ATOM 2433 C C . VAL A 1 322 ? 12.261 -21.252 -8.323 1.00 94.81 322 VAL A C 1
ATOM 2435 O O . VAL A 1 322 ? 12.132 -21.024 -7.122 1.00 94.81 322 VAL A O 1
ATOM 2438 N N . ASP A 1 323 ? 12.738 -20.336 -9.151 1.00 89.75 323 ASP A N 1
ATOM 2439 C CA . ASP A 1 323 ? 13.047 -18.976 -8.720 1.00 89.75 323 ASP A CA 1
ATOM 2440 C C . ASP A 1 323 ? 11.778 -18.111 -8.750 1.00 89.75 323 ASP A C 1
ATOM 2442 O O . ASP A 1 323 ? 11.017 -18.162 -9.710 1.00 89.75 323 ASP A O 1
ATOM 2446 N N . MET A 1 324 ? 11.562 -17.286 -7.727 1.00 87.50 324 MET A N 1
ATOM 2447 C CA . MET A 1 324 ? 10.617 -16.168 -7.763 1.00 87.50 324 MET A CA 1
ATOM 2448 C C . MET A 1 324 ? 11.406 -14.910 -8.092 1.00 87.50 324 MET A C 1
ATOM 2450 O O . MET A 1 324 ? 12.197 -14.443 -7.267 1.00 87.50 324 MET A O 1
ATOM 2454 N N . LYS A 1 325 ? 11.250 -14.427 -9.318 1.00 71.94 325 LYS A N 1
ATOM 2455 C CA . LYS A 1 325 ? 11.941 -13.249 -9.838 1.00 71.94 325 LYS A CA 1
ATOM 2456 C C . LYS A 1 325 ? 11.036 -12.522 -10.816 1.00 71.94 325 LYS A C 1
ATOM 2458 O O . LYS A 1 325 ? 10.252 -13.172 -11.503 1.00 71.94 325 LYS A O 1
ATOM 2463 N N . ASP A 1 326 ? 11.184 -11.210 -10.903 1.00 62.47 326 ASP A N 1
ATOM 2464 C CA . ASP A 1 326 ? 10.417 -10.366 -11.817 1.00 62.47 326 ASP A CA 1
ATOM 2465 C C . ASP A 1 326 ? 8.895 -10.556 -11.640 1.00 62.47 326 ASP A C 1
ATOM 2467 O O . ASP A 1 326 ? 8.146 -10.528 -12.611 1.00 62.47 326 ASP A O 1
ATOM 2471 N N . PHE A 1 327 ? 8.441 -10.783 -10.397 1.00 59.94 327 PHE A N 1
ATOM 2472 C CA . PHE A 1 327 ? 7.043 -11.099 -10.062 1.00 59.94 327 PHE A CA 1
ATOM 2473 C C . PHE A 1 327 ? 6.488 -12.333 -10.801 1.00 59.94 327 PHE A C 1
ATOM 2475 O O . PHE A 1 327 ? 5.293 -12.430 -11.055 1.00 59.94 327 PHE A O 1
ATOM 2482 N N . ALA A 1 328 ? 7.346 -13.303 -11.121 1.00 69.00 328 ALA A N 1
ATOM 2483 C CA . ALA A 1 328 ? 6.978 -14.553 -11.777 1.00 69.00 328 ALA A CA 1
ATOM 2484 C C . ALA A 1 328 ? 7.677 -15.759 -11.131 1.00 69.00 328 ALA A C 1
ATOM 2486 O O . ALA A 1 328 ? 8.722 -15.629 -10.484 1.00 69.00 328 ALA A O 1
ATOM 2487 N N . TYR A 1 329 ? 7.120 -16.955 -11.332 1.00 84.88 329 TYR A N 1
ATOM 2488 C CA . TYR A 1 329 ? 7.816 -18.210 -11.043 1.00 84.88 329 TYR A CA 1
ATOM 2489 C C . TYR A 1 329 ? 8.608 -18.661 -12.270 1.00 84.88 329 TYR A C 1
ATOM 2491 O O . TYR A 1 329 ? 8.089 -18.695 -13.383 1.00 84.88 329 TYR A O 1
ATOM 2499 N N . ALA A 1 330 ? 9.873 -19.021 -12.076 1.00 82.56 330 ALA A N 1
ATOM 2500 C CA . ALA A 1 330 ? 10.791 -19.385 -13.141 1.00 82.56 330 ALA A CA 1
ATOM 2501 C C . ALA A 1 330 ? 11.516 -20.705 -12.813 1.00 82.56 330 ALA A C 1
ATOM 2503 O O . ALA A 1 330 ? 12.367 -20.731 -11.922 1.00 82.56 330 ALA A O 1
ATOM 2504 N N . PRO A 1 331 ? 11.253 -21.792 -13.556 1.00 90.38 331 PRO A N 1
ATOM 2505 C CA . PRO A 1 331 ? 10.219 -21.911 -14.590 1.00 90.38 331 PRO A CA 1
ATOM 2506 C C . PRO A 1 331 ? 8.794 -21.865 -14.007 1.00 90.38 331 PRO A C 1
ATOM 2508 O O . PRO A 1 331 ? 8.563 -22.299 -12.882 1.00 90.38 331 PRO A O 1
ATOM 2511 N N . GLU A 1 332 ? 7.840 -21.383 -14.807 1.00 80.69 332 GLU A N 1
ATOM 2512 C CA . GLU A 1 332 ? 6.418 -21.282 -14.433 1.00 80.69 332 GLU A CA 1
ATOM 2513 C C . GLU A 1 332 ? 5.787 -22.670 -14.215 1.00 80.69 332 GLU A C 1
ATOM 2515 O O . GLU A 1 332 ? 4.991 -22.892 -13.304 1.00 80.69 332 GLU A O 1
ATOM 2520 N N . SER A 1 333 ? 6.188 -23.647 -15.034 1.00 90.19 333 SER A N 1
ATOM 2521 C CA . SER A 1 333 ? 5.723 -25.030 -14.964 1.00 90.19 333 SER A CA 1
ATOM 2522 C C . SER A 1 333 ? 6.904 -25.985 -14.870 1.00 90.19 333 SER A C 1
ATOM 2524 O O . SER A 1 333 ? 7.829 -25.912 -15.679 1.00 90.19 333 SER A O 1
ATOM 2526 N N . ILE A 1 334 ? 6.831 -26.934 -13.938 1.00 91.31 334 ILE A N 1
ATOM 2527 C CA . ILE A 1 334 ? 7.798 -28.032 -13.817 1.00 91.31 334 ILE A CA 1
ATOM 2528 C C . ILE A 1 334 ? 7.101 -29.386 -13.869 1.00 91.31 334 ILE A C 1
ATOM 2530 O O . ILE A 1 334 ? 6.023 -29.557 -13.302 1.00 91.31 334 ILE A O 1
ATOM 2534 N N . ASN A 1 335 ? 7.760 -30.351 -14.509 1.00 95.00 335 ASN A N 1
ATOM 2535 C CA . ASN A 1 335 ? 7.380 -31.758 -14.481 1.00 95.00 335 ASN A CA 1
ATOM 2536 C C . ASN A 1 335 ? 8.430 -32.512 -13.661 1.00 95.00 335 ASN A C 1
ATOM 2538 O O . ASN A 1 335 ? 9.623 -32.433 -13.959 1.00 95.00 335 ASN A O 1
ATOM 2542 N N . VAL A 1 336 ? 7.997 -33.210 -12.618 1.00 94.81 336 VAL A N 1
ATOM 2543 C CA . VAL A 1 336 ? 8.866 -33.903 -11.662 1.00 94.81 336 VAL A CA 1
ATOM 2544 C C . VAL A 1 336 ? 8.336 -35.301 -11.376 1.00 94.81 336 VAL A C 1
ATOM 2546 O O . VAL A 1 336 ? 7.155 -35.565 -11.567 1.00 94.81 336 VAL A O 1
ATOM 2549 N N . LYS A 1 337 ? 9.186 -36.207 -10.891 1.00 94.69 337 LYS A N 1
ATOM 2550 C CA . LYS A 1 337 ? 8.737 -37.525 -10.419 1.00 94.69 337 LYS A CA 1
ATOM 2551 C C . LYS A 1 337 ? 8.279 -37.447 -8.970 1.00 94.69 337 LYS A C 1
ATOM 2553 O O . LYS A 1 337 ? 8.775 -36.611 -8.210 1.00 94.69 337 LYS A O 1
ATOM 2558 N N . ARG A 1 338 ? 7.399 -38.359 -8.567 1.00 94.75 338 ARG A N 1
ATOM 2559 C CA . ARG A 1 338 ? 7.053 -38.589 -7.163 1.00 94.75 338 ARG A CA 1
ATOM 2560 C C . ARG A 1 338 ? 8.306 -38.653 -6.275 1.00 94.75 338 ARG A C 1
ATOM 2562 O O . ARG A 1 338 ? 9.297 -39.291 -6.627 1.00 94.75 338 ARG A O 1
ATOM 2569 N N . GLY A 1 339 ? 8.256 -37.990 -5.123 1.00 91.44 339 GLY A N 1
ATOM 2570 C CA . GLY A 1 339 ? 9.362 -37.889 -4.169 1.00 91.44 339 GLY A CA 1
ATOM 2571 C C . GLY A 1 339 ? 10.386 -36.798 -4.500 1.00 91.44 339 GLY A C 1
ATOM 2572 O O . GLY A 1 339 ? 11.406 -36.692 -3.818 1.00 91.44 339 GLY A O 1
ATOM 2573 N N . THR A 1 340 ? 10.145 -35.981 -5.534 1.00 93.56 340 THR A N 1
ATOM 2574 C CA . THR A 1 340 ? 10.992 -34.818 -5.845 1.00 93.56 340 THR A CA 1
ATOM 2575 C C . THR A 1 340 ? 10.744 -33.690 -4.851 1.00 93.56 340 THR A C 1
ATOM 2577 O O . THR A 1 340 ? 9.604 -33.340 -4.545 1.00 93.56 340 THR A O 1
ATOM 2580 N N . THR A 1 341 ? 11.829 -33.087 -4.380 1.00 95.56 341 THR A N 1
ATOM 2581 C CA . THR A 1 341 ? 11.813 -31.884 -3.551 1.00 95.56 341 THR A CA 1
ATOM 2582 C C . THR A 1 341 ? 11.943 -30.644 -4.426 1.00 95.56 341 THR A C 1
ATOM 2584 O O . THR A 1 341 ? 12.897 -30.5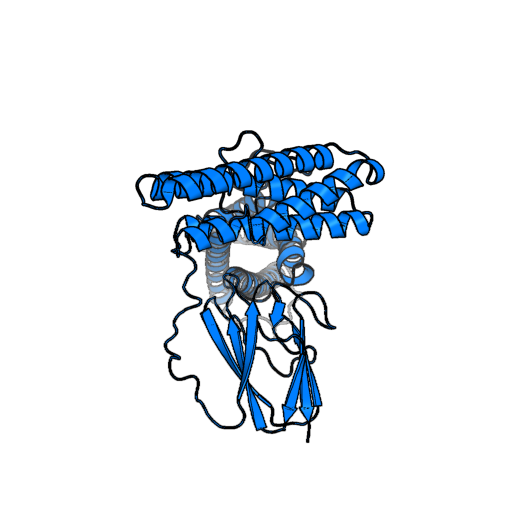17 -5.188 1.00 95.56 341 THR A O 1
ATOM 2587 N N . VAL A 1 342 ? 10.995 -29.717 -4.327 1.00 96.25 342 VAL A N 1
ATOM 2588 C CA . VAL A 1 342 ? 11.035 -28.435 -5.033 1.00 96.25 342 VAL A CA 1
ATOM 2589 C C . VAL A 1 342 ? 11.465 -27.339 -4.066 1.00 96.25 342 VAL A C 1
ATOM 2591 O O . VAL A 1 342 ? 10.857 -27.155 -3.010 1.00 96.25 342 VAL A O 1
ATOM 2594 N N . VAL A 1 343 ? 12.517 -26.610 -4.429 1.00 96.19 343 VAL A N 1
ATOM 2595 C CA . VAL A 1 343 ? 13.050 -25.466 -3.687 1.00 96.19 343 VAL A CA 1
ATOM 2596 C C . VAL A 1 343 ? 12.623 -24.189 -4.395 1.00 96.19 343 VAL A C 1
ATOM 2598 O O . VAL A 1 343 ? 13.090 -23.882 -5.488 1.00 96.19 343 VAL A O 1
ATOM 2601 N N . PHE A 1 344 ? 11.749 -23.428 -3.754 1.00 96.19 344 PHE A N 1
ATOM 2602 C CA . PHE A 1 344 ? 11.322 -22.115 -4.205 1.00 96.19 344 PHE A CA 1
ATOM 2603 C C . PHE A 1 344 ? 12.252 -21.053 -3.626 1.00 96.19 344 PHE A C 1
ATOM 2605 O O . PHE A 1 344 ? 12.390 -20.955 -2.406 1.00 96.19 344 PHE A O 1
ATOM 2612 N N . VAL A 1 345 ? 12.898 -20.257 -4.472 1.00 92.31 345 VAL A N 1
ATOM 2613 C CA . VAL A 1 345 ? 13.898 -19.265 -4.052 1.00 92.31 345 VAL A CA 1
ATOM 2614 C C . VAL A 1 345 ? 13.384 -17.871 -4.351 1.00 92.31 345 VAL A C 1
ATOM 2616 O O . VAL A 1 345 ? 13.216 -17.522 -5.514 1.00 92.31 345 VAL A O 1
ATOM 2619 N N . ASN A 1 346 ? 13.165 -17.044 -3.326 1.00 88.62 346 ASN A N 1
ATOM 2620 C CA . ASN A 1 346 ? 12.790 -15.654 -3.554 1.00 88.62 346 ASN A CA 1
ATOM 2621 C C . ASN A 1 346 ? 14.017 -14.830 -3.936 1.00 88.62 346 ASN A C 1
ATOM 2623 O O . ASN A 1 346 ? 14.855 -14.515 -3.091 1.00 88.62 346 ASN A O 1
ATOM 2627 N N . ARG A 1 347 ? 14.120 -14.497 -5.222 1.00 79.25 347 ARG A N 1
ATOM 2628 C CA . ARG A 1 347 ? 15.164 -13.637 -5.782 1.00 79.25 347 ARG A CA 1
ATOM 2629 C C . ARG A 1 347 ? 14.694 -12.202 -6.007 1.00 79.25 347 ARG A C 1
ATOM 2631 O O . ARG A 1 347 ? 15.524 -11.364 -6.348 1.00 79.25 347 ARG A O 1
ATOM 2638 N N . ASP A 1 348 ? 13.416 -11.920 -5.783 1.00 56.88 348 ASP A N 1
ATOM 2639 C CA . ASP A 1 348 ? 12.880 -10.568 -5.777 1.00 56.88 348 ASP A CA 1
ATOM 2640 C C . ASP A 1 348 ? 13.117 -9.862 -4.442 1.00 56.88 348 ASP A C 1
ATOM 2642 O O . ASP A 1 348 ? 13.369 -10.468 -3.399 1.00 56.88 348 ASP A O 1
ATOM 2646 N N . ASN A 1 349 ? 12.996 -8.535 -4.480 1.00 54.50 349 ASN A N 1
ATOM 2647 C CA . ASN A 1 349 ? 12.956 -7.703 -3.276 1.00 54.50 349 ASN A CA 1
ATOM 2648 C C . ASN A 1 349 ? 11.557 -7.678 -2.637 1.00 54.50 349 ASN A C 1
ATOM 2650 O O . ASN A 1 349 ? 11.419 -7.345 -1.459 1.00 54.50 349 ASN A O 1
ATOM 2654 N N . ALA A 1 350 ? 10.524 -8.017 -3.413 1.00 48.81 350 ALA A N 1
ATOM 2655 C CA . ALA A 1 350 ? 9.161 -8.156 -2.931 1.00 48.81 350 ALA A CA 1
ATOM 2656 C C . ALA A 1 350 ? 9.002 -9.459 -2.136 1.00 48.81 350 ALA A C 1
ATOM 2658 O O . ALA A 1 350 ? 9.692 -10.452 -2.370 1.00 48.81 350 ALA A O 1
ATOM 2659 N N . LYS A 1 351 ? 8.080 -9.462 -1.173 1.00 67.50 351 LYS A N 1
ATOM 2660 C CA . LYS A 1 351 ? 7.671 -10.706 -0.518 1.00 67.50 351 LYS A CA 1
ATOM 2661 C C . LYS A 1 351 ? 6.825 -11.521 -1.479 1.00 67.50 351 LYS A C 1
ATOM 2663 O O . LYS A 1 351 ? 5.936 -10.968 -2.113 1.00 67.50 351 LYS A O 1
ATOM 2668 N N . HIS A 1 352 ? 7.033 -12.828 -1.489 1.00 80.62 352 HIS A N 1
ATOM 2669 C CA . HIS A 1 352 ? 6.232 -13.748 -2.288 1.00 80.62 352 HIS A CA 1
ATOM 2670 C C . HIS A 1 352 ? 5.709 -14.895 -1.441 1.00 80.62 352 HIS A C 1
ATOM 2672 O O . HIS A 1 352 ? 6.104 -15.063 -0.291 1.00 80.62 352 HIS A O 1
ATOM 2678 N N . THR A 1 353 ? 4.803 -15.679 -2.005 1.00 91.56 353 THR A N 1
ATOM 2679 C CA . THR A 1 353 ? 4.316 -16.924 -1.403 1.00 91.56 353 THR A CA 1
ATOM 2680 C C . THR A 1 353 ? 4.287 -18.009 -2.470 1.00 91.56 353 THR A C 1
ATOM 2682 O O . THR A 1 353 ? 4.436 -17.715 -3.651 1.00 91.56 353 THR A O 1
ATOM 2685 N N . VAL A 1 354 ? 4.090 -19.256 -2.065 1.00 95.25 354 VAL A N 1
ATOM 2686 C CA . VAL A 1 354 ? 3.783 -20.404 -2.916 1.00 95.25 354 VAL A CA 1
ATOM 2687 C C . VAL A 1 354 ? 2.536 -21.036 -2.313 1.00 95.25 354 VAL A C 1
ATOM 2689 O O . VAL A 1 354 ? 2.611 -21.715 -1.287 1.00 95.25 354 VAL A O 1
ATOM 2692 N N . THR A 1 355 ? 1.377 -20.726 -2.892 1.00 92.12 355 THR A N 1
ATOM 2693 C CA . THR A 1 355 ? 0.065 -21.132 -2.371 1.00 92.12 355 THR A CA 1
ATOM 2694 C C . THR A 1 355 ? -0.677 -21.939 -3.419 1.00 92.12 355 THR A C 1
ATOM 2696 O O . THR A 1 355 ? -0.911 -21.439 -4.507 1.00 92.12 355 THR A O 1
ATOM 2699 N N . GLU A 1 356 ? -1.056 -23.173 -3.105 1.00 95.75 356 GLU A N 1
ATOM 2700 C CA . GLU A 1 356 ? -1.792 -24.043 -4.031 1.00 95.75 356 GLU A CA 1
ATOM 2701 C C . GLU A 1 356 ? -3.260 -23.609 -4.172 1.00 95.75 356 GLU A C 1
ATOM 2703 O O . GLU A 1 356 ? -3.899 -23.227 -3.184 1.00 95.75 356 GLU A O 1
ATOM 2708 N N . ASP A 1 357 ? -3.825 -23.708 -5.378 1.00 79.69 357 ASP A N 1
ATOM 2709 C CA . ASP A 1 357 ? -5.199 -23.265 -5.666 1.00 79.69 357 ASP A CA 1
ATOM 2710 C C . ASP A 1 357 ? -6.251 -24.008 -4.824 1.00 79.69 357 ASP A C 1
ATOM 2712 O O . ASP A 1 357 ? -7.194 -23.401 -4.301 1.00 79.69 357 ASP A O 1
ATOM 2716 N N . GLY A 1 358 ? -6.093 -25.322 -4.661 1.00 81.44 358 GLY A N 1
ATOM 2717 C CA . GLY A 1 358 ? -6.927 -26.188 -3.826 1.00 81.44 358 GLY A CA 1
ATOM 2718 C C . GLY A 1 358 ? -6.647 -26.099 -2.320 1.00 81.44 358 GLY A C 1
ATOM 2719 O O . GLY A 1 358 ? -7.362 -26.724 -1.535 1.00 81.44 358 GLY A O 1
ATOM 2720 N N . GLY A 1 359 ? -5.654 -25.309 -1.896 1.00 84.00 359 GLY A N 1
ATOM 2721 C CA . GLY A 1 359 ? -5.277 -25.117 -0.496 1.00 84.00 359 GLY A CA 1
ATOM 2722 C C . GLY A 1 359 ? -4.471 -26.259 0.132 1.00 84.00 359 GLY A C 1
ATOM 2723 O O . GLY A 1 359 ? -4.370 -26.306 1.358 1.00 84.00 359 GLY A O 1
ATOM 2724 N N . LYS A 1 360 ? -3.890 -27.174 -0.658 1.00 85.88 360 LYS A N 1
ATOM 2725 C CA . LYS A 1 360 ? -3.075 -28.290 -0.141 1.00 85.88 360 LYS A CA 1
ATOM 2726 C C . LYS A 1 360 ? -1.765 -27.842 0.511 1.00 85.88 360 LYS A C 1
ATOM 2728 O O . LYS A 1 360 ? -1.302 -28.496 1.442 1.00 85.88 360 LYS A O 1
ATOM 2733 N N . PHE A 1 361 ? -1.166 -26.751 0.035 1.00 89.75 361 PHE A N 1
ATOM 2734 C CA . PHE A 1 361 ? 0.039 -26.169 0.626 1.00 89.75 361 PHE A CA 1
ATOM 2735 C C . PHE A 1 361 ? 0.046 -24.642 0.536 1.00 89.75 361 PHE A C 1
ATOM 2737 O O . PHE A 1 361 ? -0.599 -24.037 -0.322 1.00 89.75 361 PHE A O 1
ATOM 2744 N N . ASN A 1 362 ? 0.795 -24.030 1.451 1.00 91.19 362 ASN A N 1
ATOM 2745 C CA . ASN A 1 362 ? 1.005 -22.594 1.558 1.00 91.19 362 ASN A CA 1
ATOM 2746 C C . ASN A 1 362 ? 2.342 -22.358 2.272 1.00 91.19 362 ASN A C 1
ATOM 2748 O O . ASN A 1 362 ? 2.536 -22.834 3.391 1.00 91.19 362 ASN A O 1
ATOM 2752 N N . SER A 1 363 ? 3.256 -21.641 1.625 1.00 87.06 363 SER A N 1
ATOM 2753 C CA . SER A 1 363 ? 4.577 -21.332 2.181 1.00 87.06 363 SER A CA 1
ATOM 2754 C C . SER A 1 363 ? 4.572 -20.282 3.291 1.00 87.06 363 SER A C 1
ATOM 2756 O O . SER A 1 363 ? 5.611 -20.074 3.911 1.00 87.06 363 SER A O 1
ATOM 2758 N N . GLU A 1 364 ? 3.453 -19.574 3.483 1.00 88.88 364 GLU A N 1
ATOM 2759 C CA . GLU A 1 364 ? 3.426 -18.254 4.125 1.00 88.88 364 GLU A CA 1
ATOM 2760 C C . GLU A 1 364 ? 4.382 -17.265 3.419 1.00 88.88 364 GLU A C 1
ATOM 2762 O O . GLU A 1 364 ? 4.793 -17.493 2.275 1.00 88.88 364 GLU A O 1
ATOM 2767 N N . ASP A 1 365 ? 4.706 -16.142 4.065 1.00 81.62 365 ASP A N 1
ATOM 2768 C CA . ASP A 1 365 ? 5.608 -15.116 3.531 1.00 81.62 365 ASP A CA 1
ATOM 2769 C C . ASP A 1 365 ? 7.028 -15.659 3.297 1.00 81.62 365 ASP A C 1
ATOM 2771 O O . ASP A 1 365 ? 7.760 -15.979 4.238 1.00 81.62 365 ASP A O 1
ATOM 2775 N N . ILE A 1 366 ? 7.481 -15.618 2.047 1.00 76.25 366 ILE A N 1
ATOM 2776 C CA . ILE A 1 366 ? 8.878 -15.819 1.670 1.00 76.25 366 ILE A CA 1
ATOM 2777 C C . ILE A 1 366 ? 9.497 -14.440 1.447 1.00 76.25 366 ILE A C 1
ATOM 2779 O O . ILE A 1 366 ? 9.252 -13.776 0.438 1.00 76.25 366 ILE A O 1
ATOM 2783 N N . ALA A 1 367 ? 10.289 -13.977 2.415 1.00 66.50 367 ALA A N 1
ATOM 2784 C CA . ALA A 1 367 ? 11.011 -12.711 2.304 1.00 66.50 367 ALA A CA 1
ATOM 2785 C C . ALA A 1 367 ? 12.091 -12.756 1.207 1.00 66.50 367 ALA A C 1
ATOM 2787 O O . ALA A 1 367 ? 12.546 -13.831 0.817 1.00 66.50 367 ALA A O 1
ATOM 2788 N N . ALA A 1 368 ? 12.529 -11.582 0.748 1.00 62.62 368 ALA A N 1
ATOM 2789 C CA . ALA A 1 368 ? 13.613 -11.446 -0.221 1.00 62.62 368 ALA A CA 1
ATOM 2790 C C . ALA A 1 368 ? 14.858 -12.251 0.198 1.00 62.62 368 ALA A C 1
ATOM 2792 O O . ALA A 1 368 ? 15.299 -12.194 1.351 1.00 62.62 368 ALA A O 1
ATOM 2793 N N . GLY A 1 369 ? 15.410 -13.028 -0.734 1.00 67.81 369 GLY A N 1
ATOM 2794 C CA . GLY A 1 369 ? 16.572 -13.891 -0.511 1.00 67.81 369 GLY A CA 1
ATOM 2795 C C . GLY A 1 369 ? 16.308 -15.142 0.335 1.00 67.81 369 GLY A C 1
ATOM 2796 O O . GLY A 1 369 ? 17.257 -15.857 0.654 1.00 67.81 369 GLY A O 1
ATOM 2797 N N . LYS A 1 370 ? 15.060 -15.415 0.741 1.00 82.69 370 LYS A N 1
ATOM 2798 C CA . LYS A 1 370 ? 14.687 -16.627 1.488 1.00 82.69 370 LYS A CA 1
ATOM 2799 C C . LYS A 1 370 ? 14.149 -17.714 0.569 1.00 82.69 370 LYS A C 1
ATOM 2801 O O . LYS A 1 370 ? 13.769 -17.461 -0.572 1.00 82.69 370 LYS A O 1
ATOM 2806 N N . THR A 1 371 ? 14.133 -18.937 1.084 1.00 87.50 371 THR A N 1
ATOM 2807 C CA . THR A 1 371 ? 13.681 -20.119 0.357 1.00 87.50 371 THR A CA 1
ATOM 2808 C C . THR A 1 371 ? 12.538 -20.814 1.086 1.00 87.50 371 THR A C 1
ATOM 2810 O O . THR A 1 371 ? 12.422 -20.747 2.310 1.00 87.50 371 THR A O 1
ATOM 2813 N N . TYR A 1 372 ? 11.699 -21.493 0.315 1.00 92.81 372 TYR A N 1
ATOM 2814 C CA . TYR A 1 372 ? 10.700 -22.445 0.784 1.00 92.81 372 TYR A CA 1
ATOM 2815 C C . TYR A 1 372 ? 10.955 -23.782 0.094 1.00 92.81 372 TYR A C 1
ATOM 2817 O O . TYR A 1 372 ? 11.393 -23.815 -1.051 1.00 92.81 372 TYR A O 1
ATOM 2825 N N . THR A 1 373 ? 10.747 -24.899 0.781 1.00 92.31 373 THR A N 1
ATOM 2826 C CA . THR A 1 373 ? 11.026 -26.232 0.232 1.00 92.31 373 THR A CA 1
ATOM 2827 C C . THR A 1 373 ? 9.840 -27.146 0.481 1.00 92.31 373 THR A C 1
ATOM 2829 O O . THR A 1 373 ? 9.316 -27.175 1.594 1.00 92.31 373 THR A O 1
ATOM 2832 N N . LEU A 1 374 ? 9.429 -27.891 -0.546 1.00 92.75 374 LEU A N 1
ATOM 2833 C CA . LEU A 1 374 ? 8.306 -28.822 -0.476 1.00 92.75 374 LEU A CA 1
ATOM 2834 C C . LEU A 1 374 ? 8.601 -30.103 -1.263 1.00 92.75 374 LEU A C 1
ATOM 2836 O O . LEU A 1 374 ? 8.986 -30.042 -2.428 1.00 92.75 374 LEU A O 1
ATOM 2840 N N . THR A 1 375 ? 8.389 -31.262 -0.641 1.00 94.94 375 THR A N 1
ATOM 2841 C CA . THR A 1 375 ? 8.490 -32.573 -1.301 1.00 94.94 375 THR A CA 1
ATOM 2842 C C . THR A 1 375 ? 7.124 -33.016 -1.818 1.00 94.94 375 THR A C 1
ATOM 2844 O O . THR A 1 375 ? 6.128 -32.947 -1.100 1.00 94.94 375 THR A O 1
ATOM 2847 N N . PHE A 1 376 ? 7.076 -33.457 -3.074 1.00 94.38 376 PHE A N 1
ATOM 2848 C CA . PHE A 1 376 ? 5.850 -33.884 -3.744 1.00 94.38 376 PHE A CA 1
ATOM 2849 C C . PHE A 1 376 ? 5.752 -35.414 -3.799 1.00 94.38 376 PHE A C 1
ATOM 2851 O O . PHE A 1 376 ? 6.282 -36.052 -4.708 1.00 94.38 376 PHE A O 1
ATOM 2858 N N . ASP A 1 377 ? 5.043 -36.008 -2.836 1.00 93.00 377 ASP A N 1
ATOM 2859 C CA . ASP A 1 377 ? 4.913 -37.468 -2.675 1.00 93.00 377 ASP A CA 1
ATOM 2860 C C . ASP A 1 377 ? 3.632 -38.072 -3.275 1.00 93.00 377 ASP A C 1
ATOM 2862 O O . ASP A 1 377 ? 3.403 -39.281 -3.173 1.00 93.00 377 ASP A O 1
ATOM 2866 N N . GLU A 1 378 ? 2.795 -37.265 -3.926 1.00 92.56 378 GLU A N 1
ATOM 2867 C CA . GLU A 1 378 ? 1.558 -37.704 -4.577 1.00 92.56 378 GLU A CA 1
ATOM 2868 C C . GLU A 1 378 ? 1.567 -37.303 -6.058 1.00 92.56 378 GLU A C 1
ATOM 2870 O O . GLU A 1 378 ? 1.742 -36.118 -6.354 1.00 92.56 378 GLU A O 1
ATOM 2875 N N . PRO A 1 379 ? 1.359 -38.247 -6.997 1.00 95.19 379 PRO A N 1
ATOM 2876 C CA . PRO A 1 379 ? 1.169 -37.911 -8.404 1.00 95.19 379 PRO A CA 1
ATOM 2877 C C . PRO A 1 379 ? -0.044 -36.997 -8.603 1.00 95.19 379 PRO A C 1
ATOM 2879 O O . PRO A 1 379 ? -1.080 -37.172 -7.958 1.00 95.19 379 PRO A O 1
ATOM 2882 N N . GLY A 1 380 ? 0.062 -36.037 -9.520 1.00 95.69 380 GLY A N 1
ATOM 2883 C CA . GLY A 1 380 ? -0.999 -35.061 -9.767 1.00 95.69 380 GLY A CA 1
ATOM 2884 C C . GLY A 1 380 ? -0.502 -33.764 -10.392 1.00 95.69 380 GLY A C 1
ATOM 2885 O O . GLY A 1 380 ? 0.677 -33.604 -10.682 1.00 95.69 380 GLY A O 1
ATOM 2886 N N . THR A 1 381 ? -1.415 -32.823 -10.621 1.00 96.31 381 THR A N 1
ATOM 2887 C CA . THR A 1 381 ? -1.078 -31.451 -11.027 1.00 96.31 381 THR A CA 1
ATOM 2888 C C . THR A 1 381 ? -1.473 -30.501 -9.910 1.00 96.31 381 THR A C 1
ATOM 2890 O O . THR A 1 381 ? -2.614 -30.529 -9.456 1.00 96.31 381 THR A O 1
ATOM 2893 N N . PHE A 1 382 ? -0.526 -29.672 -9.488 1.00 95.62 382 PHE A N 1
ATOM 2894 C CA . PHE A 1 382 ? -0.661 -28.742 -8.376 1.00 95.62 382 PHE A CA 1
ATOM 2895 C C . PHE A 1 382 ? -0.425 -27.318 -8.898 1.00 95.62 382 PHE A C 1
ATOM 2897 O O . PHE A 1 382 ? 0.732 -26.888 -8.963 1.00 95.62 382 PHE A O 1
ATOM 2904 N N . PRO A 1 383 ? -1.475 -26.613 -9.357 1.00 88.94 383 PRO A N 1
ATOM 2905 C CA . PRO A 1 383 ? -1.379 -25.195 -9.681 1.00 88.94 383 PRO A CA 1
ATOM 2906 C C . PRO A 1 383 ? -1.220 -24.373 -8.397 1.00 88.94 383 PRO A C 1
ATOM 2908 O O . PRO A 1 383 ? -1.823 -24.680 -7.368 1.00 88.94 383 PRO A O 1
ATOM 2911 N N . TYR A 1 384 ? -0.378 -23.350 -8.448 1.00 95.75 384 TYR A N 1
ATOM 2912 C CA . TYR A 1 384 ? -0.085 -22.484 -7.316 1.00 95.75 384 TYR A CA 1
ATOM 2913 C C . TYR A 1 384 ? 0.103 -21.035 -7.761 1.00 95.75 384 TYR A C 1
ATOM 2915 O O . TYR A 1 384 ? 0.406 -20.760 -8.918 1.00 95.75 384 TYR A O 1
ATOM 2923 N N . PHE A 1 385 ? -0.050 -20.108 -6.824 1.00 90.19 385 PHE A N 1
ATOM 2924 C CA . PHE A 1 385 ? 0.026 -18.672 -7.060 1.00 90.19 385 PHE A CA 1
ATOM 2925 C C . PHE A 1 385 ? 0.648 -17.933 -5.874 1.00 90.19 385 PHE A C 1
ATOM 2927 O O . PHE A 1 385 ? 0.743 -18.455 -4.751 1.00 90.19 385 PHE A O 1
ATOM 2934 N N . CYS A 1 386 ? 1.067 -16.692 -6.126 1.00 82.25 386 CYS A N 1
ATOM 2935 C CA . CYS A 1 386 ? 1.538 -15.783 -5.094 1.00 82.25 386 CYS A CA 1
ATOM 2936 C C . CYS A 1 386 ? 0.373 -14.927 -4.596 1.00 82.25 386 CYS A C 1
ATOM 2938 O O . CYS A 1 386 ? -0.125 -14.089 -5.332 1.00 82.25 386 CYS A O 1
ATOM 2940 N N . LYS A 1 387 ? -0.001 -15.037 -3.318 1.00 73.62 387 LYS A N 1
ATOM 2941 C CA . LYS A 1 387 ? -1.103 -14.262 -2.709 1.00 73.62 387 LYS A CA 1
ATOM 2942 C C . LYS A 1 387 ? -0.975 -12.737 -2.800 1.00 73.62 387 LYS A C 1
ATOM 2944 O O . LYS A 1 387 ? -1.947 -12.042 -2.529 1.00 73.62 387 LYS A O 1
ATOM 2949 N N . PHE A 1 388 ? 0.222 -12.219 -3.066 1.00 52.97 388 PHE A N 1
ATOM 2950 C CA . PHE A 1 388 ? 0.467 -10.780 -3.160 1.00 52.97 388 PHE A CA 1
ATOM 2951 C C . PHE A 1 388 ? 0.389 -10.254 -4.593 1.00 52.97 388 PHE A C 1
ATOM 2953 O O . PHE A 1 388 ? 0.059 -9.089 -4.783 1.00 52.97 388 PHE A O 1
ATOM 2960 N N . HIS A 1 389 ? 0.732 -11.088 -5.577 1.00 51.09 389 HIS A N 1
ATOM 2961 C CA . HIS A 1 389 ? 1.025 -10.656 -6.949 1.00 51.09 389 HIS A CA 1
ATOM 2962 C C . HIS A 1 389 ? 0.406 -11.591 -8.001 1.00 51.09 389 HIS A C 1
ATOM 2964 O O . HIS A 1 389 ? 0.854 -11.630 -9.141 1.00 51.09 389 HIS A O 1
ATOM 2970 N N . GLY A 1 390 ? -0.581 -12.387 -7.598 1.00 74.12 390 GLY A N 1
ATOM 2971 C CA . GLY A 1 390 ? -1.326 -13.315 -8.435 1.00 74.12 390 GLY A CA 1
ATOM 2972 C C . GLY A 1 390 ? -2.556 -13.849 -7.709 1.00 74.12 390 GLY A C 1
ATOM 2973 O O . GLY A 1 390 ? -2.801 -13.530 -6.542 1.00 74.12 390 GLY A O 1
ATOM 2974 N N . ASP A 1 391 ? -3.333 -14.671 -8.405 1.00 57.59 391 ASP A N 1
ATOM 2975 C CA . ASP A 1 391 ? -4.543 -15.300 -7.869 1.00 57.59 391 ASP A CA 1
ATOM 2976 C C . ASP A 1 391 ? -4.748 -16.703 -8.473 1.00 57.59 391 ASP A C 1
ATOM 2978 O O . ASP A 1 391 ? -4.083 -17.106 -9.436 1.00 57.59 391 ASP A O 1
ATOM 2982 N N . LYS A 1 392 ? -5.674 -17.467 -7.887 1.00 75.50 392 LYS A N 1
ATOM 2983 C CA . LYS A 1 392 ? -6.035 -18.823 -8.318 1.00 75.50 392 LYS A CA 1
ATOM 2984 C C . LYS A 1 392 ? -6.421 -18.870 -9.793 1.00 75.50 392 LYS A C 1
ATOM 2986 O O . LYS A 1 392 ? -7.008 -17.936 -10.334 1.00 75.50 392 LYS A O 1
ATOM 2991 N N . GLY A 1 393 ? -6.199 -20.023 -10.421 1.00 68.44 393 GLY A N 1
ATOM 2992 C CA . GLY A 1 393 ? -6.578 -20.244 -11.816 1.00 68.44 393 GLY A CA 1
ATOM 2993 C C . GLY A 1 393 ? -5.579 -19.685 -12.829 1.00 68.44 393 GLY A C 1
ATOM 2994 O O . GLY A 1 393 ? -5.924 -19.568 -14.003 1.00 68.44 393 GLY A O 1
ATOM 2995 N N . GLY A 1 394 ? -4.351 -19.385 -12.398 1.00 62.97 394 GLY A N 1
ATOM 2996 C CA . GLY A 1 394 ? -3.274 -18.953 -13.290 1.00 62.97 394 GLY A CA 1
ATOM 2997 C C . GLY A 1 394 ? -3.237 -17.447 -13.551 1.00 62.97 394 GLY A C 1
ATOM 2998 O O . GLY A 1 394 ? -2.858 -17.046 -14.647 1.00 62.97 394 GLY A O 1
ATOM 2999 N N . ILE A 1 395 ? -3.679 -16.623 -12.596 1.00 51.09 395 ILE A N 1
ATOM 3000 C CA . ILE A 1 395 ? -3.711 -15.163 -12.747 1.00 51.09 395 ILE A CA 1
ATOM 3001 C C . ILE A 1 395 ? -2.380 -14.570 -12.257 1.00 51.09 395 ILE A C 1
ATOM 3003 O O . ILE A 1 395 ? -1.970 -14.824 -11.123 1.00 51.09 395 ILE A O 1
ATOM 3007 N N . ASP A 1 396 ? -1.736 -13.781 -13.121 1.00 67.62 396 ASP A N 1
ATOM 3008 C CA . ASP A 1 396 ? -0.455 -13.086 -12.918 1.00 67.62 396 ASP A CA 1
ATOM 3009 C C . ASP A 1 396 ? 0.677 -13.998 -12.411 1.00 67.62 396 ASP A C 1
ATOM 3011 O O . ASP A 1 396 ? 1.097 -14.913 -13.125 1.00 67.62 396 ASP A O 1
ATOM 3015 N N . MET A 1 397 ? 1.202 -13.772 -11.200 1.00 84.19 397 MET A N 1
ATOM 3016 C CA . MET A 1 397 ? 2.256 -14.602 -10.616 1.00 84.19 397 MET A CA 1
ATOM 3017 C C . MET A 1 397 ? 1.704 -15.967 -10.180 1.00 84.19 397 MET A C 1
ATOM 3019 O O . MET A 1 397 ? 1.414 -16.202 -9.001 1.00 84.19 397 MET A O 1
ATOM 3023 N N . ALA A 1 398 ? 1.601 -16.883 -11.141 1.00 78.75 398 ALA A N 1
ATOM 3024 C CA . ALA A 1 398 ? 1.125 -18.248 -10.968 1.00 78.75 398 ALA A CA 1
ATOM 3025 C C . ALA A 1 398 ? 2.035 -19.272 -11.662 1.00 78.75 398 ALA A C 1
ATOM 3027 O O . ALA A 1 398 ? 2.850 -18.934 -12.515 1.00 78.75 398 ALA A O 1
ATOM 3028 N N . GLY A 1 399 ? 1.939 -20.532 -11.247 1.00 91.44 399 GLY A N 1
ATOM 3029 C CA . GLY A 1 399 ? 2.730 -21.636 -11.774 1.00 91.44 399 GLY A CA 1
ATOM 3030 C C . GLY A 1 399 ? 2.085 -22.991 -11.504 1.00 91.44 399 GLY A C 1
ATOM 3031 O O . GLY A 1 399 ? 1.015 -23.086 -10.902 1.00 91.44 399 GLY A O 1
ATOM 3032 N N . LYS A 1 400 ? 2.716 -24.077 -11.960 1.00 94.38 400 LYS A N 1
ATOM 3033 C CA . LYS A 1 400 ? 2.240 -25.439 -11.663 1.00 94.38 400 LYS A CA 1
ATOM 3034 C C . LYS A 1 400 ? 3.358 -26.465 -11.530 1.00 94.38 400 LYS A C 1
ATOM 3036 O O . LYS A 1 400 ? 4.348 -26.439 -12.259 1.00 94.38 400 LYS A O 1
ATOM 3041 N N . VAL A 1 401 ? 3.165 -27.408 -10.612 1.00 97.12 401 VAL A N 1
ATOM 3042 C CA . VAL A 1 401 ? 3.989 -28.619 -10.499 1.00 97.12 401 VAL A CA 1
ATOM 3043 C C . VAL A 1 401 ? 3.174 -29.803 -11.006 1.00 97.12 401 VAL A C 1
ATOM 3045 O O . VAL A 1 401 ? 2.099 -30.088 -10.481 1.00 97.12 401 VAL A O 1
ATOM 3048 N N . VAL A 1 402 ? 3.674 -30.496 -12.025 1.00 96.25 402 VAL A N 1
ATOM 3049 C CA . VAL A 1 402 ? 3.124 -31.770 -12.499 1.00 96.25 402 VAL A CA 1
ATOM 3050 C C . VAL A 1 402 ? 3.998 -32.890 -11.948 1.00 96.25 402 VAL A C 1
ATOM 3052 O O . VAL A 1 402 ? 5.192 -32.948 -12.231 1.00 96.25 402 VAL A O 1
ATOM 3055 N N . VAL A 1 403 ? 3.406 -33.765 -11.145 1.00 96.50 403 VAL A N 1
ATOM 3056 C CA . VAL A 1 403 ? 4.079 -34.884 -10.487 1.00 96.50 403 VAL A CA 1
ATOM 3057 C C . VAL A 1 403 ? 3.693 -36.173 -11.200 1.00 96.50 403 VAL A C 1
ATOM 3059 O O . VAL A 1 403 ? 2.539 -36.607 -11.149 1.00 96.50 403 VAL A O 1
ATOM 3062 N N . GLU A 1 404 ? 4.665 -36.770 -11.876 1.00 93.44 404 GLU A N 1
ATOM 3063 C CA . GLU A 1 404 ? 4.553 -38.068 -12.531 1.00 93.44 404 GLU A CA 1
ATOM 3064 C C . GLU A 1 404 ? 4.693 -39.221 -11.513 1.00 93.44 404 GLU A C 1
ATOM 3066 O O . GLU A 1 404 ? 5.330 -39.031 -10.469 1.00 93.44 404 GLU A O 1
ATOM 3071 N N . PRO A 1 405 ? 4.102 -40.401 -11.798 1.00 86.88 405 PRO A N 1
ATOM 3072 C CA . PRO A 1 405 ? 4.130 -41.575 -10.921 1.00 86.88 405 PRO A CA 1
ATOM 3073 C C . PRO A 1 405 ? 5.509 -42.030 -10.431 1.00 86.88 405 PRO A C 1
ATOM 3075 O O . PRO A 1 405 ? 6.488 -41.963 -11.214 1.00 86.88 405 PRO A O 1
#

Secondary structure (DSSP, 8-state):
---SSSS-HHHHHHHHHHHHHHHHHHHHHHHHHTT-HHHHHHHHHHHHHHHHHHIIIIIHHHHIIIIITT---SSHHHHHHHHHHHHHHHHHHHHHHHHHHHH-S-S-GGG--S-HHHHHHHHHHHHHHHHHHHHHHHIIIIIS-----S--HHHHHHHHHHHHHHHHHHHHHHHHTT-HHHHHHHHHHHHHHHH-TTSTT-S--S-SS-----S-SS-HHHHHHHHHHHTTTSTTHHHHHHHHHHHHHHHHHHHHHHHHHHH-SSGGGTHHHHHHHHHHHHHHHH-SSSSHHHHHHHTT-S--S-----S-----SSEEEEEEETTEEESSEEEEETTEEEEEEE-SSS-B--EETTSS-B---B-TT-EEEEEE-S-EEEEEEEEEEEETTTEEEEEEEEEE-

Sequence (405 aa):
MQALLGTRTTGDLNLIAQVLMLVALWIGFYFARTKQIPKHRNMQTTVVLANLFLIAFVMVTSFYSFVIAGGTTSGTVATLMMAHGLLGLVAEIVGIYLILRMRTQLIPPRFRVRNFKLVMRSLITLWTLIVILGLGIYYFRYLAPRAGAGGTTLARLRQDAGGIALHAEEMQAAAQRGNLETAKRHAEHVINQIVGEKGADYGDLDKDGFLEDPGDGTGAINYLQQVRDEYAGGSNGAQVAAIAGQVREQMLKVVAASKTILQASDLRAIGPQVAEVATLSEQIGRGREQSVPHIASVLQLNPAAPTVTAENVPSAPNTVTVDMKDFAYAPESINVKRGTTVVFVNRDNAKHTVTEDGGKFNSEDIAAGKTYTLTFDEPGTFPYFCKFHGDKGGIDMAGKVVVEP

pLDDT: mean 82.08, std 17.05, range [29.97, 98.5]